Protein 3JW4 (pdb70)

Secondary structure (DSSP, 8-state):
--HHHHHHHHH--TTHHHHHHHHHTT--HHHH--HHHHHHTTT---HHHHHH------HHHHHTTSB-------B-HHHHHHHHHHHHHHHHHHHHTTTT--HHHHHH--HHHHHHH-/---HHHHHHHHH--HHHHHHHHHHTTT--HHHH--HHHHHHGGG---HHHHH---S---HHHHHTTSEEEE---PEEEE-HHHHHHHHHHHHHHHHHHHHHHTT--HHHHHH--HHHHHHH-/--HHHHHHHHH--HHHHHHHHHHHTT--HHHH--HHHHHHTTT---HHHHHHH---TTT--HHHHHTTSEEEE---PPEEEE-HHHHHHHHHHHHHHHHHHHHHHTT--HHHHHH--HHHHHHH-

Radius of gyration: 27.26 Å; Cα contacts (8 Å, |Δi|>4): 362; chains: 3; bounding box: 81×72×59 Å

CATH classification: 1.10.10.10

Organism: Clostridium acetobutylicum (strain ATCC 824 / DSM 792 / JCM 1419 / IAM 19013 / LMG 5710 / NBRC 13948 / NRRL B-527 / VKM B-1787 / 2291 / W) (NCBI:txid272562)

Foldseek 3Di:
DPVVVVVVVVLCCLCPVVCVVCVVLVHDPVVLVLVVCAVCPVVFDDCVNSVVVCPVVCVVCVVSQQWDDDVTTHGDPVSVVVVVVVVVSSVVSVVCVCVPPDPVRVVVCCVVVVVVVD/DVPPVVVVVVVLCVLLVLLQVVQVVVVGGLVVLCLLVCAVCQVVFAALVVVVCVDSVVVVVCVVVPQWDFDDVVTGIHGDVVNVVVNVVSVVSNVVSVVVVPVPDDPVRVVVVVVVVVVVVD/DCVVVCVVVVLCVLVVQLQVLQVVVVHGPLRLVLLVCAVCQVVFDFLVNVCPVVVVVSVCLVVCVVVVQWDWDVPVTTTIHGDPVNVVVNVSSVVSNVVSVVVVCPPPDPVRVVVVVVVVVVVVD

InterPro domains:
  IPR000835 MarR-type HTH domain [PF12802] (34-95)
  IPR000835 MarR-type HTH domain [PR00598] (72-87)
  IPR000835 MarR-type HTH domain [PR00598] (91-107)
  IPR000835 MarR-type HTH domain [PR00598] (121-141)
  IPR000835 MarR-type HTH domain [PS50995] (9-143)
  IPR000835 MarR-type HTH domain [SM00347] (29-131)
  IPR036388 Winged helix-like DNA-binding domain superfamily [G3DSA:1.10.10.10] (1-145)
  IPR036390 Winged helix DNA-binding domain superfamily [SSF46785] (13-141)

Solvent-accessible surface area: 23170 Å² total

B-factor: mean 24.38, std 8.64, range [4.99, 64.88]

Structure (mmCIF, N/CA/C/O backbone):
data_3JW4
#
_entry.id   3JW4
#
_cell.length_a   105.115
_cell.length_b   53.295
_cell.length_c   90.821
_cell.angle_alpha   90.000
_cell.angle_beta   112.020
_cell.angle_gamma   90.000
#
_symmetry.space_group_name_H-M   'C 1 2 1'
#
loop_
_entity.id
_entity.type
_entity.pdbx_description
1 polymer 'Transcriptional regulator, MarR/EmrR family'
2 non-polymer 'POTASSIUM ION'
3 non-polymer GLYCEROL
4 non-polymer IMIDAZOLE
5 water water
#
loop_
_atom_site.group_PDB
_atom_site.id
_atom_site.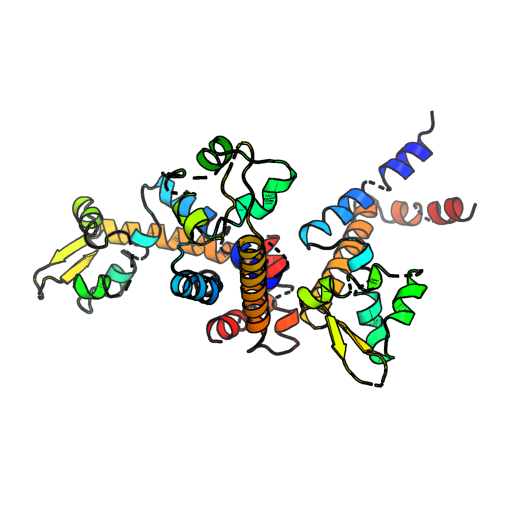type_symbol
_atom_site.label_atom_id
_atom_site.label_alt_id
_atom_site.label_comp_id
_atom_site.label_asym_id
_atom_site.label_entity_id
_atom_site.label_seq_id
_atom_site.pdbx_PDB_ins_code
_atom_site.Cartn_x
_atom_site.Cartn_y
_atom_site.Cartn_z
_atom_site.occupancy
_atom_site.B_iso_or_equiv
_atom_site.auth_seq_id
_atom_site.auth_comp_id
_atom_site.auth_asym_id
_atom_site.auth_atom_id
_atom_site.pdbx_PDB_model_num
ATOM 1 N N . ASP A 1 12 ? -40.384 2.284 -32.950 1.00 19.57 9 ASP A N 1
ATOM 2 C CA . ASP A 1 12 ? -40.086 3.532 -32.172 1.00 20.20 9 ASP A CA 1
ATOM 3 C C . ASP A 1 12 ? -39.212 3.339 -30.900 1.00 18.32 9 ASP A C 1
ATOM 4 O O . ASP A 1 12 ? -38.919 4.310 -30.198 1.00 18.40 9 ASP A O 1
ATOM 9 N N . THR A 1 13 ? -38.804 2.107 -30.603 1.00 15.91 10 THR A N 1
ATOM 10 C CA . THR A 1 13 ? -37.803 1.868 -29.547 1.00 14.07 10 THR A CA 1
ATOM 11 C C . THR A 1 13 ? -36.690 0.996 -30.121 1.00 13.22 10 THR A C 1
ATOM 12 O O . THR A 1 13 ? -36.457 -0.116 -29.647 1.00 12.24 10 THR A O 1
ATOM 16 N N . PRO A 1 14 ? -35.996 1.505 -31.156 1.00 12.76 11 PRO A N 1
ATOM 17 C CA . PRO A 1 14 ? -35.019 0.701 -31.904 1.00 12.95 11 PRO A CA 1
ATOM 18 C C . PRO A 1 14 ? -33.783 0.257 -31.109 1.00 12.26 11 PRO A C 1
ATOM 19 O O . PRO A 1 14 ? -33.353 -0.868 -31.281 1.00 10.77 11 PRO A O 1
ATOM 23 N N . TYR A 1 15 ? -33.235 1.104 -30.237 1.00 12.42 12 TYR A N 1
ATOM 24 C CA . TYR A 1 15 ? -32.105 0.655 -29.410 1.00 11.69 12 TYR A CA 1
ATOM 25 C C . TYR A 1 15 ? -32.515 -0.521 -28.507 1.00 11.21 12 TYR A C 1
ATOM 26 O O . TYR A 1 15 ? -31.812 -1.522 -28.457 1.00 10.19 12 TYR A O 1
ATOM 35 N N . SER A 1 16 ? -33.636 -0.408 -27.792 1.00 10.61 13 SER A N 1
ATOM 36 C CA . SER A 1 16 ? -34.103 -1.518 -26.947 1.00 11.22 13 SER A CA 1
ATOM 37 C C . SER A 1 16 ? -34.364 -2.764 -27.757 1.00 10.64 13 SER A C 1
ATOM 38 O O . SER A 1 16 ? -33.995 -3.855 -27.352 1.00 11.14 13 SER A O 1
ATOM 41 N N . TYR A 1 17 ? -34.962 -2.607 -28.924 1.00 10.50 14 TYR A N 1
ATOM 42 C CA . TYR A 1 17 ? -35.198 -3.752 -29.785 1.00 11.14 14 TYR A CA 1
ATOM 43 C C . TYR A 1 17 ? -33.892 -4.431 -30.202 1.00 10.49 14 TYR A C 1
ATOM 44 O O . TYR A 1 17 ? -33.760 -5.646 -30.118 1.00 10.49 14 TYR A O 1
ATOM 53 N N . LEU A 1 18 ? -32.917 -3.658 -30.633 1.00 10.27 15 LEU A N 1
ATOM 54 C CA . LEU A 1 18 ? -31.631 -4.253 -31.050 1.00 11.47 15 LEU A CA 1
ATOM 55 C C . LEU A 1 18 ? -30.876 -4.920 -29.878 1.00 11.44 15 LEU A C 1
ATOM 56 O O . LEU A 1 18 ? -30.313 -5.997 -30.025 1.00 12.76 15 LEU A O 1
ATOM 61 N N . ILE A 1 19 ? -30.908 -4.298 -28.711 1.00 11.64 16 ILE A N 1
ATOM 62 C CA . ILE A 1 19 ? -30.264 -4.869 -27.532 1.00 11.75 16 ILE A CA 1
ATOM 63 C C . ILE A 1 19 ? -30.917 -6.186 -27.116 1.00 11.75 16 ILE A C 1
ATOM 64 O O . ILE A 1 19 ? -30.216 -7.152 -26.877 1.00 11.49 16 ILE A O 1
ATOM 69 N N . ARG A 1 20 ? -32.239 -6.241 -27.116 1.00 12.52 17 ARG A N 1
ATOM 70 C CA . ARG A 1 20 ? -32.962 -7.478 -26.763 1.00 14.27 17 ARG A CA 1
ATOM 71 C C . ARG A 1 20 ? -32.684 -8.614 -27.746 1.00 13.69 17 ARG A C 1
ATOM 72 O O . ARG A 1 20 ? -32.466 -9.761 -27.346 1.00 13.94 17 ARG A O 1
ATOM 80 N N . SER A 1 21 ? -32.681 -8.270 -29.027 1.00 13.46 18 SER A N 1
ATOM 81 C CA . SER A 1 21 ? -32.581 -9.245 -30.093 1.00 13.45 18 SER A CA 1
ATOM 82 C C . SER A 1 21 ? -31.174 -9.821 -30.136 1.00 13.39 18 SER A C 1
ATOM 83 O O . SER A 1 21 ? -30.992 -11.056 -30.160 1.00 12.15 18 SER A O 1
ATOM 86 N N . ILE A 1 22 ? -30.159 -8.954 -30.059 1.00 13.68 19 ILE A N 1
ATOM 87 C CA . ILE A 1 22 ? -28.805 -9.452 -29.991 1.00 13.16 19 ILE A CA 1
ATOM 88 C C . ILE A 1 22 ? -28.615 -10.278 -28.722 1.00 14.07 19 ILE A C 1
ATOM 89 O O . ILE A 1 22 ? -28.045 -11.377 -28.774 1.00 14.72 19 ILE A O 1
ATOM 94 N N . GLY A 1 23 ? -29.104 -9.782 -27.604 1.00 14.84 20 GLY A N 1
ATOM 95 C CA . GLY A 1 23 ? -29.010 -10.510 -26.333 1.00 16.82 20 GLY A CA 1
ATOM 96 C C . GLY A 1 23 ? -29.561 -11.918 -26.455 1.00 18.72 20 GLY A C 1
ATOM 97 O O . GLY A 1 23 ? -28.927 -12.881 -25.989 1.00 18.11 20 GLY A O 1
ATOM 111 N N . LYS A 1 25 ? -29.934 -13.630 -29.336 1.00 22.80 22 LYS A N 1
ATOM 112 C CA . LYS A 1 25 ? -29.055 -14.399 -30.220 1.00 23.17 22 LYS A CA 1
ATOM 113 C C . LYS A 1 25 ? -27.757 -14.889 -29.561 1.00 24.54 22 LYS A C 1
ATOM 114 O O . LYS A 1 25 ? -27.117 -15.803 -30.090 1.00 24.66 22 LYS A O 1
ATOM 120 N N . LEU A 1 26 ? -27.348 -14.299 -28.430 1.00 25.56 23 LEU A N 1
ATOM 121 C CA . LEU A 1 26 ? -26.107 -14.747 -27.759 1.00 26.31 23 LEU A CA 1
ATOM 122 C C . LEU A 1 26 ? -26.240 -16.183 -27.225 1.00 26.99 23 LEU A C 1
ATOM 123 O O . LEU A 1 26 ? -25.241 -16.843 -26.956 1.00 27.11 23 LEU A O 1
ATOM 128 N N . LYS A 1 27 ? -27.469 -16.681 -27.170 1.00 27.16 24 LYS A N 1
ATOM 129 C CA . LYS A 1 27 ? -27.774 -17.978 -26.553 1.00 27.48 24 LYS A CA 1
ATOM 130 C C . LYS A 1 27 ? -28.008 -19.123 -27.533 1.00 26.71 24 LYS A C 1
ATOM 131 O O . LYS A 1 27 ? -28.195 -20.259 -27.108 1.00 25.82 24 LYS A O 1
ATOM 137 N N . THR A 1 28 ? -28.040 -18.828 -28.838 1.00 26.33 25 THR A N 1
ATOM 138 C CA . THR A 1 28 ? -28.537 -19.802 -29.822 1.00 25.73 25 THR A CA 1
ATOM 139 C C . THR A 1 28 ? -27.621 -21.024 -29.884 1.00 25.41 25 THR A C 1
ATOM 140 O O . THR A 1 28 ? -28.083 -22.164 -29.746 1.00 24.33 25 THR A O 1
ATOM 144 N N . SER A 1 29 ? -26.322 -20.776 -30.057 1.00 24.44 26 SER A N 1
ATOM 145 C CA . SER A 1 29 ? -25.339 -21.842 -30.126 1.00 24.13 26 SER A CA 1
ATOM 146 C C . SER A 1 29 ? -25.353 -22.719 -28.877 1.00 23.23 26 SER A C 1
ATOM 147 O O . SER A 1 29 ? -25.254 -23.956 -29.010 1.00 22.08 26 SER A O 1
ATOM 150 N N . ALA A 1 30 ? -25.501 -22.115 -27.691 1.00 20.86 27 ALA A N 1
ATOM 151 C CA . ALA A 1 30 ? -25.489 -22.928 -26.468 1.00 21.07 27 ALA A CA 1
ATOM 152 C C . ALA A 1 30 ? -26.741 -23.827 -26.349 1.00 20.15 27 ALA A C 1
ATOM 153 O O . ALA A 1 30 ? -26.655 -24.996 -25.975 1.00 19.14 27 ALA A O 1
ATOM 155 N N . ASP A 1 31 ? -27.888 -23.274 -26.687 1.00 19.29 28 ASP A N 1
ATOM 156 C CA . ASP A 1 31 ? -29.129 -24.036 -26.673 1.00 19.53 28 ASP A CA 1
ATOM 157 C C . ASP A 1 31 ? -29.109 -25.228 -27.641 1.00 17.90 28 ASP A C 1
ATOM 158 O O . ASP A 1 31 ? -29.552 -26.320 -27.290 1.00 17.23 28 ASP A O 1
ATOM 163 N N . ALA A 1 32 ? -28.554 -25.033 -28.828 1.00 17.21 29 ALA A N 1
ATOM 164 C CA . ALA A 1 32 ? -28.424 -26.118 -29.808 1.00 16.84 29 ALA A CA 1
ATOM 165 C C . ALA A 1 32 ? -27.530 -27.242 -29.278 1.00 17.10 29 ALA A C 1
ATOM 166 O O . ALA A 1 32 ? -27.872 -28.431 -29.417 1.00 15.53 29 ALA A O 1
ATOM 168 N N . ARG A 1 33 ? -26.403 -26.890 -28.646 1.00 17.06 30 ARG A N 1
ATOM 169 C CA . ARG A 1 33 ? -25.518 -27.945 -28.114 1.00 17.54 30 ARG A CA 1
ATOM 170 C C . ARG A 1 33 ? -26.198 -28.717 -26.986 1.00 17.97 30 ARG A C 1
ATOM 171 O O . ARG A 1 33 ? -26.123 -29.952 -26.936 1.00 17.62 30 ARG A O 1
ATOM 179 N N . LEU A 1 34 ? -26.886 -28.008 -26.101 1.00 18.19 31 LEU A N 1
ATOM 180 C CA . LEU A 1 34 ? -27.630 -28.679 -25.041 1.00 18.69 31 LEU A CA 1
ATOM 181 C C . LEU A 1 34 ? -28.568 -29.711 -25.654 1.00 19.60 31 LEU A C 1
ATOM 182 O O . LEU A 1 34 ? -28.575 -30.874 -25.239 1.00 19.66 31 LEU A O 1
ATOM 187 N N . ALA A 1 35 ? -29.310 -29.297 -26.676 1.00 19.96 32 ALA A N 1
ATOM 188 C CA . ALA A 1 35 ? -30.258 -30.185 -27.336 1.00 20.79 32 ALA A CA 1
ATOM 189 C C . ALA A 1 35 ? -29.556 -31.405 -27.949 1.00 21.44 32 ALA A C 1
ATOM 190 O O . ALA A 1 35 ? -30.013 -32.521 -27.742 1.00 21.43 32 ALA A O 1
ATOM 192 N N . GLU A 1 36 ? -28.445 -31.211 -28.661 1.00 22.21 33 GLU A N 1
ATOM 193 C CA . GLU A 1 36 ? -27.694 -32.341 -29.257 1.00 23.24 33 GLU A CA 1
ATOM 194 C C . GLU A 1 36 ? -27.225 -33.349 -28.199 1.00 23.02 33 GLU A C 1
ATOM 195 O O . GLU A 1 36 ? -27.177 -34.552 -28.451 1.00 23.23 33 GLU A O 1
ATOM 201 N N . LEU A 1 37 ? -26.884 -32.843 -27.018 1.00 22.72 34 LEU A N 1
ATOM 202 C CA . LEU A 1 37 ? -26.454 -33.668 -25.901 1.00 22.78 34 LEU A CA 1
ATOM 203 C C . LEU A 1 37 ? -27.610 -34.270 -25.096 1.00 22.87 34 LEU A C 1
ATOM 204 O O . LEU A 1 37 ? -27.368 -34.982 -24.118 1.00 23.13 34 LEU A O 1
ATOM 209 N N . GLY A 1 38 ? -28.846 -33.967 -25.474 1.00 22.74 35 GLY A N 1
ATOM 210 C CA . GLY A 1 38 ? -30.019 -34.422 -24.711 1.00 23.24 35 GLY A CA 1
ATOM 211 C C . GLY A 1 38 ? -30.159 -33.825 -23.307 1.00 23.16 35 GLY A C 1
ATOM 212 O O . GLY A 1 38 ? -30.749 -34.444 -22.419 1.00 22.88 35 GLY A O 1
ATOM 213 N N . LEU A 1 39 ? -29.630 -32.621 -23.104 1.00 23.12 36 LEU A N 1
ATOM 214 C CA . LEU A 1 39 ? -29.752 -31.925 -21.823 1.00 23.21 36 LEU A CA 1
ATOM 215 C C . LEU A 1 39 ? -30.645 -30.689 -21.953 1.00 24.02 36 LEU A C 1
ATOM 216 O O . LEU A 1 39 ? -30.785 -30.117 -23.035 1.00 23.69 36 LEU A O 1
ATOM 221 N N . ASN A 1 40 ? -31.227 -30.270 -20.837 1.00 24.98 37 ASN A N 1
ATOM 222 C CA . ASN A 1 40 ? -31.901 -28.970 -20.760 1.00 25.58 37 ASN A CA 1
ATOM 223 C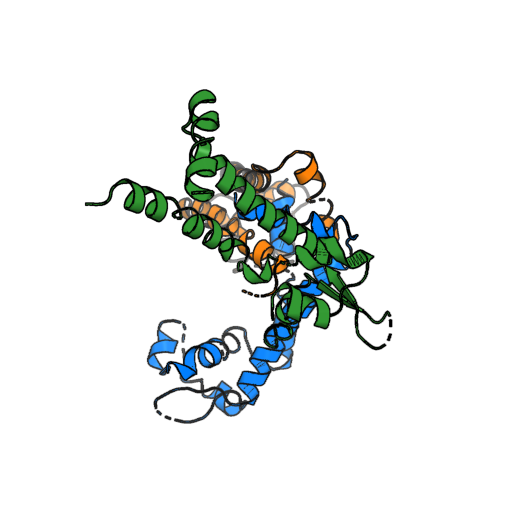 C . ASN A 1 40 ? -31.044 -27.943 -20.023 1.00 26.24 37 ASN A C 1
ATOM 224 O O . ASN A 1 40 ? -29.973 -28.276 -19.475 1.00 25.88 37 ASN A O 1
ATOM 229 N N . SER A 1 41 ? -31.515 -26.697 -20.029 1.00 26.51 38 SER A N 1
ATOM 230 C CA . SER A 1 41 ? -30.865 -25.575 -19.322 1.00 27.20 38 SER A CA 1
ATOM 231 C C . SER A 1 41 ? -30.696 -25.776 -17.810 1.00 26.73 38 SER A C 1
ATOM 232 O O . SER A 1 41 ? -29.720 -25.297 -17.242 1.00 26.73 38 SER A O 1
ATOM 235 N N . GLN A 1 42 ? -31.661 -26.434 -17.163 1.00 26.51 39 GLN A N 1
ATOM 236 C CA A GLN A 1 42 ? -31.558 -26.749 -15.739 0.50 26.66 39 GLN A CA 1
ATOM 237 C CA B GLN A 1 42 ? -31.545 -26.734 -15.727 0.50 26.55 39 GLN A CA 1
ATOM 238 C C . GLN A 1 42 ? -30.430 -27.753 -15.468 1.00 26.47 39 GLN A C 1
ATOM 239 O O . GLN A 1 42 ? -29.752 -27.690 -14.441 1.00 26.50 39 GLN A O 1
ATOM 250 N N . GLN A 1 43 ? -30.246 -28.695 -16.382 1.00 26.21 40 GLN A N 1
ATOM 251 C CA . GLN A 1 43 ? -29.205 -29.700 -16.207 1.00 26.18 40 GLN A CA 1
ATOM 252 C C . GLN A 1 43 ? -27.830 -29.076 -16.382 1.00 25.92 40 GLN A C 1
ATOM 253 O O . GLN A 1 43 ? -26.948 -29.286 -15.555 1.00 26.02 40 GLN A O 1
ATOM 259 N N . GLY A 1 44 ? -27.663 -28.295 -17.447 1.00 25.24 41 GLY A N 1
ATOM 260 C CA . GLY A 1 44 ? -26.419 -27.570 -17.677 1.00 25.30 41 GLY A CA 1
ATOM 261 C C . GLY A 1 44 ? -26.019 -26.659 -16.524 1.00 25.01 41 GLY A C 1
ATOM 262 O O . GLY A 1 44 ? -24.851 -26.627 -16.126 1.00 24.81 41 GLY A O 1
ATOM 263 N N . ARG A 1 45 ? -26.993 -25.922 -15.987 1.00 24.92 42 ARG A N 1
ATOM 264 C CA . ARG A 1 45 ? -26.739 -24.969 -14.916 1.00 24.76 42 ARG A CA 1
ATOM 265 C C . ARG A 1 45 ? -26.341 -25.740 -13.672 1.00 24.61 42 ARG A C 1
ATOM 266 O O . ARG A 1 45 ? -25.413 -25.355 -12.967 1.00 24.58 42 ARG A O 1
ATOM 276 N N . ILE A 1 47 ? -24.886 -28.674 -13.514 1.00 23.42 44 ILE A N 1
ATOM 277 C CA . ILE A 1 47 ? -23.532 -29.193 -13.686 1.00 23.17 44 ILE A CA 1
ATOM 278 C C . ILE A 1 47 ? -22.553 -28.046 -13.418 1.00 23.06 44 ILE A C 1
ATOM 279 O O . ILE A 1 47 ? -21.585 -28.211 -12.675 1.00 22.08 44 ILE A O 1
ATOM 284 N N . GLY A 1 48 ? -22.852 -26.880 -13.989 1.00 22.69 45 GLY A N 1
ATOM 285 C CA . GLY A 1 48 ? -22.042 -25.671 -13.796 1.00 22.72 45 GLY A CA 1
ATOM 286 C C . GLY A 1 48 ? -21.923 -25.269 -12.346 1.00 22.78 45 GLY A C 1
ATOM 287 O O . GLY A 1 48 ? -20.833 -24.980 -11.856 1.00 22.64 45 GLY A O 1
ATOM 288 N N . TYR A 1 49 ? -23.051 -25.274 -11.649 1.00 23.66 46 TYR A N 1
ATOM 289 C CA . TYR A 1 49 ? -23.081 -24.913 -10.233 1.00 23.88 46 TYR A CA 1
ATOM 290 C C . TYR A 1 49 ? -22.226 -25.848 -9.385 1.00 23.28 46 TYR A C 1
ATOM 291 O O . TYR A 1 49 ? -21.473 -25.386 -8.523 1.00 23.12 46 TYR A O 1
ATOM 300 N N . ILE A 1 50 ? -22.350 -27.154 -9.621 1.00 22.80 47 ILE A N 1
ATOM 301 C CA . ILE A 1 50 ? -21.555 -28.148 -8.896 1.00 22.45 47 ILE A CA 1
ATOM 302 C C . ILE A 1 50 ? -20.057 -27.958 -9.190 1.00 22.28 47 ILE A C 1
ATOM 303 O O . ILE A 1 50 ? -19.231 -27.901 -8.263 1.00 21.05 47 ILE A O 1
ATOM 308 N N . TYR A 1 51 ? -19.718 -27.851 -10.479 1.00 22.34 48 TYR A N 1
ATOM 309 C CA . TYR A 1 51 ? -18.328 -27.607 -10.904 1.00 23.29 48 TYR A CA 1
ATOM 310 C C . TYR A 1 51 ? -17.729 -26.414 -10.163 1.00 22.67 48 TYR A C 1
ATOM 311 O O . TYR A 1 51 ? -16.601 -26.478 -9.687 1.00 21.22 48 TYR A O 1
ATOM 320 N N . GLU A 1 52 ? -18.512 -25.345 -10.036 1.00 23.03 49 GLU A N 1
ATOM 321 C CA . GLU A 1 52 ? -18.043 -24.114 -9.396 1.00 23.45 49 GLU A CA 1
ATOM 322 C C . GLU A 1 52 ? -17.812 -24.202 -7.886 1.00 22.16 49 GLU A C 1
ATOM 323 O O . GLU A 1 52 ? -16.949 -23.511 -7.338 1.00 21.48 49 GLU A O 1
ATOM 329 N N . ASN A 1 53 ? -18.633 -25.001 -7.218 1.00 21.14 50 ASN A N 1
ATOM 330 C CA . ASN A 1 53 ? -18.725 -24.980 -5.768 1.00 20.82 50 ASN A CA 1
ATOM 331 C C . ASN A 1 53 ? -18.271 -26.272 -5.080 1.00 19.81 50 ASN A C 1
ATOM 332 O O . ASN A 1 53 ? -18.196 -26.329 -3.856 1.00 18.91 50 ASN A O 1
ATOM 337 N N . GLN A 1 54 ? -17.961 -27.301 -5.863 1.00 18.90 51 GLN A N 1
ATOM 338 C CA . GLN A 1 54 ? -17.645 -28.610 -5.289 1.00 18.87 51 GLN A CA 1
ATOM 339 C C . GLN A 1 54 ? -16.384 -28.625 -4.404 1.00 19.09 51 GLN A C 1
ATOM 340 O O . GLN A 1 54 ? -16.291 -29.452 -3.495 1.00 18.71 51 GLN A O 1
ATOM 346 N N . GLU A 1 55 ? -15.431 -27.736 -4.676 1.00 19.60 52 GLU A N 1
ATOM 347 C CA . GLU A 1 55 ? -14.212 -27.644 -3.867 1.00 21.17 52 GLU A CA 1
ATOM 348 C C . GLU A 1 55 ? -14.508 -27.125 -2.450 1.00 22.37 52 GLU A C 1
ATOM 349 O O . GLU A 1 55 ? -14.005 -27.676 -1.471 1.00 21.87 52 GLU A O 1
ATOM 355 N N . SER A 1 56 ? -15.306 -26.062 -2.364 1.00 23.72 53 SER A N 1
ATOM 356 C CA . SER A 1 56 ? -15.884 -25.606 -1.098 1.00 25.70 53 SER A CA 1
ATOM 357 C C . SER A 1 56 ? -16.674 -26.731 -0.443 1.00 26.34 53 SER A C 1
ATOM 358 O O . SER A 1 56 ? -16.604 -26.915 0.780 1.00 26.55 53 SER A O 1
ATOM 361 N N . GLY A 1 57 ? -17.450 -27.442 -1.261 1.00 27.22 54 GLY A N 1
ATOM 362 C CA . GLY A 1 57 ? -18.255 -28.573 -0.815 1.00 28.26 54 GLY A CA 1
ATOM 363 C C . GLY A 1 57 ? -19.717 -28.215 -0.928 1.00 29.31 54 GLY A C 1
ATOM 364 O O . GLY A 1 57 ? -20.144 -27.202 -0.378 1.00 29.77 54 GLY A O 1
ATOM 365 N N . ILE A 1 58 ? -20.484 -29.017 -1.667 1.00 30.61 55 ILE A N 1
ATOM 366 C CA . ILE A 1 58 ? -21.931 -28.814 -1.765 1.00 31.77 55 ILE A CA 1
ATOM 367 C C . ILE A 1 58 ? -22.686 -30.126 -1.616 1.00 32.47 55 ILE A C 1
ATOM 368 O O . ILE A 1 58 ? -22.281 -31.166 -2.151 1.00 32.50 55 ILE A O 1
ATOM 373 N N . ILE A 1 59 ? -23.789 -30.049 -0.879 1.00 32.90 56 ILE A N 1
ATOM 374 C CA . ILE A 1 59 ? -24.628 -31.198 -0.584 1.00 33.56 56 ILE A CA 1
ATOM 375 C C . ILE A 1 59 ? -25.986 -31.011 -1.282 1.00 33.83 56 ILE A C 1
ATOM 376 O O . ILE A 1 59 ? -26.279 -29.928 -1.808 1.00 33.39 56 ILE A O 1
ATOM 381 N N . GLN A 1 60 ? -26.778 -32.081 -1.332 1.00 34.42 57 GLN A N 1
ATOM 382 C CA . GLN A 1 60 ? -28.084 -32.074 -2.015 1.00 35.10 57 GLN A CA 1
ATOM 383 C C . GLN A 1 60 ? -29.030 -30.958 -1.523 1.00 35.07 57 GLN A C 1
ATOM 384 O O . GLN A 1 60 ? -29.757 -30.372 -2.331 1.00 34.68 57 GLN A O 1
ATOM 390 N N . LYS A 1 61 ? -29.006 -30.663 -0.219 1.00 35.13 58 LYS A N 1
ATOM 391 C CA . LYS A 1 61 ? -29.818 -29.572 0.354 1.00 35.49 58 LYS A CA 1
ATOM 392 C C . LYS A 1 61 ? -29.521 -28.224 -0.317 1.00 35.67 58 LYS A C 1
ATOM 393 O O . LYS A 1 61 ? -30.445 -27.483 -0.663 1.00 35.38 58 LYS A O 1
ATOM 399 N N . ASP A 1 62 ? -28.228 -27.929 -0.493 1.00 35.88 59 ASP A N 1
ATOM 400 C CA . ASP A 1 62 ? -27.752 -26.651 -1.067 1.00 36.17 59 ASP A CA 1
ATOM 401 C C . ASP A 1 62 ? -28.313 -26.405 -2.469 1.00 36.00 59 ASP A C 1
ATOM 402 O O . ASP A 1 62 ? -28.625 -25.272 -2.836 1.00 35.80 59 ASP A O 1
ATOM 407 N N . LEU A 1 63 ? -28.417 -27.476 -3.247 1.00 36.15 60 LEU A N 1
ATOM 408 C CA . LEU A 1 63 ? -28.945 -27.402 -4.610 1.00 36.34 60 LEU A CA 1
ATOM 409 C C . LEU A 1 63 ? -30.462 -27.179 -4.608 1.00 36.10 60 LEU A C 1
ATOM 410 O O . LEU A 1 63 ? -30.998 -26.517 -5.494 1.00 35.69 60 LEU A O 1
ATOM 415 N N . ALA A 1 64 ? -31.146 -27.725 -3.606 1.00 36.04 61 ALA A N 1
ATOM 416 C CA . ALA A 1 64 ? -32.578 -27.495 -3.457 1.00 36.06 61 ALA A CA 1
ATOM 417 C C . ALA A 1 64 ? -32.872 -26.008 -3.290 1.00 36.11 61 ALA A C 1
ATOM 418 O O . ALA A 1 64 ? -33.850 -25.518 -3.848 1.00 36.23 61 ALA A O 1
ATOM 420 N N . GLN A 1 65 ? -32.016 -25.287 -2.558 1.00 36.20 62 GLN A N 1
ATOM 421 C CA . GLN A 1 65 ? -32.318 -23.894 -2.171 1.00 36.43 62 GLN A CA 1
ATOM 422 C C . GLN A 1 65 ? -31.747 -22.803 -3.092 1.00 36.31 62 GLN A C 1
ATOM 423 O O . GLN A 1 65 ? -32.275 -21.694 -3.118 1.00 36.13 62 GLN A O 1
ATOM 429 N N . PHE A 1 66 ? -30.695 -23.095 -3.851 1.00 36.34 63 PHE A N 1
ATOM 430 C CA . PHE A 1 66 ? -30.188 -22.107 -4.811 1.00 36.43 63 PHE A CA 1
ATOM 431 C C . PHE A 1 66 ? -31.061 -22.091 -6.067 1.00 36.22 63 PHE A C 1
ATOM 432 O O . PHE A 1 66 ? -31.814 -23.031 -6.319 1.00 35.83 63 PHE A O 1
ATOM 440 N N . SER A 1 73 ? -37.759 -33.230 -9.483 1.00 36.36 70 SER A N 1
ATOM 441 C CA . SER A 1 73 ? -36.935 -33.228 -8.280 1.00 36.35 70 SER A CA 1
ATOM 442 C C . SER A 1 73 ? -35.468 -32.970 -8.615 1.00 36.69 70 SER A C 1
ATOM 443 O O . SER A 1 73 ? -35.069 -32.956 -9.788 1.00 36.98 70 SER A O 1
ATOM 446 N N . ILE A 1 74 ? -34.667 -32.755 -7.578 1.00 36.82 71 ILE A N 1
ATOM 447 C CA . ILE A 1 74 ? -33.214 -32.679 -7.740 1.00 37.07 71 ILE A CA 1
ATOM 448 C C . ILE A 1 74 ? -32.600 -34.080 -7.592 1.00 36.79 71 ILE A C 1
ATOM 449 O O . ILE A 1 74 ? -31.534 -34.355 -8.146 1.00 35.83 71 ILE A O 1
ATOM 454 N N . THR A 1 75 ? -33.291 -34.964 -6.862 1.00 36.33 72 THR A N 1
ATOM 455 C CA . THR A 1 75 ? -32.877 -36.369 -6.762 1.00 36.04 72 THR A CA 1
ATOM 456 C C . THR A 1 75 ? -32.867 -37.030 -8.142 1.00 36.08 72 THR A C 1
ATOM 457 O O . THR A 1 75 ? -31.842 -37.585 -8.561 1.00 36.57 72 THR A O 1
ATOM 461 N N . SER A 1 76 ? -33.983 -36.924 -8.861 1.00 35.74 73 SER A N 1
ATOM 462 C CA . SER A 1 76 ? -34.112 -37.566 -10.167 1.00 35.61 73 SER A CA 1
ATOM 463 C C . SER A 1 76 ? -33.158 -36.951 -11.180 1.00 35.27 73 SER A C 1
ATOM 464 O O . SER A 1 76 ? -32.655 -37.651 -12.048 1.00 34.96 73 SER A O 1
ATOM 475 N N . LEU A 1 78 ? -30.139 -35.451 -10.527 1.00 33.22 75 LEU A N 1
ATOM 476 C CA . LEU A 1 78 ? -28.851 -36.032 -10.183 1.00 32.48 75 LEU A CA 1
ATOM 477 C C . LEU A 1 78 ? -28.706 -37.465 -10.721 1.00 32.11 75 LEU A C 1
ATOM 478 O O . LEU A 1 78 ? -27.648 -37.810 -11.251 1.00 31.42 75 LEU A O 1
ATOM 483 N N . GLN A 1 79 ? -29.760 -38.282 -10.610 1.00 31.56 76 GLN A N 1
ATOM 484 C CA . GLN A 1 79 ? -29.737 -39.638 -11.187 1.00 31.40 76 GLN A CA 1
ATOM 485 C C . GLN A 1 79 ? -29.542 -39.614 -12.709 1.00 30.80 76 GLN A C 1
ATOM 486 O O . GLN A 1 79 ? -28.715 -40.365 -13.239 1.00 30.61 76 GLN A O 1
ATOM 492 N N . GLY A 1 80 ? -30.306 -38.769 -13.403 1.00 29.94 77 GLY A N 1
ATOM 493 C CA . GLY A 1 80 ? -30.106 -38.560 -14.836 1.00 29.49 77 GLY A CA 1
ATOM 494 C C . GLY A 1 80 ? -28.676 -38.151 -15.148 1.00 28.99 77 GLY A C 1
ATOM 495 O O . GLY A 1 80 ? -28.042 -38.720 -16.037 1.00 28.89 77 GLY A O 1
ATOM 496 N N . LEU A 1 81 ? -28.154 -37.179 -14.405 1.00 28.68 78 LEU A N 1
ATOM 497 C CA . LEU A 1 81 ? -26.790 -36.670 -14.657 1.00 28.81 78 LEU A CA 1
ATOM 498 C C . LEU A 1 81 ? -25.702 -37.720 -14.336 1.00 28.80 78 LEU A C 1
ATOM 499 O O . LEU A 1 81 ? -24.670 -37.753 -15.025 1.00 28.15 78 LEU A O 1
ATOM 504 N N . GLU A 1 82 ? -25.952 -38.577 -13.325 1.00 28.31 79 GLU A N 1
ATOM 505 C CA . GLU A 1 82 ? -25.081 -39.729 -13.024 1.00 28.71 79 GLU A CA 1
ATOM 506 C C . GLU A 1 82 ? -25.080 -40.738 -14.184 1.00 28.56 79 GLU A C 1
ATOM 507 O O . GLU A 1 82 ? -24.029 -41.248 -14.577 1.00 28.11 79 GLU A O 1
ATOM 513 N N . LYS A 1 83 ? -26.265 -41.038 -14.716 1.00 28.25 80 LYS A N 1
ATOM 514 C CA . LYS A 1 83 ? -26.394 -42.007 -15.813 1.00 28.22 80 LYS A CA 1
ATOM 515 C C . LYS A 1 83 ? -25.658 -41.523 -17.080 1.00 27.81 80 LYS A C 1
ATOM 516 O O . LYS A 1 83 ? -25.052 -42.322 -17.813 1.00 27.45 80 LYS A O 1
ATOM 522 N N . LYS A 1 84 ? -25.685 -40.213 -17.310 1.00 27.18 81 LYS A N 1
ATOM 523 C CA . LYS A 1 84 ? -24.993 -39.627 -18.446 1.00 26.99 81 LYS A CA 1
ATOM 524 C C . LYS A 1 84 ? -23.480 -39.497 -18.200 1.00 26.45 81 LYS A C 1
ATOM 525 O O . LYS A 1 84 ? -22.745 -39.065 -19.081 1.00 26.89 81 LYS A O 1
ATOM 531 N N . GLY A 1 85 ? -23.019 -39.877 -17.010 1.00 25.73 82 GLY A N 1
ATOM 532 C CA . GLY A 1 85 ? -21.595 -39.799 -16.663 1.00 25.50 82 GLY A CA 1
ATOM 533 C C . GLY A 1 85 ? -21.079 -38.390 -16.364 1.00 25.19 82 GLY A C 1
ATOM 534 O O . GLY A 1 85 ? -19.873 -38.164 -16.392 1.00 24.15 82 GLY A O 1
ATOM 535 N N . TYR A 1 86 ? -21.984 -37.448 -16.076 1.00 25.23 83 TYR A N 1
ATOM 536 C CA . TYR A 1 86 ? -21.600 -36.060 -15.807 1.00 25.44 83 TYR A CA 1
ATOM 537 C C . TYR A 1 86 ? -21.250 -35.803 -14.347 1.00 26.17 83 TYR A C 1
ATOM 538 O O . TYR A 1 86 ? -20.370 -34.960 -14.048 1.00 25.79 83 TYR A O 1
ATOM 547 N N . ILE A 1 87 ? -21.935 -36.527 -13.466 1.00 26.38 84 ILE A N 1
ATOM 548 C CA . ILE A 1 87 ? -21.800 -36.387 -12.012 1.00 27.07 84 ILE A CA 1
ATOM 549 C C . ILE A 1 87 ? -21.413 -37.741 -11.387 1.00 27.49 84 ILE A C 1
ATOM 550 O O . ILE A 1 87 ? -21.824 -38.807 -11.867 1.00 26.57 84 ILE A O 1
ATOM 555 N N . GLU A 1 88 ? -20.615 -37.666 -10.327 1.00 28.37 85 GLU A N 1
ATOM 556 C CA . GLU A 1 88 ? -20.096 -38.826 -9.610 1.00 29.84 85 GLU A CA 1
ATOM 557 C C . GLU A 1 88 ? -21.186 -39.340 -8.681 1.00 30.71 85 GLU A C 1
ATOM 558 O O . GLU A 1 88 ? -21.913 -38.542 -8.084 1.00 30.73 85 GLU A O 1
ATOM 564 N N . ARG A 1 89 ? -21.320 -40.662 -8.591 1.00 32.43 86 ARG A N 1
ATOM 565 C CA . ARG A 1 89 ? -22.216 -41.289 -7.612 1.00 34.01 86 ARG A CA 1
ATOM 566 C C . ARG A 1 89 ? -21.565 -41.216 -6.228 1.00 34.44 86 ARG A C 1
ATOM 567 O O . ARG A 1 89 ? -20.341 -41.200 -6.114 1.00 34.86 86 ARG A O 1
ATOM 575 N N . ARG A 1 90 ? -22.388 -41.155 -5.189 1.00 35.13 87 ARG A N 1
ATOM 576 C CA . ARG A 1 90 ? -21.925 -40.993 -3.807 1.00 35.55 87 ARG A CA 1
ATOM 577 C C . ARG A 1 90 ? -22.140 -42.267 -3.005 1.00 35.59 87 ARG A C 1
ATOM 578 O O . ARG A 1 90 ? -23.237 -42.808 -3.005 1.00 35.72 87 ARG A O 1
ATOM 586 N N . LYS A 1 99 ? -22.897 -36.521 2.216 1.00 30.19 96 LYS A N 1
ATOM 587 C CA . LYS A 1 99 ? -21.818 -36.651 1.221 1.00 29.95 96 LYS A CA 1
ATOM 588 C C . LYS A 1 99 ? -21.824 -35.557 0.150 1.00 28.84 96 LYS A C 1
ATOM 589 O O . LYS A 1 99 ? -22.863 -35.240 -0.442 1.00 28.71 96 LYS A O 1
ATOM 595 N N . ASN A 1 100 ? -20.636 -35.020 -0.120 1.00 27.52 97 ASN A N 1
ATOM 596 C CA . ASN A 1 100 ? -20.464 -33.959 -1.108 1.00 26.06 97 ASN A CA 1
ATOM 597 C C . ASN A 1 100 ? -20.718 -34.420 -2.550 1.00 24.42 97 ASN A C 1
ATOM 598 O O . ASN A 1 100 ? -20.560 -35.601 -2.882 1.00 23.96 97 ASN A O 1
ATOM 603 N N . ILE A 1 101 ? -21.075 -33.466 -3.411 1.00 22.62 98 ILE A N 1
ATOM 604 C CA . ILE A 1 101 ? -21.397 -33.747 -4.808 1.00 20.91 98 ILE A CA 1
ATOM 605 C C . ILE A 1 101 ? -20.250 -33.242 -5.690 1.00 20.13 98 ILE A C 1
ATOM 606 O O . ILE A 1 101 ? -19.749 -32.140 -5.495 1.00 19.12 98 ILE A O 1
ATOM 611 N N . TYR A 1 102 ? -19.816 -34.072 -6.641 1.00 19.19 99 TYR A N 1
ATOM 612 C CA . TYR A 1 102 ? -18.734 -33.694 -7.552 1.00 18.40 99 TYR A CA 1
ATOM 613 C C . TYR A 1 102 ? -19.060 -34.060 -8.989 1.00 17.28 99 TYR A C 1
ATOM 614 O O . TYR A 1 102 ? -19.618 -35.145 -9.254 1.00 16.97 99 TYR A O 1
ATOM 623 N N . VAL A 1 103 ? -18.691 -33.174 -9.917 1.00 16.03 100 VAL A N 1
ATOM 624 C CA . VAL A 1 103 ? -18.726 -33.528 -11.326 1.00 15.99 100 VAL A CA 1
ATOM 625 C C . VAL A 1 103 ? -17.570 -34.508 -11.626 1.00 15.63 100 VAL A C 1
ATOM 626 O O . VAL A 1 103 ? -16.549 -34.514 -10.950 1.00 13.95 100 VAL A O 1
ATOM 630 N N . LEU A 1 104 ? -17.791 -35.346 -12.631 1.00 15.97 101 LEU A N 1
ATOM 631 C CA . LEU A 1 104 ? -16.769 -36.210 -13.175 1.00 15.91 101 LEU A CA 1
ATOM 632 C C . LEU A 1 104 ? -16.028 -35.423 -14.258 1.00 15.14 101 LEU A C 1
ATOM 633 O O . LEU A 1 104 ? -16.504 -34.388 -14.707 1.00 14.20 101 LEU A O 1
ATOM 638 N N . PRO A 1 105 ? -14.875 -35.929 -14.694 1.00 14.78 102 PRO A N 1
ATOM 639 C CA . PRO A 1 105 ? -14.136 -35.223 -15.734 1.00 14.61 102 PRO A CA 1
ATOM 640 C C . PRO A 1 105 ? -14.968 -34.855 -16.966 1.00 14.91 102 PRO A C 1
ATOM 641 O O . PRO A 1 105 ? -14.730 -33.791 -17.579 1.00 13.33 102 PRO A O 1
ATOM 645 N N . LYS A 1 106 ? -15.929 -35.715 -17.308 1.00 15.22 103 LYS A N 1
ATOM 646 C CA . LYS A 1 106 ? -16.849 -35.450 -18.410 1.00 16.59 103 LYS A CA 1
ATOM 647 C C . LYS A 1 106 ? -17.633 -34.169 -18.136 1.00 17.25 103 LYS A C 1
ATOM 648 O O . LYS A 1 106 ? -17.846 -33.387 -19.063 1.00 17.47 103 LYS A O 1
ATOM 654 N N . GLY A 1 107 ? -18.071 -33.978 -16.879 1.00 17.42 104 GLY A N 1
ATOM 655 C CA . GLY A 1 107 ? -18.796 -32.760 -16.458 1.00 17.72 104 GLY A CA 1
ATOM 656 C C . GLY A 1 107 ? -17.927 -31.508 -16.565 1.00 17.85 104 GLY A C 1
ATOM 657 O O . GLY A 1 107 ? -18.334 -30.481 -17.134 1.00 17.24 104 GLY A O 1
ATOM 658 N N . ALA A 1 108 ? -16.697 -31.598 -16.061 1.00 17.39 105 ALA A N 1
ATOM 659 C CA . ALA A 1 108 ? -15.762 -30.458 -16.148 1.00 17.29 105 ALA A CA 1
ATOM 660 C C . ALA A 1 108 ? -15.495 -30.107 -17.623 1.00 17.45 105 ALA A C 1
ATOM 661 O O . ALA A 1 108 ? -15.471 -28.929 -17.993 1.00 17.71 105 ALA A O 1
ATOM 663 N N . ALA A 1 109 ? -15.262 -31.134 -18.447 1.00 16.40 106 ALA A N 1
ATOM 664 C CA . ALA A 1 109 ? -15.065 -30.945 -19.890 1.00 16.20 106 ALA A CA 1
ATOM 665 C C . ALA A 1 109 ? -16.260 -30.213 -20.509 1.00 15.79 106 ALA A C 1
ATOM 666 O O . ALA A 1 109 ? -16.095 -29.337 -21.383 1.00 14.02 106 ALA A O 1
ATOM 668 N N . LEU A 1 110 ? -17.464 -30.568 -20.069 1.00 15.91 107 LEU A N 1
ATOM 669 C CA . LEU A 1 110 ? -18.668 -29.891 -20.610 1.00 16.03 107 LEU A CA 1
ATOM 670 C C . LEU A 1 110 ? -18.707 -28.402 -20.295 1.00 16.02 107 LEU A C 1
ATOM 671 O O . LEU A 1 110 ? -19.056 -27.590 -21.170 1.00 15.97 107 LEU A O 1
ATOM 676 N N . VAL A 1 111 ? -18.396 -28.039 -19.043 1.00 16.29 108 VAL A N 1
ATOM 677 C CA . VAL A 1 111 ? -18.334 -26.619 -18.630 1.00 15.70 108 VAL A CA 1
ATOM 678 C C . VAL A 1 111 ? -17.313 -25.871 -19.489 1.00 15.13 108 VAL A C 1
ATOM 679 O O . VAL A 1 111 ? -17.561 -24.774 -19.954 1.00 14.33 108 VAL A O 1
ATOM 683 N N . GLU A 1 112 ? -16.175 -26.497 -19.750 1.00 16.03 109 GLU A N 1
ATOM 684 C CA . GLU A 1 112 ? -15.168 -25.882 -20.607 1.00 15.60 109 GLU A CA 1
ATOM 685 C C . GLU A 1 112 ? -15.675 -25.699 -22.038 1.00 15.19 109 GLU A C 1
ATOM 686 O O . GLU A 1 112 ? -15.387 -24.693 -22.674 1.00 11.84 109 GLU A O 1
ATOM 692 N N . GLU A 1 113 ? -16.446 -26.663 -22.515 1.00 14.70 110 GLU A N 1
ATOM 693 C CA . GLU A 1 113 ? -17.004 -26.619 -23.871 1.00 14.99 110 GLU A CA 1
ATOM 694 C C . GLU A 1 113 ? -17.956 -25.441 -23.993 1.00 15.17 110 GLU A C 1
ATOM 695 O O . GLU A 1 113 ? -17.946 -24.732 -24.981 1.00 14.64 110 GLU A O 1
ATOM 701 N N . PHE A 1 114 ? -18.771 -25.216 -22.983 1.00 16.36 111 PHE A N 1
ATOM 702 C CA . PHE A 1 114 ? -19.769 -24.161 -23.070 1.00 17.19 111 PHE A CA 1
ATOM 703 C C . PHE A 1 114 ? -19.124 -22.793 -22.938 1.00 18.06 111 PHE A C 1
ATOM 704 O O . PHE A 1 114 ? -19.501 -21.870 -23.643 1.00 18.22 111 PHE A O 1
ATOM 712 N N . ASN A 1 115 ? -18.112 -22.682 -22.093 1.00 18.43 112 ASN A N 1
ATOM 713 C CA . ASN A 1 115 ? -17.320 -21.469 -22.059 1.00 18.57 112 ASN A CA 1
ATOM 714 C C . ASN A 1 115 ? -16.773 -21.110 -23.425 1.00 18.32 112 ASN A C 1
ATOM 715 O O . ASN A 1 115 ? -16.750 -19.953 -23.786 1.00 17.09 112 ASN A O 1
ATOM 720 N N . ASN A 1 116 ? -16.245 -22.098 -24.143 1.00 18.25 113 ASN A N 1
ATOM 721 C CA . ASN A 1 116 ? -15.714 -21.866 -25.474 1.00 18.47 113 ASN A CA 1
ATOM 722 C C . ASN A 1 116 ? -16.771 -21.506 -26.500 1.00 17.47 113 ASN A C 1
ATOM 723 O O . ASN A 1 116 ? -16.529 -20.707 -27.389 1.00 15.24 113 ASN A O 1
ATOM 728 N N . ILE A 1 117 ? -17.952 -22.095 -26.380 1.00 17.25 114 ILE A N 1
ATOM 729 C CA . ILE A 1 117 ? -19.066 -21.623 -27.183 1.00 17.27 114 ILE A CA 1
ATOM 730 C C . ILE A 1 117 ? -19.284 -20.112 -26.955 1.00 18.63 114 ILE A C 1
ATOM 731 O O . ILE A 1 117 ? -19.406 -19.355 -27.920 1.00 17.80 114 ILE A O 1
ATOM 736 N N . PHE A 1 118 ? -19.292 -19.656 -25.701 1.00 19.56 115 PHE A N 1
ATOM 737 C CA . PHE A 1 118 ? -19.566 -18.234 -25.458 1.00 20.72 115 PHE A CA 1
ATOM 738 C C . PHE A 1 118 ? -18.440 -17.345 -26.006 1.00 20.59 115 PHE A C 1
ATOM 739 O O . PHE A 1 118 ? -18.714 -16.263 -26.549 1.00 20.78 115 PHE A O 1
ATOM 747 N N . LEU A 1 119 ? -17.199 -17.828 -25.934 1.00 20.02 116 LEU A N 1
ATOM 748 C CA . LEU A 1 119 ? -16.051 -17.161 -26.578 1.00 20.18 116 LEU A CA 1
ATOM 749 C C . LEU A 1 119 ? -16.201 -17.055 -28.100 1.00 19.65 116 LEU A C 1
ATOM 750 O O . LEU A 1 119 ? -15.932 -15.991 -28.664 1.00 18.18 116 LEU A O 1
ATOM 755 N N . GLU A 1 120 ? -16.607 -18.138 -28.768 1.00 19.17 117 GLU A N 1
ATOM 756 C CA . GLU A 1 120 ? -16.871 -18.070 -30.205 1.00 20.33 117 GLU A CA 1
ATOM 757 C C . GLU A 1 120 ? -18.004 -17.081 -30.558 1.00 19.33 117 GLU A C 1
ATOM 758 O O . GLU A 1 120 ? -17.902 -16.334 -31.528 1.00 19.20 117 GLU A O 1
ATOM 764 N N . VAL A 1 121 ? -19.073 -17.072 -29.774 1.00 18.05 118 VAL A N 1
ATOM 765 C CA . VAL A 1 121 ? -20.136 -16.106 -30.001 1.00 16.76 118 VAL A CA 1
ATOM 766 C C . VAL A 1 121 ? -19.588 -14.668 -29.823 1.00 15.85 118 VAL A C 1
ATOM 767 O O . VAL A 1 121 ? -19.859 -13.770 -30.626 1.00 14.03 118 VAL A O 1
ATOM 771 N N . GLU A 1 122 ? -18.816 -14.454 -28.772 1.00 16.22 119 GLU A N 1
ATOM 772 C CA . GLU A 1 122 ? -18.230 -13.138 -28.525 1.00 17.43 119 GLU A CA 1
ATOM 773 C C . GLU A 1 122 ? -17.406 -12.687 -29.727 1.00 19.26 119 GLU A C 1
ATOM 774 O O . GLU A 1 122 ? -17.485 -11.541 -30.160 1.00 18.89 119 GLU A O 1
ATOM 780 N N . GLU A 1 123 ? -16.641 -13.608 -30.288 1.00 20.81 120 GLU A N 1
ATOM 781 C CA . GLU A 1 123 ? -15.744 -13.279 -31.383 1.00 23.10 120 GLU A CA 1
ATOM 782 C C . GLU A 1 123 ? -16.586 -12.938 -32.611 1.00 22.83 120 GLU A C 1
ATOM 783 O O . GLU A 1 123 ? -16.232 -12.033 -33.338 1.00 24.31 120 GLU A O 1
ATOM 789 N N . SER A 1 124 ? -17.715 -13.613 -32.808 1.00 22.59 121 SER A N 1
ATOM 790 C CA . SER A 1 124 ? -18.605 -13.309 -33.926 1.00 22.26 121 SER A CA 1
ATOM 791 C C . SER A 1 124 ? -19.231 -11.912 -33.926 1.00 21.96 121 SER A C 1
ATOM 792 O O . SER A 1 124 ? -19.688 -11.461 -34.966 1.00 21.88 121 SER A O 1
ATOM 795 N N . ILE A 1 125 ? -19.289 -11.240 -32.773 1.00 20.53 122 ILE A N 1
ATOM 796 C CA . ILE A 1 125 ? -19.944 -9.926 -32.690 1.00 19.28 122 ILE A CA 1
ATOM 797 C C . ILE A 1 125 ? -19.257 -8.907 -33.596 1.00 18.76 122 ILE A C 1
ATOM 798 O O . ILE A 1 125 ? -19.914 -8.000 -34.102 1.00 19.45 122 ILE A O 1
ATOM 803 N N . THR A 1 126 ? -17.951 -9.059 -33.800 1.00 17.28 123 THR A N 1
ATOM 804 C CA . THR A 1 126 ? -17.214 -8.093 -34.578 1.00 17.25 123 THR A CA 1
ATOM 805 C C . THR A 1 126 ? -17.096 -8.452 -36.044 1.00 17.22 123 THR A C 1
ATOM 806 O O . THR A 1 126 ? -16.465 -7.698 -36.788 1.00 15.90 123 THR A O 1
ATOM 810 N N . LYS A 1 127 ? -17.673 -9.593 -36.447 1.00 16.62 124 LYS A N 1
ATOM 811 C CA . LYS A 1 127 ? -17.573 -10.104 -37.826 1.00 17.27 124 LYS A CA 1
ATOM 812 C C . LYS A 1 127 ? -17.914 -9.044 -38.858 1.00 16.02 124 LYS A C 1
ATOM 813 O O . LYS A 1 127 ? -17.170 -8.851 -39.807 1.00 15.94 124 LYS A O 1
ATOM 819 N N . GLY A 1 128 ? -19.018 -8.336 -38.642 1.00 15.74 125 GLY A N 1
ATOM 820 C CA . GLY A 1 128 ? -19.535 -7.364 -39.621 1.00 15.01 125 GLY A CA 1
ATOM 821 C C . GLY A 1 128 ? -19.037 -5.953 -39.416 1.00 14.18 125 GLY A C 1
ATOM 822 O O . GLY A 1 128 ? -19.473 -5.016 -40.114 1.00 14.48 125 GLY A O 1
ATOM 823 N N . LEU A 1 129 ? -18.137 -5.778 -38.458 1.00 12.22 126 LEU A N 1
ATOM 824 C CA . LEU A 1 129 ? -17.697 -4.454 -38.081 1.00 11.46 126 LEU A CA 1
ATOM 825 C C . LEU A 1 129 ? -16.272 -4.123 -38.531 1.00 10.73 126 LEU A C 1
ATOM 826 O O . LEU A 1 129 ? -15.375 -4.989 -38.552 1.00 9.24 126 LEU A O 1
ATOM 831 N N . THR A 1 130 ? -16.052 -2.858 -38.828 1.00 10.04 127 THR A N 1
ATOM 832 C CA . THR A 1 130 ? -14.718 -2.370 -39.128 1.00 10.73 127 THR A CA 1
ATOM 833 C C . THR A 1 130 ? -13.924 -2.230 -37.836 1.00 11.02 127 THR A C 1
ATOM 834 O O . THR A 1 130 ? -14.460 -2.406 -36.762 1.00 10.08 127 THR A O 1
ATOM 838 N N . LYS A 1 131 ? -12.644 -1.907 -37.945 1.00 11.84 128 LYS A N 1
ATOM 839 C CA . LYS A 1 131 ? -11.790 -1.699 -36.760 1.00 11.77 128 LYS A CA 1
ATOM 840 C C . LYS A 1 131 ? -12.381 -0.579 -35.900 1.00 12.65 128 LYS A C 1
ATOM 841 O O . LYS A 1 131 ? -12.605 -0.748 -34.704 1.00 11.88 128 LYS A O 1
ATOM 847 N N . ASP A 1 132 ? -12.686 0.554 -36.519 1.00 12.91 129 ASP A N 1
ATOM 848 C CA A ASP A 1 132 ? -13.235 1.696 -35.783 0.50 13.27 129 ASP A CA 1
ATOM 849 C CA B ASP A 1 132 ? -13.238 1.690 -35.771 0.50 13.15 129 ASP A CA 1
ATOM 850 C C . ASP A 1 132 ? -14.557 1.363 -35.082 1.00 12.84 129 ASP A C 1
ATOM 851 O O . ASP A 1 132 ? -14.783 1.798 -33.966 1.00 12.58 129 ASP A O 1
ATOM 860 N N . GLU A 1 133 ? -15.421 0.610 -35.758 1.00 12.28 130 GLU A N 1
ATOM 861 C CA . GLU A 1 133 ? -16.682 0.189 -35.167 1.00 12.72 130 GLU A CA 1
ATOM 862 C C . GLU A 1 133 ? -16.467 -0.718 -33.974 1.00 12.50 130 GLU A C 1
ATOM 863 O O . GLU A 1 133 ? -17.209 -0.656 -33.002 1.00 12.98 130 GLU A O 1
ATOM 869 N N . GLN A 1 134 ? -15.439 -1.556 -34.030 1.00 12.79 131 GLN A N 1
ATOM 870 C CA . GLN A 1 134 ? -15.144 -2.450 -32.904 1.00 12.27 131 GLN A CA 1
ATOM 871 C C . GLN A 1 134 ? -14.765 -1.647 -31.642 1.00 12.69 131 GLN A C 1
ATOM 872 O O . GLN A 1 134 ? -15.268 -1.923 -30.526 1.00 13.50 131 GLN A O 1
ATOM 878 N N . LYS A 1 135 ? -13.899 -0.651 -31.804 1.00 12.36 132 LYS A N 1
ATOM 879 C CA . LYS A 1 135 ? -13.512 0.191 -30.690 1.00 12.09 132 LYS A CA 1
ATOM 880 C C . LYS A 1 135 ? -14.698 1.021 -30.194 1.00 12.94 132 LYS A C 1
ATOM 881 O O . LYS A 1 135 ? -14.951 1.062 -28.993 1.00 11.54 132 LYS A O 1
ATOM 887 N N . GLN A 1 136 ? -15.437 1.650 -31.116 1.00 12.80 133 GLN A N 1
ATOM 888 C CA . GLN A 1 136 ? -16.565 2.513 -30.720 1.00 13.47 133 GLN A CA 1
ATOM 889 C C . GLN A 1 136 ? -17.631 1.696 -29.979 1.00 13.22 133 GLN A C 1
ATOM 890 O O . GLN A 1 136 ? -18.176 2.159 -28.981 1.00 13.31 133 GLN A O 1
ATOM 896 N N . LEU A 1 137 ? -17.941 0.488 -30.446 1.00 11.91 134 LEU A N 1
ATOM 897 C CA . LEU A 1 137 ? -18.949 -0.346 -29.763 1.00 12.09 134 LEU A CA 1
ATOM 898 C C . LEU A 1 137 ? -18.562 -0.567 -28.285 1.00 12.43 134 LEU A C 1
ATOM 899 O O . LEU A 1 137 ? -19.385 -0.480 -27.384 1.00 12.46 134 LEU A O 1
ATOM 912 N N . SER A 1 139 ? -16.364 1.222 -26.376 1.00 12.07 136 SER A N 1
ATOM 913 C CA . SER A 1 139 ? -16.490 2.500 -25.644 1.00 13.25 136 SER A CA 1
ATOM 914 C C . SER A 1 139 ? -17.946 2.874 -25.316 1.00 12.75 136 SER A C 1
ATOM 915 O O . SER A 1 139 ? -18.268 3.306 -24.207 1.00 11.63 136 SER A O 1
ATOM 918 N N . ILE A 1 140 ? -18.836 2.689 -26.283 1.00 11.96 137 ILE A N 1
ATOM 919 C CA . ILE A 1 140 ? -20.192 3.165 -26.103 1.00 12.15 137 ILE A CA 1
ATOM 920 C C . ILE A 1 140 ? -20.953 2.240 -25.172 1.00 12.42 137 ILE A C 1
ATOM 921 O O . ILE A 1 140 ? -21.674 2.711 -24.290 1.00 12.72 137 ILE A O 1
ATOM 926 N N . LEU A 1 141 ? -20.763 0.936 -25.313 1.00 12.20 138 LEU A N 1
ATOM 927 C CA . LEU A 1 141 ? -21.442 0.024 -24.419 1.00 13.23 138 LEU A CA 1
ATOM 928 C C . LEU A 1 141 ? -21.010 0.246 -22.965 1.00 13.28 138 LEU A C 1
ATOM 929 O O . LEU A 1 141 ? -21.835 0.198 -22.054 1.00 12.59 138 LEU A O 1
ATOM 934 N N . ILE A 1 142 ? -19.726 0.514 -22.749 1.00 12.22 139 ILE A N 1
ATOM 935 C CA . ILE A 1 142 ? -19.239 0.803 -21.412 1.00 11.33 139 ILE A CA 1
ATOM 936 C C . ILE A 1 142 ? -20.000 2.025 -20.849 1.00 12.84 139 ILE A C 1
ATOM 937 O O . ILE A 1 142 ? -20.492 1.992 -19.713 1.00 12.69 139 ILE A O 1
ATOM 942 N N . LYS A 1 143 ? -20.088 3.091 -21.648 1.00 13.62 140 LYS A N 1
ATOM 943 C CA . LYS A 1 143 ? -20.757 4.330 -21.257 1.00 14.42 140 LYS A CA 1
ATOM 944 C C . LYS A 1 143 ? -22.260 4.086 -20.980 1.00 13.83 140 LYS A C 1
ATOM 945 O O . LYS A 1 143 ? -22.787 4.524 -19.982 1.00 13.58 140 LYS A O 1
ATOM 951 N N . VAL A 1 144 ? -22.943 3.377 -21.871 1.00 13.86 141 VAL A N 1
ATOM 952 C CA . VAL A 1 144 ? -24.343 3.055 -21.664 1.00 13.68 141 VAL A CA 1
ATOM 953 C C . VAL A 1 144 ? -24.515 2.277 -20.361 1.00 14.67 141 VAL A C 1
ATOM 954 O O . VAL A 1 144 ? -25.316 2.682 -19.509 1.00 13.10 141 VAL A O 1
ATOM 958 N N . ASN A 1 145 ? -23.728 1.222 -20.170 1.00 14.57 142 ASN A N 1
ATOM 959 C CA . ASN A 1 145 ? -23.861 0.414 -18.975 1.00 16.22 142 ASN A CA 1
ATOM 960 C C . ASN A 1 145 ? -23.560 1.215 -17.695 1.00 18.18 142 ASN A C 1
ATOM 961 O O . ASN A 1 145 ? -24.204 1.030 -16.645 1.00 18.24 142 ASN A O 1
ATOM 966 N N . ARG A 1 146 ? -22.632 2.158 -17.790 1.00 19.47 143 ARG A N 1
ATOM 967 C CA . ARG A 1 146 ? -22.294 2.967 -16.638 1.00 21.41 143 ARG A CA 1
ATOM 968 C C . ARG A 1 146 ? -23.446 3.896 -16.241 1.00 22.08 143 ARG A C 1
ATOM 969 O O . ARG A 1 146 ? -23.594 4.218 -15.062 1.00 21.99 143 ARG A O 1
ATOM 977 N N . SER A 1 147 ? -24.259 4.309 -17.213 1.00 22.32 144 SER A N 1
ATOM 978 C CA . SER A 1 147 ? -25.268 5.333 -16.999 1.00 23.38 144 SER A CA 1
ATOM 979 C C . SER A 1 147 ? -26.588 4.811 -16.420 1.00 24.23 144 SER A C 1
ATOM 980 O O . SER A 1 147 ? -27.509 5.580 -16.250 1.00 24.13 144 SER A O 1
ATOM 992 N N . LEU B 1 10 ? -18.573 -13.907 -15.695 1.00 20.68 7 LEU B N 1
ATOM 993 C CA . LEU B 1 10 ? -19.367 -13.299 -16.821 1.00 20.49 7 LEU B CA 1
ATOM 994 C C . LEU B 1 10 ? -18.533 -12.306 -17.695 1.00 20.11 7 LEU B C 1
ATOM 995 O O . LEU B 1 10 ? -18.794 -12.131 -18.896 1.00 19.16 7 LEU B O 1
ATOM 1008 N N . ASP B 1 12 ? -15.467 -12.501 -18.895 1.00 16.39 9 ASP B N 1
ATOM 1009 C CA . ASP B 1 12 ? -14.564 -13.099 -19.927 1.00 14.86 9 ASP B CA 1
ATOM 1010 C C . ASP B 1 12 ? -14.968 -12.837 -21.394 1.00 13.00 9 ASP B C 1
ATOM 1011 O O . ASP B 1 12 ? -14.162 -12.965 -22.322 1.00 12.15 9 ASP B O 1
ATOM 1016 N N . THR B 1 13 ? -16.221 -12.461 -21.608 1.00 10.98 10 THR B N 1
ATOM 1017 C CA . THR B 1 13 ? -16.723 -12.113 -22.939 1.00 8.86 10 THR B CA 1
ATOM 1018 C C . THR B 1 13 ? -17.253 -10.669 -22.868 1.00 8.39 10 THR B C 1
ATOM 1019 O O . THR B 1 13 ? -18.431 -10.440 -22.600 1.00 5.90 10 THR B O 1
ATOM 1023 N N . PRO B 1 14 ? -16.376 -9.690 -23.099 1.00 7.37 11 PRO B N 1
ATOM 1024 C CA . PRO B 1 14 ? -16.729 -8.319 -22.719 1.00 7.92 11 PRO B CA 1
ATOM 1025 C C . PRO B 1 14 ? -17.932 -7.698 -23.409 1.00 8.08 11 PRO B C 1
ATOM 1026 O O . PRO B 1 14 ? -18.776 -7.155 -22.701 1.00 9.32 11 PRO B O 1
ATOM 1030 N N . TYR B 1 15 ? -18.047 -7.786 -24.740 1.00 7.62 12 TYR B N 1
ATOM 1031 C CA . TYR B 1 15 ? -19.214 -7.257 -25.440 1.00 8.21 12 TYR B CA 1
ATOM 1032 C C . TYR B 1 15 ? -20.505 -7.923 -24.963 1.00 8.49 12 TYR B C 1
ATOM 1033 O O . TYR B 1 15 ? -21.500 -7.228 -24.684 1.00 9.58 12 TYR B O 1
ATOM 1042 N N . SER B 1 16 ? -20.485 -9.260 -24.885 1.00 7.22 13 SER B N 1
ATOM 1043 C CA . SER B 1 16 ? -21.644 -10.027 -24.468 1.00 7.63 13 SER B CA 1
ATOM 1044 C C . SER B 1 16 ? -22.068 -9.659 -23.046 1.00 8.31 13 SER B C 1
ATOM 1045 O O . SER B 1 16 ? -23.253 -9.552 -22.753 1.00 7.93 13 SER B O 1
ATOM 1048 N N . TYR B 1 17 ? -21.092 -9.502 -22.163 1.00 8.37 14 TYR B N 1
ATOM 1049 C CA . TYR B 1 17 ? -21.364 -9.061 -20.794 1.00 10.05 14 TYR B CA 1
ATOM 1050 C C . TYR B 1 17 ? -22.187 -7.764 -20.775 1.00 9.64 14 TYR B C 1
ATOM 1051 O O . TYR B 1 17 ? -23.191 -7.663 -20.070 1.00 9.27 14 TYR B O 1
ATOM 1060 N N . LEU B 1 18 ? -21.731 -6.775 -21.527 1.00 9.33 15 LEU B N 1
ATOM 1061 C CA . LEU B 1 18 ? -22.359 -5.456 -21.532 1.00 9.94 15 LEU B CA 1
ATOM 1062 C C . LEU B 1 18 ? -23.712 -5.478 -22.179 1.00 10.12 15 LEU B C 1
ATOM 1063 O O . LEU B 1 18 ? -24.649 -4.858 -21.670 1.00 10.92 15 LEU B O 1
ATOM 1068 N N . ILE B 1 19 ? -23.820 -6.177 -23.302 1.00 10.73 16 ILE B N 1
ATOM 1069 C CA . ILE B 1 19 ? -25.083 -6.330 -23.977 1.00 10.93 16 ILE B CA 1
ATOM 1070 C C . ILE B 1 19 ? -26.123 -6.984 -23.046 1.00 11.66 16 ILE B C 1
ATOM 1071 O O . ILE B 1 19 ? -27.263 -6.500 -22.949 1.00 11.72 16 ILE B O 1
ATOM 1076 N N . ARG B 1 20 ? -25.738 -8.025 -22.309 1.00 12.20 17 ARG B N 1
ATOM 1077 C CA . ARG B 1 20 ? -26.713 -8.697 -21.402 1.00 13.48 17 ARG B CA 1
ATOM 1078 C C . ARG B 1 20 ? -27.029 -7.852 -20.166 1.00 12.85 17 ARG B C 1
ATOM 1079 O O . ARG B 1 20 ? -28.135 -7.863 -19.674 1.00 13.25 17 ARG B O 1
ATOM 1087 N N . SER B 1 21 ? -26.017 -7.174 -19.635 1.00 12.42 18 SER B N 1
ATOM 1088 C CA . SER B 1 21 ? -26.166 -6.293 -18.481 1.00 12.21 18 SER B CA 1
ATOM 1089 C C . SER B 1 21 ? -27.127 -5.148 -18.795 1.00 12.31 18 SER B C 1
ATOM 1090 O O . SER B 1 21 ? -28.073 -4.897 -18.031 1.00 11.40 18 SER B O 1
ATOM 1093 N N . ILE B 1 22 ? -26.904 -4.491 -19.932 1.00 12.20 19 ILE B N 1
ATOM 1094 C CA . ILE B 1 22 ? -27.802 -3.439 -20.402 1.00 12.47 19 ILE B CA 1
ATOM 1095 C C . ILE B 1 22 ? -29.219 -4.004 -20.645 1.00 13.36 19 ILE B C 1
ATOM 1096 O O . ILE B 1 22 ? -30.227 -3.477 -20.108 1.00 13.41 19 ILE B O 1
ATOM 1101 N N . GLY B 1 23 ? -29.311 -5.096 -21.396 1.00 13.21 20 GLY B N 1
ATOM 1102 C CA . GLY B 1 23 ? -30.598 -5.812 -21.571 1.00 13.52 20 GLY B CA 1
ATOM 1103 C C . GLY B 1 23 ? -31.380 -6.116 -20.307 1.00 14.86 20 GLY B C 1
ATOM 1104 O O . GLY B 1 23 ? -32.610 -5.898 -20.229 1.00 12.80 20 GLY B O 1
ATOM 1118 N N . LYS B 1 25 ? -30.912 -4.760 -17.355 1.00 16.41 22 LYS B N 1
ATOM 1119 C CA . LYS B 1 25 ? -31.273 -3.496 -16.691 1.00 16.72 22 LYS B CA 1
ATOM 1120 C C . LYS B 1 25 ? -32.518 -2.854 -17.331 1.00 17.38 22 LYS B C 1
ATOM 1121 O O . LYS B 1 25 ? -33.381 -2.313 -16.620 1.00 16.69 22 LYS B O 1
ATOM 1127 N N . LEU B 1 26 ? -32.608 -2.883 -18.656 1.00 17.57 23 LEU B N 1
ATOM 1128 C CA . LEU B 1 26 ? -33.782 -2.328 -19.342 1.00 18.41 23 LEU B CA 1
ATOM 1129 C C . LEU B 1 26 ? -35.036 -3.133 -18.973 1.00 20.06 23 LEU B C 1
ATOM 1130 O O . LEU B 1 26 ? -36.071 -2.563 -18.610 1.00 20.07 23 LEU B O 1
ATOM 1135 N N . LYS B 1 27 ? -34.922 -4.453 -19.054 1.00 21.25 24 LYS B N 1
ATOM 1136 C CA . LYS B 1 27 ? -36.025 -5.334 -18.766 1.00 23.04 24 LYS B CA 1
ATOM 1137 C C . LYS B 1 27 ? -36.500 -5.229 -17.326 1.00 23.46 24 LYS B C 1
ATOM 1138 O O . LYS B 1 27 ? -37.687 -5.343 -17.076 1.00 24.44 24 LYS B O 1
ATOM 1144 N N . THR B 1 28 ? -35.585 -5.005 -16.394 1.00 24.27 25 THR B N 1
ATOM 1145 C CA . THR B 1 28 ? -35.946 -4.877 -14.983 1.00 24.55 25 THR B CA 1
ATOM 1146 C C . THR B 1 28 ? -36.695 -3.575 -14.784 1.00 24.80 25 THR B C 1
ATOM 1147 O O . THR B 1 28 ? -37.774 -3.572 -14.198 1.00 25.75 25 THR B O 1
ATOM 1151 N N . SER B 1 29 ? -36.118 -2.476 -15.260 1.00 24.69 26 SER B N 1
ATOM 1152 C CA . SER B 1 29 ? -36.821 -1.203 -15.356 1.00 25.30 26 SER B CA 1
ATOM 1153 C C . SER B 1 29 ? -38.261 -1.425 -15.888 1.00 25.93 26 SER B C 1
ATOM 1154 O O . SER B 1 29 ? -39.241 -1.039 -15.246 1.00 25.89 26 SER B O 1
ATOM 1157 N N . ALA B 1 30 ? -38.400 -2.091 -17.035 1.00 26.27 27 ALA B N 1
ATOM 1158 C CA . ALA B 1 30 ? -39.727 -2.205 -17.680 1.00 26.98 27 ALA B CA 1
ATOM 1159 C C . ALA B 1 30 ? -40.660 -3.167 -16.941 1.00 27.82 27 ALA B C 1
ATOM 1160 O O . ALA B 1 30 ? -41.807 -2.821 -16.686 1.00 27.98 27 ALA B O 1
ATOM 1162 N N . ASP B 1 31 ? -40.184 -4.367 -16.618 1.00 28.30 28 ASP B N 1
ATOM 1163 C CA . ASP B 1 31 ? -41.010 -5.351 -15.906 1.00 29.67 28 ASP B CA 1
ATOM 1164 C C . ASP B 1 31 ? -41.592 -4.826 -14.598 1.00 30.02 28 ASP B C 1
ATOM 1165 O O . ASP B 1 31 ? -42.757 -5.143 -14.266 1.00 29.45 28 ASP B O 1
ATOM 1170 N N . ALA B 1 32 ? -40.791 -4.025 -13.883 1.00 30.35 29 ALA B N 1
ATOM 1171 C CA . ALA B 1 32 ? -41.199 -3.462 -12.595 1.00 30.93 29 ALA B CA 1
ATOM 1172 C C . ALA B 1 32 ? -42.259 -2.369 -12.748 1.00 31.39 29 ALA B C 1
ATOM 1173 O O . ALA B 1 32 ? -43.247 -2.360 -12.008 1.00 31.70 29 ALA B O 1
ATOM 1175 N N . ARG B 1 33 ? -42.080 -1.479 -13.721 1.00 32.14 30 ARG B N 1
ATOM 1176 C CA . ARG B 1 33 ? -43.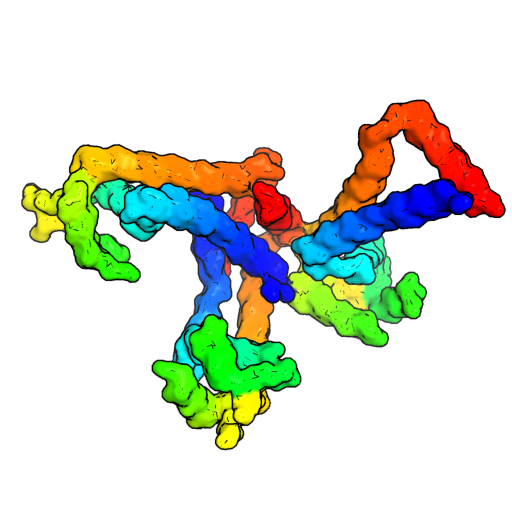046 -0.400 -13.981 1.00 32.47 30 ARG B CA 1
ATOM 1177 C C . ARG B 1 33 ? -44.403 -0.901 -14.550 1.00 31.93 30 ARG B C 1
ATOM 1178 O O . ARG B 1 33 ? -45.457 -0.255 -14.415 1.00 31.19 30 ARG B O 1
ATOM 1186 N N . LEU B 1 34 ? -44.362 -2.063 -15.185 1.00 31.07 31 LEU B N 1
ATOM 1187 C CA . LEU B 1 34 ? -45.551 -2.680 -15.729 1.00 30.56 31 LEU B CA 1
ATOM 1188 C C . LEU B 1 34 ? -46.267 -3.510 -14.663 1.00 31.18 31 LEU B C 1
ATOM 1189 O O . LEU B 1 34 ? -47.507 -3.511 -14.599 1.00 30.01 31 LEU B O 1
ATOM 1194 N N . ALA B 1 35 ? -45.471 -4.235 -13.868 1.00 31.43 32 ALA B N 1
ATOM 1195 C CA . ALA B 1 35 ? -45.960 -5.162 -12.831 1.00 32.24 32 ALA B CA 1
ATOM 1196 C C . ALA B 1 35 ? -46.847 -4.449 -11.826 1.00 32.95 32 ALA B C 1
ATOM 1197 O O . ALA B 1 35 ? -47.810 -5.036 -11.312 1.00 32.60 32 ALA B O 1
ATOM 1199 N N . GLU B 1 36 ? -46.528 -3.186 -11.556 1.00 33.56 33 GLU B N 1
ATOM 1200 C CA . GLU B 1 36 ? -47.363 -2.363 -10.681 1.00 34.50 33 GLU B CA 1
ATOM 1201 C C . GLU B 1 36 ? -48.778 -2.228 -11.251 1.00 33.95 33 GLU B C 1
ATOM 1202 O O . GLU B 1 36 ? -49.751 -2.138 -10.504 1.00 34.33 33 GLU B O 1
ATOM 1208 N N . LEU B 1 37 ? -48.889 -2.273 -12.567 1.00 34.03 34 LEU B N 1
ATOM 1209 C CA . LEU B 1 37 ? -50.195 -2.178 -13.246 1.00 33.73 34 LEU B CA 1
ATOM 1210 C C . LEU B 1 37 ? -50.803 -3.532 -13.578 1.00 33.32 34 LEU B C 1
ATOM 1211 O O . LEU B 1 37 ? -51.678 -3.616 -14.427 1.00 33.20 34 LEU B O 1
ATOM 1216 N N . GLY B 1 38 ? -50.314 -4.591 -12.933 1.00 33.21 35 GLY B N 1
ATOM 1217 C CA . GLY B 1 38 ? -50.780 -5.951 -13.209 1.00 32.54 35 GLY B CA 1
ATOM 1218 C C . GLY B 1 38 ? -50.665 -6.354 -14.662 1.00 32.01 35 GLY B C 1
ATOM 1219 O O . GLY B 1 38 ? -51.412 -7.233 -15.129 1.00 31.68 35 GLY B O 1
ATOM 1220 N N . LEU B 1 39 ? -49.726 -5.705 -15.368 1.00 31.40 36 LEU B N 1
ATOM 1221 C CA . LEU B 1 39 ? -49.438 -5.979 -16.771 1.00 30.98 36 LEU B CA 1
ATOM 1222 C C . LEU B 1 39 ? -48.056 -6.596 -16.915 1.00 29.65 36 LEU B C 1
ATOM 1223 O O . LEU B 1 39 ? -47.273 -6.674 -15.934 1.00 30.22 36 LEU B O 1
ATOM 1228 N N . ASN B 1 40 ? -47.769 -7.058 -18.124 1.00 26.64 37 ASN B N 1
ATOM 1229 C CA . ASN B 1 40 ? -46.435 -7.515 -18.459 1.00 25.51 37 ASN B CA 1
ATOM 1230 C C . ASN B 1 40 ? -46.141 -7.129 -19.897 1.00 24.09 37 ASN B C 1
ATOM 1231 O O . ASN B 1 40 ? -47.043 -6.759 -20.646 1.00 22.65 37 ASN B O 1
ATOM 1236 N N . SER B 1 41 ? -44.878 -7.202 -20.275 1.00 23.23 38 SER B N 1
ATOM 1237 C CA . SER B 1 41 ? -44.447 -6.668 -21.554 1.00 23.36 38 SER B CA 1
ATOM 1238 C C . SER B 1 41 ? -45.007 -7.441 -22.773 1.00 23.37 38 SER B C 1
ATOM 1239 O O . SER B 1 41 ? -45.214 -6.854 -23.851 1.00 21.91 38 SER B O 1
ATOM 1242 N N . GLN B 1 42 ? -45.242 -8.735 -22.594 1.00 22.65 39 GLN B N 1
ATOM 1243 C CA . GLN B 1 42 ? -45.789 -9.553 -23.661 1.00 24.44 39 GLN B CA 1
ATOM 1244 C C . GLN B 1 42 ? -47.253 -9.143 -23.982 1.00 23.96 39 GLN B C 1
ATOM 1245 O O . GLN B 1 42 ? -47.613 -9.005 -25.159 1.00 22.69 39 GLN B O 1
ATOM 1251 N N . GLN B 1 43 ? -48.058 -8.913 -22.955 1.00 23.77 40 GLN B N 1
ATOM 1252 C CA . GLN B 1 43 ? -49.406 -8.375 -23.137 1.00 24.92 40 GLN B CA 1
ATOM 1253 C C . GLN B 1 43 ? -49.384 -7.041 -23.843 1.00 24.20 40 GLN B C 1
ATOM 1254 O O . GLN B 1 43 ? -50.190 -6.806 -24.708 1.00 23.04 40 GLN B O 1
ATOM 1260 N N . GLY B 1 44 ? -48.466 -6.174 -23.435 1.00 24.30 41 GLY B N 1
ATOM 1261 C CA . GLY B 1 44 ? -48.298 -4.855 -24.046 1.00 23.86 41 GLY B CA 1
ATOM 1262 C C . GLY B 1 44 ? -47.941 -4.908 -25.510 1.00 24.11 41 GLY B C 1
ATOM 1263 O O . GLY B 1 44 ? -48.553 -4.228 -26.320 1.00 23.49 41 GLY B O 1
ATOM 1264 N N . ARG B 1 45 ? -46.939 -5.715 -25.839 1.00 24.24 42 ARG B N 1
ATOM 1265 C CA . ARG B 1 45 ? -46.587 -6.013 -27.220 1.00 24.91 42 ARG B CA 1
ATOM 1266 C C . ARG B 1 45 ? -47.762 -6.566 -28.047 1.00 24.06 42 ARG B C 1
ATOM 1267 O O . ARG B 1 45 ? -47.973 -6.168 -29.197 1.00 24.05 42 ARG B O 1
ATOM 1288 N N . ILE B 1 47 ? -51.116 -6.289 -27.393 1.00 22.73 44 ILE B N 1
ATOM 1289 C CA . ILE B 1 47 ? -52.124 -5.239 -27.587 1.00 22.58 44 ILE B CA 1
ATOM 1290 C C . ILE B 1 47 ? -51.666 -4.200 -28.627 1.00 20.77 44 ILE B C 1
ATOM 1291 O O . ILE B 1 47 ? -52.449 -3.785 -29.458 1.00 18.33 44 ILE B O 1
ATOM 1296 N N . GLY B 1 48 ? -50.416 -3.744 -28.516 1.00 19.96 45 GLY B N 1
ATOM 1297 C CA . GLY B 1 48 ? -49.823 -2.841 -29.495 1.00 20.01 45 GLY B CA 1
ATOM 1298 C C . GLY B 1 48 ? -49.916 -3.375 -30.922 1.00 19.89 45 GLY B C 1
ATOM 1299 O O . GLY B 1 48 ? -50.275 -2.652 -31.835 1.00 20.44 45 GLY B O 1
ATOM 1300 N N . TYR B 1 49 ? -49.562 -4.636 -31.114 1.00 20.25 46 TYR B N 1
ATOM 1301 C CA . TYR B 1 49 ? -49.581 -5.253 -32.438 1.00 20.60 46 TYR B CA 1
ATOM 1302 C C . TYR B 1 49 ? -51.024 -5.255 -32.947 1.00 19.92 46 TYR B C 1
ATOM 1303 O O . TYR B 1 49 ? -51.296 -4.921 -34.098 1.00 19.25 46 TYR B O 1
ATOM 1312 N N . ILE B 1 50 ? -51.966 -5.594 -32.072 1.00 19.27 47 ILE B N 1
ATOM 1313 C CA . ILE B 1 50 ? -53.352 -5.602 -32.471 1.00 18.75 47 ILE B CA 1
ATOM 1314 C C . ILE B 1 50 ? -53.793 -4.191 -32.858 1.00 18.89 47 ILE B C 1
ATOM 1315 O O . ILE B 1 50 ? -54.354 -3.991 -33.917 1.00 17.40 47 ILE B O 1
ATOM 1320 N N . TYR B 1 51 ? -53.510 -3.211 -32.017 1.00 19.09 48 TYR B N 1
ATOM 1321 C CA . TYR B 1 51 ? -53.878 -1.836 -32.305 1.00 19.88 48 TYR B CA 1
ATOM 1322 C C . TYR B 1 51 ? -53.320 -1.366 -33.672 1.00 20.15 48 TYR B C 1
ATOM 1323 O O . TYR B 1 51 ? -54.027 -0.767 -34.454 1.00 18.08 48 TYR B O 1
ATOM 1332 N N . GLU B 1 52 ? -52.062 -1.681 -33.946 1.00 20.21 49 GLU B N 1
ATOM 1333 C CA . GLU B 1 52 ? -51.407 -1.247 -35.188 1.00 21.43 49 GLU B CA 1
ATOM 1334 C C . GLU B 1 52 ? -51.950 -1.916 -36.452 1.00 20.21 49 GLU B C 1
ATOM 1335 O O . GLU B 1 52 ? -51.967 -1.301 -37.479 1.00 19.55 49 GLU B O 1
ATOM 1341 N N . ASN B 1 53 ? -52.403 -3.166 -36.360 1.00 19.63 50 ASN B N 1
ATOM 1342 C CA . ASN B 1 53 ? -52.726 -3.957 -37.535 1.00 19.42 50 ASN B CA 1
ATOM 1343 C C . ASN B 1 53 ? -54.180 -4.346 -37.660 1.00 18.74 50 ASN B C 1
ATOM 1344 O O . ASN B 1 53 ? -54.540 -5.024 -38.617 1.00 18.89 50 ASN B O 1
ATOM 1349 N N . GLN B 1 54 ? -55.028 -3.913 -36.725 1.00 17.72 51 GLN B N 1
ATOM 1350 C CA . GLN B 1 54 ? -56.421 -4.361 -36.688 1.00 16.70 51 GLN B CA 1
ATOM 1351 C C . GLN B 1 54 ? -57.219 -4.044 -37.966 1.00 16.66 51 GLN B C 1
ATOM 1352 O O . GLN B 1 54 ? -58.138 -4.787 -38.318 1.00 15.21 51 GLN B O 1
ATOM 1358 N N . GLU B 1 55 ? -56.900 -2.952 -38.646 1.00 16.62 52 GLU B N 1
ATOM 1359 C CA A GLU B 1 55 ? -57.644 -2.572 -39.869 0.50 16.86 52 GLU B CA 1
ATOM 1360 C CA B GLU B 1 55 ? -57.666 -2.585 -39.854 0.50 16.96 52 GLU B CA 1
ATOM 1361 C C . GLU B 1 55 ? -57.291 -3.458 -41.066 1.00 16.92 52 GLU B C 1
ATOM 1362 O O . GLU B 1 55 ? -58.015 -3.473 -42.076 1.00 16.13 52 GLU B O 1
ATOM 1373 N N . SER B 1 56 ? -56.176 -4.179 -40.944 1.00 17.63 53 SER B N 1
ATOM 1374 C CA . SER B 1 56 ? -55.763 -5.235 -41.882 1.00 19.09 53 SER B CA 1
ATOM 1375 C C . SER B 1 56 ? -56.497 -6.560 -41.691 1.00 19.53 53 SER B C 1
ATOM 1376 O O . SER B 1 56 ? -56.500 -7.423 -42.602 1.00 18.50 53 SER B O 1
ATOM 1379 N N . GLY B 1 57 ? -57.064 -6.755 -40.502 1.00 19.71 54 GLY B N 1
ATOM 1380 C CA . GLY B 1 57 ? -57.787 -7.963 -40.168 1.00 20.17 54 GLY B CA 1
ATOM 1381 C C . GLY B 1 57 ? -56.854 -8.914 -39.439 1.00 21.52 54 GLY B C 1
ATOM 1382 O O . GLY B 1 57 ? -56.007 -9.519 -40.058 1.00 20.48 54 GLY B O 1
ATOM 1383 N N . ILE B 1 58 ? -57.001 -9.032 -38.123 1.00 22.42 55 ILE B N 1
ATOM 1384 C CA . ILE B 1 58 ? -56.138 -9.914 -37.338 1.00 24.45 55 ILE B CA 1
ATOM 1385 C C . ILE B 1 58 ? -56.981 -11.061 -36.811 1.00 25.15 55 ILE B C 1
ATOM 1386 O O . ILE B 1 58 ? -58.010 -10.816 -36.179 1.00 24.21 55 ILE B O 1
ATOM 1391 N N . ILE B 1 59 ? -56.572 -12.300 -37.071 1.00 26.77 56 ILE B N 1
ATOM 1392 C CA . ILE B 1 59 ? -57.198 -13.458 -36.406 1.00 27.91 56 ILE B CA 1
ATOM 1393 C C . ILE B 1 59 ? -56.241 -14.118 -35.407 1.00 28.73 56 ILE B C 1
ATOM 1394 O O . ILE B 1 59 ? -55.048 -13.822 -35.377 1.00 27.23 56 ILE B O 1
ATOM 1399 N N . GLN B 1 60 ? -56.768 -14.996 -34.558 1.00 31.25 57 GLN B N 1
ATOM 1400 C CA . GLN B 1 60 ? -55.922 -15.575 -33.506 1.00 32.50 57 GLN B CA 1
ATOM 1401 C C . GLN B 1 60 ? -54.692 -16.258 -34.094 1.00 33.94 57 GLN B C 1
ATOM 1402 O O . GLN B 1 60 ? -53.592 -16.112 -33.560 1.00 33.83 57 GLN B O 1
ATOM 1408 N N . LYS B 1 61 ? -54.873 -16.970 -35.209 1.00 35.61 58 LYS B N 1
ATOM 1409 C CA . LYS B 1 61 ? -53.755 -17.569 -35.951 1.00 37.07 58 LYS B CA 1
ATOM 1410 C C . LYS B 1 61 ? -52.564 -16.620 -36.200 1.00 37.76 58 LYS B C 1
ATOM 1411 O O . LYS B 1 61 ? -51.422 -17.021 -36.011 1.00 37.64 58 LYS B O 1
ATOM 1417 N N . ASP B 1 62 ? -52.814 -15.384 -36.643 1.00 38.67 59 ASP B N 1
ATOM 1418 C CA . ASP B 1 62 ? -51.710 -14.441 -36.939 1.00 39.35 59 ASP B CA 1
ATOM 1419 C C . ASP B 1 62 ? -50.911 -14.088 -35.671 1.00 40.26 59 ASP B C 1
ATOM 1420 O O . ASP B 1 62 ? -49.717 -13.767 -35.735 1.00 40.56 59 ASP B O 1
ATOM 1425 N N . LEU B 1 63 ? -51.588 -14.105 -34.526 1.00 40.90 60 LEU B N 1
ATOM 1426 C CA . LEU B 1 63 ? -50.948 -13.777 -33.255 1.00 41.31 60 LEU B CA 1
ATOM 1427 C C . LEU B 1 63 ? -50.058 -14.955 -32.812 1.00 41.81 60 LEU B C 1
ATOM 1428 O O . LEU B 1 63 ? -48.902 -14.760 -32.464 1.00 41.92 60 LEU B O 1
ATOM 1433 N N . ALA B 1 64 ? -50.587 -16.174 -32.863 1.00 42.83 61 ALA B N 1
ATOM 1434 C CA . ALA B 1 64 ? -49.758 -17.399 -32.668 1.00 43.85 61 ALA B CA 1
ATOM 1435 C C . ALA B 1 64 ? -48.409 -17.376 -33.417 1.00 44.65 61 ALA B C 1
ATOM 1436 O O . ALA B 1 64 ? -47.354 -17.602 -32.812 1.00 45.28 61 ALA B O 1
ATOM 1438 N N . GLN B 1 65 ? -48.447 -17.080 -34.715 1.00 45.61 62 GLN B N 1
ATOM 1439 C CA . GLN B 1 65 ? -47.240 -17.089 -35.565 1.00 46.38 62 GLN B CA 1
ATOM 1440 C C . GLN B 1 65 ? -46.476 -15.768 -35.480 1.00 46.44 62 GLN B C 1
ATOM 1441 O O . GLN B 1 65 ? -46.778 -14.916 -34.638 1.00 46.46 62 GLN B O 1
ATOM 1447 N N . ALA B 1 72 ? -45.568 -18.175 -23.020 1.00 33.82 69 ALA B N 1
ATOM 1448 C CA . ALA B 1 72 ? -46.872 -17.741 -22.498 1.00 33.29 69 ALA B CA 1
ATOM 1449 C C . ALA B 1 72 ? -48.014 -18.134 -23.453 1.00 32.48 69 ALA B C 1
ATOM 1450 O O . ALA B 1 72 ? -47.892 -17.988 -24.680 1.00 33.02 69 ALA B O 1
ATOM 1452 N N . SER B 1 73 ? -49.110 -18.639 -22.885 1.00 30.96 70 SER B N 1
ATOM 1453 C CA . SER B 1 73 ? -50.246 -19.081 -23.690 1.00 29.63 70 SER B CA 1
ATOM 1454 C C . SER B 1 73 ? -50.912 -17.859 -24.302 1.00 27.78 70 SER B C 1
ATOM 1455 O O . SER B 1 73 ? -51.356 -16.966 -23.577 1.00 26.72 70 SER B O 1
ATOM 1458 N N . ILE B 1 74 ? -50.950 -17.829 -25.633 1.00 26.11 71 ILE B N 1
ATOM 1459 C CA . ILE B 1 74 ? -51.660 -16.795 -26.372 1.00 24.83 71 ILE B CA 1
ATOM 1460 C C . ILE B 1 74 ? -53.167 -16.863 -26.167 1.00 22.92 71 ILE B C 1
ATOM 1461 O O . ILE B 1 74 ? -53.802 -15.844 -26.002 1.00 21.28 71 ILE B O 1
ATOM 1466 N N . THR B 1 75 ? -53.748 -18.064 -26.156 1.00 21.46 72 THR B N 1
ATOM 1467 C CA . THR B 1 75 ? -55.190 -18.184 -25.942 1.00 19.81 72 THR B CA 1
ATOM 1468 C C . THR B 1 75 ? -55.532 -17.587 -24.599 1.00 18.70 72 THR B C 1
ATOM 1469 O O . THR B 1 75 ? -56.455 -16.789 -24.490 1.00 17.55 72 THR B O 1
ATOM 1473 N N . SER B 1 76 ? -54.773 -17.948 -23.577 1.00 17.19 73 SER B N 1
ATOM 1474 C CA . SER B 1 76 ? -55.025 -17.417 -22.242 1.00 17.29 73 SER B CA 1
ATOM 1475 C C . SER B 1 76 ? -54.847 -15.900 -22.191 1.00 16.93 73 SER B C 1
ATOM 1476 O O . SER B 1 76 ? -55.621 -15.177 -21.555 1.00 14.68 73 SER B O 1
ATOM 1487 N N . LEU B 1 78 ? -55.101 -13.684 -24.656 1.00 16.34 75 LEU B N 1
ATOM 1488 C CA . LEU B 1 78 ? -56.212 -13.050 -25.361 1.00 16.05 75 LEU B CA 1
ATOM 1489 C C . LEU B 1 78 ? -57.500 -13.095 -24.572 1.00 14.66 75 LEU B C 1
ATOM 1490 O O . LEU B 1 78 ? -58.242 -12.108 -24.529 1.00 12.97 75 LEU B O 1
ATOM 1495 N N . GLN B 1 79 ? -57.801 -14.234 -23.970 1.00 14.02 76 GLN B N 1
ATOM 1496 C CA . GLN B 1 79 ? -59.016 -14.322 -23.136 1.00 13.48 76 GLN B CA 1
ATOM 1497 C C . GLN B 1 79 ? -58.928 -13.302 -21.993 1.00 13.68 76 GLN B C 1
ATOM 1498 O O . GLN B 1 79 ? -59.937 -12.711 -21.604 1.00 13.51 76 GLN B O 1
ATOM 1504 N N . GLY B 1 80 ? -57.729 -13.120 -21.460 1.00 13.77 77 GLY B N 1
ATOM 1505 C CA . GLY B 1 80 ? -57.513 -12.194 -20.327 1.00 15.10 77 GLY B CA 1
ATOM 1506 C C . GLY B 1 80 ? -57.765 -10.753 -20.754 1.00 16.15 77 GLY B C 1
ATOM 1507 O O . GLY B 1 80 ? -58.551 -10.054 -20.140 1.00 16.22 77 GLY B O 1
ATOM 1508 N N . LEU B 1 81 ? -57.128 -10.339 -21.851 1.00 17.26 78 LEU B N 1
ATOM 1509 C CA . LEU B 1 81 ? -57.352 -8.997 -22.435 1.00 17.65 78 LEU B CA 1
ATOM 1510 C C . LEU B 1 81 ? -58.835 -8.794 -22.771 1.00 17.56 78 LEU B C 1
ATOM 1511 O O . LEU B 1 81 ? -59.407 -7.754 -22.510 1.00 17.50 78 LEU B O 1
ATOM 1516 N N . GLU B 1 82 ? -59.491 -9.813 -23.302 1.00 17.48 79 GLU B N 1
ATOM 1517 C CA . GLU B 1 82 ? -60.920 -9.685 -23.595 1.00 17.61 79 GLU B CA 1
ATOM 1518 C C . GLU B 1 82 ? -61.767 -9.565 -22.311 1.00 17.37 79 GLU B C 1
ATOM 1519 O O . GLU B 1 82 ? -62.687 -8.756 -22.239 1.00 17.19 79 GLU B O 1
ATOM 1525 N N . LYS B 1 83 ? -61.430 -10.340 -21.282 1.00 17.20 80 LYS B N 1
ATOM 1526 C CA . LYS B 1 83 ? -62.243 -10.340 -20.071 1.00 17.48 80 LYS B CA 1
ATOM 1527 C C . LYS B 1 83 ? -62.144 -8.989 -19.372 1.00 18.10 80 LYS B C 1
ATOM 1528 O O . LYS B 1 83 ? -63.109 -8.529 -18.744 1.00 18.59 80 LYS B O 1
ATOM 1534 N N . LYS B 1 84 ? -60.966 -8.381 -19.449 1.00 18.22 81 LYS B N 1
ATOM 1535 C CA . LYS B 1 84 ? -60.728 -7.101 -18.817 1.00 18.76 81 LYS B CA 1
ATOM 1536 C C . LYS B 1 84 ? -61.240 -5.913 -19.665 1.00 19.09 81 LYS B C 1
ATOM 1537 O O . LYS B 1 84 ? -61.126 -4.775 -19.244 1.00 20.58 81 LYS B O 1
ATOM 1543 N N . GLY B 1 85 ? -61.781 -6.174 -20.845 1.00 18.45 82 GLY B N 1
ATOM 1544 C CA . GLY B 1 85 ? -62.448 -5.163 -21.644 1.00 17.88 82 GLY B CA 1
ATOM 1545 C C . GLY B 1 85 ? -61.499 -4.388 -22.545 1.00 18.11 82 GLY B C 1
ATOM 1546 O O . GLY B 1 85 ? -61.828 -3.290 -22.961 1.00 18.00 82 GLY B O 1
ATOM 1547 N N . TYR B 1 86 ? -60.326 -4.950 -22.847 1.00 17.47 83 TYR B N 1
ATOM 1548 C CA . TYR B 1 86 ? -59.303 -4.250 -23.632 1.00 17.55 83 TYR B CA 1
ATOM 1549 C C . TYR B 1 86 ? -59.391 -4.562 -25.119 1.00 16.78 83 TYR B C 1
ATOM 1550 O O . TYR B 1 86 ? -58.967 -3.767 -25.925 1.00 17.59 83 TYR B O 1
ATOM 1559 N N . ILE B 1 87 ? -59.868 -5.748 -25.466 1.00 17.48 84 ILE B N 1
ATOM 1560 C CA . ILE B 1 87 ? -60.006 -6.165 -26.855 1.00 17.20 84 ILE B CA 1
ATOM 1561 C C . ILE B 1 87 ? -61.341 -6.856 -27.027 1.00 17.74 84 ILE B C 1
ATOM 1562 O O . ILE B 1 87 ? -61.953 -7.291 -26.037 1.00 15.84 84 ILE B O 1
ATOM 1567 N N . GLU B 1 88 ? -61.796 -6.936 -28.273 1.00 18.37 85 GLU B N 1
ATOM 1568 C CA . GLU B 1 88 ? -63.024 -7.645 -28.636 1.00 20.79 85 GLU B CA 1
ATOM 1569 C C . GLU B 1 88 ? -62.781 -8.387 -29.944 1.00 21.55 85 GLU B C 1
ATOM 1570 O O . GLU B 1 88 ? -61.833 -8.092 -30.675 1.00 21.15 85 GLU B O 1
ATOM 1576 N N . ARG B 1 89 ? -63.652 -9.332 -30.220 1.00 22.89 86 ARG B N 1
ATOM 1577 C CA . ARG B 1 89 ? -63.629 -10.075 -31.457 1.00 25.41 86 ARG B CA 1
ATOM 1578 C C . ARG B 1 89 ? -64.880 -9.690 -32.199 1.00 25.99 86 ARG B C 1
ATOM 1579 O O . ARG B 1 89 ? -65.962 -9.800 -31.667 1.00 26.12 86 ARG B O 1
ATOM 1587 N N . ARG B 1 90 ? -64.717 -9.185 -33.409 1.00 27.72 87 ARG B N 1
ATOM 1588 C CA . ARG B 1 90 ? -65.830 -8.724 -34.220 1.00 29.79 87 ARG B CA 1
ATOM 1589 C C . ARG B 1 90 ? -66.007 -9.629 -35.411 1.00 30.43 87 ARG B C 1
ATOM 1590 O O . ARG B 1 90 ? -65.028 -9.987 -36.073 1.00 30.18 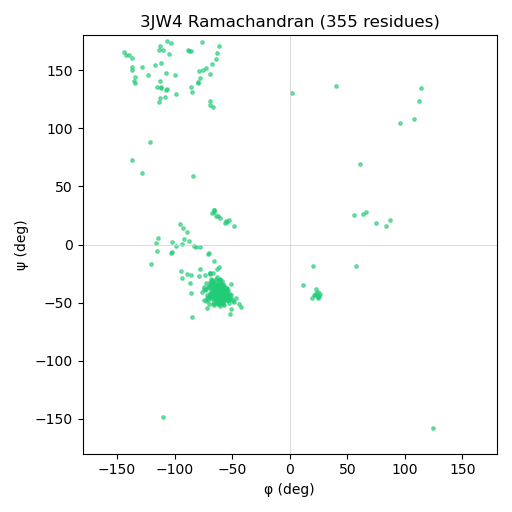87 ARG B O 1
ATOM 1598 N N . ILE B 1 91 ? -67.258 -9.982 -35.687 1.00 32.11 88 ILE B N 1
ATOM 1599 C CA . ILE B 1 91 ? -67.623 -10.568 -36.975 1.00 33.16 88 ILE B CA 1
ATOM 1600 C C . ILE B 1 91 ? -67.423 -9.511 -38.060 1.00 33.33 88 ILE B C 1
ATOM 1601 O O . ILE B 1 91 ? -68.035 -8.450 -38.009 1.00 33.23 88 ILE B O 1
ATOM 1606 N N . PRO B 1 92 ? -66.524 -9.775 -39.018 1.00 33.91 89 PRO B N 1
ATOM 1607 C CA . PRO B 1 92 ? -66.364 -8.835 -40.128 1.00 34.37 89 PRO B CA 1
ATOM 1608 C C . PRO B 1 92 ? -67.556 -8.884 -41.064 1.00 34.22 89 PRO B C 1
ATOM 1609 O O . PRO B 1 92 ? -67.573 -8.148 -42.032 1.00 35.07 89 PRO B O 1
ATOM 1613 N N . GLN B 1 98 ? -64.007 -16.390 -39.858 1.00 29.59 95 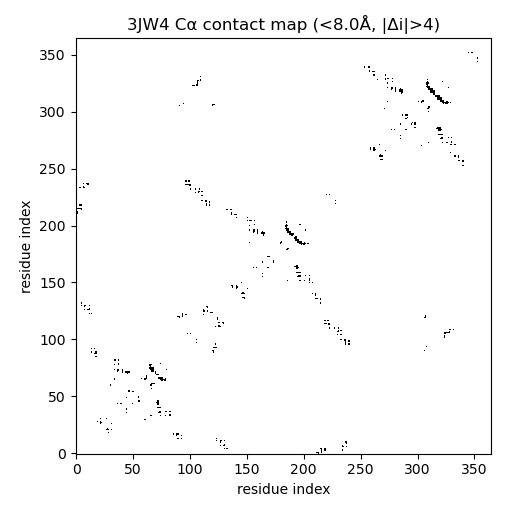GLN B N 1
ATOM 1614 C CA . GLN B 1 98 ? -63.144 -16.154 -38.697 1.00 29.83 95 GLN B CA 1
ATOM 1615 C C . GLN B 1 98 ? -63.273 -14.708 -38.168 1.00 28.85 95 GLN B C 1
ATOM 1616 O O . GLN B 1 98 ? -63.190 -13.752 -38.928 1.00 29.10 95 GLN B O 1
ATOM 1622 N N . LYS B 1 99 ? -63.486 -14.561 -36.867 1.00 28.15 96 LYS B N 1
ATOM 1623 C CA . LYS B 1 99 ? -63.604 -13.242 -36.245 1.00 26.94 96 LYS B CA 1
ATOM 1624 C C . LYS B 1 99 ? -62.282 -12.473 -36.232 1.00 25.16 96 LYS B C 1
ATOM 1625 O O . LYS B 1 99 ? -61.217 -13.068 -36.108 1.00 25.05 96 LYS B O 1
ATOM 1631 N N . ASN B 1 100 ? -62.366 -11.149 -36.351 1.00 22.92 97 ASN B N 1
ATOM 1632 C CA . ASN B 1 100 ? -61.184 -10.272 -36.326 1.00 21.00 97 ASN B CA 1
ATOM 1633 C C . ASN B 1 100 ? -61.062 -9.673 -34.927 1.00 20.53 97 ASN B C 1
ATOM 1634 O O . ASN B 1 100 ? -62.075 -9.343 -34.297 1.00 21.17 97 ASN B O 1
ATOM 1639 N N . ILE B 1 101 ? -59.831 -9.460 -34.480 1.00 18.43 98 ILE B N 1
ATOM 1640 C CA . ILE B 1 101 ? -59.558 -8.963 -33.149 1.00 17.60 98 ILE B CA 1
ATOM 1641 C C . ILE B 1 101 ? -59.296 -7.439 -33.236 1.00 16.75 98 ILE B C 1
ATOM 1642 O O . ILE B 1 101 ? -58.519 -6.971 -34.111 1.00 17.39 98 ILE B O 1
ATOM 1647 N N . TYR B 1 102 ? -59.986 -6.671 -32.398 1.00 14.61 99 TYR B N 1
ATOM 1648 C CA . TYR B 1 102 ? -59.794 -5.230 -32.332 1.00 14.37 99 TYR B CA 1
ATOM 1649 C C . TYR B 1 102 ? -59.552 -4.780 -30.906 1.00 13.79 99 TYR B C 1
ATOM 1650 O O . TYR B 1 102 ? -59.986 -5.422 -29.986 1.00 12.49 99 TYR B O 1
ATOM 1659 N N . VAL B 1 103 ? -58.840 -3.679 -30.741 1.00 13.50 100 VAL B N 1
ATOM 1660 C CA . VAL B 1 103 ? -58.690 -3.056 -29.449 1.00 14.05 100 VAL B CA 1
ATOM 1661 C C . VAL B 1 103 ? -59.953 -2.234 -29.146 1.00 13.48 100 VAL B C 1
ATOM 1662 O O . VAL B 1 103 ? -60.572 -1.632 -30.007 1.00 11.58 100 VAL B O 1
ATOM 1666 N N . LEU B 1 104 ? -60.408 -2.298 -27.918 1.00 13.00 101 LEU B N 1
ATOM 1667 C CA . LEU B 1 104 ? -61.500 -1.409 -27.511 1.00 12.75 101 LEU B CA 1
ATOM 1668 C C . LEU B 1 104 ? -60.885 -0.091 -26.991 1.00 12.35 101 LEU B C 1
ATOM 1669 O O . LEU B 1 104 ? -59.702 -0.066 -26.708 1.00 11.62 101 LEU B O 1
ATOM 1674 N N . PRO B 1 105 ? -61.690 0.987 -26.793 1.00 12.72 102 PRO B N 1
ATOM 1675 C CA . PRO B 1 105 ? -61.082 2.222 -26.271 1.00 12.43 102 PRO B CA 1
ATOM 1676 C C . PRO B 1 105 ? -60.283 2.108 -24.961 1.00 12.21 102 PRO B C 1
ATOM 1677 O O . PRO B 1 105 ? -59.184 2.695 -24.843 1.00 10.90 102 PRO B O 1
ATOM 1681 N N . LYS B 1 106 ? -60.768 1.342 -24.006 1.00 11.53 103 LYS B N 1
ATOM 1682 C CA . LYS B 1 106 ? -59.982 1.102 -22.802 1.00 13.40 103 LYS B CA 1
ATOM 1683 C C . LYS B 1 106 ? -58.591 0.486 -23.134 1.00 13.20 103 LYS B C 1
ATOM 1684 O O . LYS B 1 106 ? -57.570 0.779 -22.503 1.00 13.01 103 LYS B O 1
ATOM 1690 N N . GLY B 1 107 ? -58.568 -0.356 -24.138 1.00 14.12 104 GLY B N 1
ATOM 1691 C CA . GLY B 1 107 ? -57.316 -0.998 -24.579 1.00 14.35 104 GLY B CA 1
ATOM 1692 C C . GLY B 1 107 ? -56.416 -0.025 -25.339 1.00 14.33 104 GLY B C 1
ATOM 1693 O O . GLY B 1 107 ? -55.195 -0.056 -25.158 1.00 14.32 104 GLY B O 1
ATOM 1694 N N . ALA B 1 108 ? -57.008 0.854 -26.159 1.00 14.01 105 ALA B N 1
ATOM 1695 C CA . ALA B 1 108 ? -56.232 1.916 -26.829 1.00 13.91 105 ALA B CA 1
ATOM 1696 C C . ALA B 1 108 ? -55.558 2.841 -25.795 1.00 13.65 105 ALA B C 1
ATOM 1697 O O . ALA B 1 108 ? -54.380 3.168 -25.934 1.00 13.60 105 ALA B O 1
ATOM 1699 N N . ALA B 1 109 ? -56.279 3.235 -24.745 1.00 13.79 106 ALA B N 1
ATOM 1700 C CA . ALA B 1 109 ? -55.688 4.016 -23.641 1.00 13.98 106 ALA B CA 1
ATOM 1701 C C . ALA B 1 109 ? -54.524 3.251 -22.980 1.00 15.24 106 ALA B C 1
ATOM 1702 O O . ALA B 1 109 ? -53.466 3.826 -22.726 1.00 15.61 106 ALA B O 1
ATOM 1704 N N . LEU B 1 110 ? -54.691 1.950 -22.762 1.00 15.82 107 LEU B N 1
ATOM 1705 C CA . LEU B 1 110 ? -53.639 1.111 -22.177 1.00 17.55 107 LEU B CA 1
ATOM 1706 C C . LEU B 1 110 ? -52.390 0.955 -23.087 1.00 17.65 107 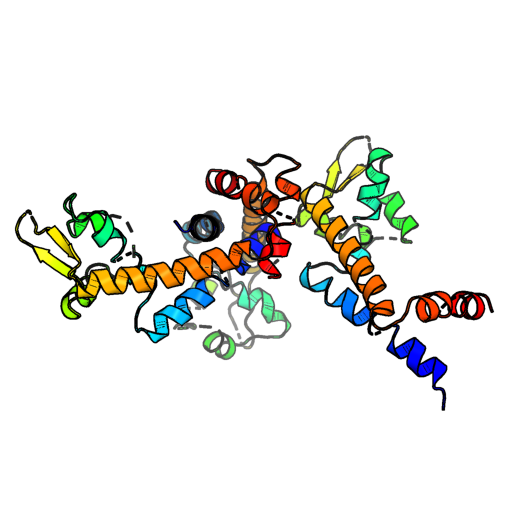LEU B C 1
ATOM 1707 O O . LEU B 1 110 ? -51.274 0.940 -22.581 1.00 17.23 107 LEU B O 1
ATOM 1712 N N . VAL B 1 111 ? -52.589 0.831 -24.405 1.00 17.61 108 VAL B N 1
ATOM 1713 C CA . VAL B 1 111 ? -51.489 0.781 -25.360 1.00 18.06 108 VAL B CA 1
ATOM 1714 C C . VAL B 1 111 ? -50.594 2.005 -25.149 1.00 17.34 108 VAL B C 1
ATOM 1715 O O . VAL B 1 111 ? -49.386 1.909 -25.129 1.00 16.21 108 VAL B O 1
ATOM 1719 N N . GLU B 1 112 ? -51.214 3.160 -24.957 1.00 17.22 109 GLU B N 1
ATOM 1720 C CA . GLU B 1 112 ? -50.465 4.382 -24.843 1.00 17.51 109 GLU B CA 1
ATOM 1721 C C . GLU B 1 112 ? -49.633 4.400 -23.563 1.00 18.08 109 GLU B C 1
ATOM 1722 O O . GLU B 1 112 ? -48.474 4.795 -23.602 1.00 17.30 109 GLU B O 1
ATOM 1728 N N . GLU B 1 113 ? -50.193 3.951 -22.446 1.00 18.73 110 GLU B N 1
ATOM 1729 C CA . GLU B 1 113 ? -49.418 3.872 -21.214 1.00 20.64 110 GLU B CA 1
ATOM 1730 C C . GLU B 1 113 ? -48.261 2.862 -21.360 1.00 20.68 110 GLU B C 1
ATOM 1731 O O . GLU B 1 113 ? -47.177 3.193 -20.953 1.00 19.51 110 GLU B O 1
ATOM 1737 N N . PHE B 1 114 ? -48.497 1.689 -21.978 1.00 21.64 111 PHE B N 1
ATOM 1738 C CA . PHE B 1 114 ? -47.431 0.733 -22.317 1.00 22.98 111 PHE B CA 1
ATOM 1739 C C . PHE B 1 114 ? -46.329 1.461 -23.088 1.00 22.40 111 PHE B C 1
ATOM 1740 O O . PHE B 1 114 ? -45.196 1.496 -22.662 1.00 21.01 111 PHE B O 1
ATOM 1748 N N . ASN B 1 115 ? -46.699 2.033 -24.229 1.00 23.07 112 ASN B N 1
ATOM 1749 C CA . ASN B 1 115 ? -45.753 2.726 -25.092 1.00 23.57 112 ASN B CA 1
ATOM 1750 C C . ASN B 1 115 ? -44.931 3.776 -24.370 1.00 23.60 112 ASN B C 1
ATOM 1751 O O . ASN B 1 115 ? -43.726 3.849 -24.583 1.00 22.19 112 ASN B O 1
ATOM 1756 N N . ASN B 1 116 ? -45.553 4.563 -23.499 1.00 23.25 113 ASN B N 1
ATOM 1757 C CA . ASN B 1 116 ? -44.783 5.565 -22.758 1.00 24.10 113 ASN B CA 1
ATOM 1758 C C . ASN B 1 116 ? -43.721 4.943 -21.849 1.00 23.83 113 ASN B C 1
ATOM 1759 O O . ASN B 1 116 ? -42.630 5.477 -21.739 1.00 22.48 113 ASN B O 1
ATOM 1764 N N . ILE B 1 117 ? -44.035 3.816 -21.218 1.00 23.14 114 ILE B N 1
ATOM 1765 C CA . ILE B 1 117 ? -43.065 3.144 -20.383 1.00 23.01 114 ILE B CA 1
ATOM 1766 C C . ILE B 1 117 ? -41.875 2.702 -21.243 1.00 23.92 114 ILE B C 1
ATOM 1767 O O . ILE B 1 117 ? -40.722 2.998 -20.912 1.00 23.26 114 ILE B O 1
ATOM 1772 N N . PHE B 1 118 ? -42.160 2.077 -22.380 1.00 24.59 115 PHE B N 1
ATOM 1773 C CA . PHE B 1 118 ? -41.103 1.617 -23.292 1.00 25.69 115 PHE B CA 1
ATOM 1774 C C . PHE B 1 118 ? -40.270 2.775 -23.837 1.00 26.25 115 PHE B C 1
ATOM 1775 O O . PHE B 1 118 ? -39.058 2.641 -24.034 1.00 25.21 115 PHE B O 1
ATOM 1783 N N . LEU B 1 119 ? -40.910 3.910 -24.077 1.00 26.88 116 LEU B N 1
ATOM 1784 C CA . LEU B 1 119 ? -40.207 5.076 -24.573 1.00 28.29 116 LEU B CA 1
ATOM 1785 C C . LEU B 1 119 ? -39.261 5.710 -23.516 1.00 28.97 116 LEU B C 1
ATOM 1786 O O . LEU B 1 119 ? -38.163 6.185 -23.870 1.00 28.23 116 LEU B O 1
ATOM 1791 N N . GLU B 1 120 ? -39.663 5.714 -22.238 1.00 28.63 117 GLU B N 1
ATOM 1792 C CA . GLU B 1 120 ? -38.779 6.228 -21.188 1.00 29.25 117 GLU B CA 1
ATOM 1793 C C . GLU B 1 120 ? -37.576 5.286 -21.013 1.00 28.60 117 GLU B C 1
ATOM 1794 O O . GLU B 1 120 ? -36.472 5.747 -20.787 1.00 28.23 117 GLU B O 1
ATOM 1800 N N . VAL B 1 121 ? -37.804 3.983 -21.116 1.00 28.10 118 VAL B N 1
ATOM 1801 C CA . VAL B 1 121 ? -36.717 3.016 -21.040 1.00 28.68 118 VAL B CA 1
ATOM 1802 C C . VAL B 1 121 ? -35.758 3.210 -22.213 1.00 28.23 118 VAL B C 1
ATOM 1803 O O . VAL B 1 121 ? -34.544 3.224 -22.031 1.00 29.31 118 VAL B O 1
ATOM 1807 N N . GLU B 1 122 ? -36.293 3.410 -23.400 1.00 27.62 119 GLU B N 1
ATOM 1808 C CA . GLU B 1 122 ? -35.475 3.660 -24.587 1.00 27.25 119 GLU B CA 1
ATOM 1809 C C . GLU B 1 122 ? -34.580 4.876 -24.393 1.00 27.39 119 GLU B C 1
ATOM 1810 O O . GLU B 1 122 ? -33.391 4.862 -24.753 1.00 27.79 119 GLU B O 1
ATOM 1816 N N . GLU B 1 123 ? -35.154 5.941 -23.846 1.00 27.15 120 GLU B N 1
ATOM 1817 C CA . GLU B 1 123 ? -34.433 7.183 -23.647 1.00 26.92 120 GLU B CA 1
ATOM 1818 C C . GLU B 1 123 ? -33.319 7.030 -22.611 1.00 25.47 120 GLU B C 1
ATOM 1819 O O . GLU B 1 123 ? -32.367 7.784 -22.634 1.00 24.71 120 GLU B O 1
ATOM 1825 N N . SER B 1 124 ? -33.439 6.066 -21.706 1.00 23.96 121 SER B N 1
ATOM 1826 C CA . SER B 1 124 ? -32.395 5.846 -20.717 1.00 24.01 121 SER B CA 1
ATOM 1827 C C . SER B 1 124 ? -31.102 5.290 -21.363 1.00 23.69 121 SER B C 1
ATOM 1828 O O . SER B 1 124 ? -30.002 5.480 -20.846 1.00 22.49 121 SER B O 1
ATOM 1831 N N . ILE B 1 125 ? -31.249 4.646 -22.516 1.00 23.66 122 ILE B N 1
ATOM 1832 C CA . ILE B 1 125 ? -30.098 4.146 -23.261 1.00 23.84 122 ILE B CA 1
ATOM 1833 C C . ILE B 1 125 ? -29.215 5.291 -23.730 1.00 24.80 122 ILE B C 1
ATOM 1834 O O . ILE B 1 125 ? -27.996 5.219 -23.591 1.00 24.69 122 ILE B O 1
ATOM 1839 N N . THR B 1 126 ? -29.821 6.360 -24.230 1.00 25.35 123 THR B N 1
ATOM 1840 C CA . THR B 1 126 ? -29.050 7.428 -24.873 1.00 26.55 123 THR B CA 1
ATOM 1841 C C . THR B 1 126 ? -28.739 8.667 -23.997 1.00 26.93 123 THR B C 1
ATOM 1842 O O . THR B 1 126 ? -28.043 9.565 -24.443 1.00 26.74 123 THR B O 1
ATOM 1846 N N . LYS B 1 127 ? -29.207 8.691 -22.753 1.00 27.43 124 LYS B N 1
ATOM 1847 C CA . LYS B 1 127 ? -29.025 9.857 -21.868 1.00 28.06 124 LYS B CA 1
ATOM 1848 C C . LYS B 1 127 ? -27.564 10.308 -21.785 1.00 27.53 124 LYS B C 1
ATOM 1849 O O . LYS B 1 127 ? -27.263 11.489 -21.900 1.00 28.76 124 LYS B O 1
ATOM 1855 N N . GLY B 1 128 ? -26.653 9.366 -21.609 1.00 26.51 125 GLY B N 1
ATOM 1856 C CA . GLY B 1 128 ? -25.262 9.710 -21.437 1.00 25.88 125 GLY B CA 1
ATOM 1857 C C . GLY B 1 128 ? -24.450 9.820 -22.709 1.00 25.11 125 GLY B C 1
ATOM 1858 O O . GLY B 1 128 ? -23.237 9.906 -22.626 1.00 25.11 125 GLY B O 1
ATOM 1859 N N . LEU B 1 129 ? -25.098 9.822 -23.878 1.00 23.99 126 LEU B N 1
ATOM 1860 C CA . LEU B 1 129 ? -24.358 9.766 -25.150 1.00 22.99 126 LEU B CA 1
ATOM 1861 C C . LEU B 1 129 ? -24.493 11.059 -25.958 1.00 22.33 126 LEU B C 1
ATOM 1862 O O . LEU B 1 129 ? -25.576 11.608 -26.059 1.00 21.49 126 LEU B O 1
ATOM 1867 N N . THR B 1 130 ? -23.399 11.479 -26.586 1.00 21.86 127 THR B N 1
ATOM 1868 C CA . THR B 1 130 ? -23.427 12.555 -27.582 1.00 21.65 127 THR B CA 1
ATOM 1869 C C . THR B 1 130 ? -24.269 12.130 -28.790 1.00 22.13 127 THR B C 1
ATOM 1870 O O . THR B 1 130 ? -24.490 10.938 -29.009 1.00 21.19 127 THR B O 1
ATOM 1874 N N . LYS B 1 131 ? -24.736 13.102 -29.576 1.00 22.12 128 LYS B N 1
ATOM 1875 C CA . LYS B 1 131 ? -25.419 12.788 -30.833 1.00 22.31 128 LYS B CA 1
ATOM 1876 C C . LYS B 1 131 ? -24.573 11.867 -31.750 1.00 21.71 128 LYS B C 1
ATOM 1877 O O . LYS B 1 131 ? -25.101 10.957 -32.369 1.00 21.11 128 LYS B O 1
ATOM 1883 N N . ASP B 1 132 ? -23.265 12.071 -31.811 1.00 21.16 129 ASP B N 1
ATOM 1884 C CA . ASP B 1 132 ? -22.445 11.224 -32.663 1.00 21.51 129 ASP B CA 1
ATOM 1885 C C . ASP B 1 132 ? -22.389 9.775 -32.136 1.00 20.90 129 ASP B C 1
ATOM 1886 O O . ASP B 1 132 ? -22.515 8.814 -32.886 1.00 20.43 129 ASP B O 1
ATOM 1891 N N . GLU B 1 133 ? -22.243 9.636 -30.831 1.00 20.23 130 GLU B N 1
ATOM 1892 C CA . GLU B 1 133 ? -22.240 8.326 -30.202 1.00 20.12 130 GLU B CA 1
ATOM 1893 C C . GLU B 1 133 ? -23.572 7.597 -30.436 1.00 19.04 130 GLU B C 1
ATOM 1894 O O . GLU B 1 133 ? -23.591 6.400 -30.677 1.00 18.07 130 GLU B O 1
ATOM 1900 N N . GLN B 1 134 ? -24.674 8.318 -30.385 1.00 18.73 131 GLN B N 1
ATOM 1901 C CA . GLN B 1 134 ? -25.990 7.728 -30.680 1.00 19.31 131 GLN B CA 1
ATOM 1902 C C . GLN B 1 134 ? -26.099 7.214 -32.129 1.00 19.22 131 GLN B C 1
ATOM 1903 O O . GLN B 1 134 ? -26.667 6.159 -32.387 1.00 19.51 131 GLN B O 1
ATOM 1909 N N . LYS B 1 135 ? -25.550 7.973 -33.054 1.00 19.44 132 LYS B N 1
ATOM 1910 C CA . LYS B 1 135 ? -25.569 7.612 -34.470 1.00 19.89 132 LYS B CA 1
ATOM 1911 C C . LYS B 1 135 ? -24.645 6.394 -34.693 1.00 18.84 132 LYS B C 1
ATOM 1912 O O . LYS B 1 135 ? -25.000 5.419 -35.365 1.00 17.64 132 LYS B O 1
ATOM 1918 N N . GLN B 1 136 ? -23.474 6.426 -34.087 1.00 18.68 133 GLN B N 1
ATOM 1919 C CA . GLN B 1 136 ? -22.570 5.282 -34.199 1.00 18.78 133 GLN B CA 1
ATOM 1920 C C . GLN B 1 136 ? -23.190 4.019 -33.604 1.00 18.27 133 GLN B C 1
ATOM 1921 O O . GLN B 1 136 ? -23.126 2.972 -34.219 1.00 18.78 133 GLN B O 1
ATOM 1927 N N . LEU B 1 137 ? -23.820 4.117 -32.434 1.00 16.88 134 LEU B N 1
ATOM 1928 C CA . LEU B 1 137 ? -24.385 2.939 -31.773 1.00 16.13 134 LEU B CA 1
ATOM 1929 C C . LEU B 1 137 ? -25.506 2.314 -32.610 1.00 16.36 134 LEU B C 1
ATOM 1930 O O . LEU B 1 137 ? -25.610 1.078 -32.706 1.00 15.94 134 LEU B O 1
ATOM 1943 N N . SER B 1 139 ? -25.986 2.490 -35.874 1.00 16.49 136 SER B N 1
ATOM 1944 C CA . SER B 1 139 ? -25.410 1.909 -37.061 1.00 17.06 136 SER B CA 1
ATOM 1945 C C . SER B 1 139 ? -24.729 0.566 -36.774 1.00 16.29 136 SER B C 1
ATOM 1946 O O . SER B 1 139 ? -24.912 -0.407 -37.506 1.00 16.84 136 SER B O 1
ATOM 1949 N N . ILE B 1 140 ? -23.945 0.525 -35.705 1.00 15.26 137 ILE B N 1
ATOM 1950 C CA . ILE B 1 140 ? -23.232 -0.661 -35.318 1.00 14.49 137 ILE B CA 1
ATOM 1951 C C . ILE B 1 140 ? -24.180 -1.782 -34.848 1.00 14.89 137 ILE B C 1
ATOM 1952 O O . ILE B 1 140 ? -24.016 -2.937 -35.231 1.00 14.15 137 ILE B O 1
ATOM 1957 N N . LEU B 1 141 ? -25.154 -1.451 -34.014 1.00 14.66 138 LEU B N 1
ATOM 1958 C CA . LEU B 1 141 ? -26.056 -2.474 -33.504 1.00 15.91 138 LEU B CA 1
ATOM 1959 C C . LEU B 1 141 ? -26.890 -3.092 -34.648 1.00 15.32 138 LEU B C 1
ATOM 1960 O O . LEU B 1 141 ? -27.179 -4.285 -34.633 1.00 15.82 138 LEU B O 1
ATOM 1965 N N . ILE B 1 142 ? -27.258 -2.294 -35.635 1.00 15.57 139 ILE B N 1
ATOM 1966 C CA . ILE B 1 142 ? -27.949 -2.836 -36.798 1.00 15.09 139 ILE B CA 1
ATOM 1967 C C . ILE B 1 142 ? -27.034 -3.866 -37.477 1.00 14.92 139 ILE B C 1
ATOM 1968 O O . ILE B 1 142 ? -27.483 -4.970 -37.791 1.00 14.57 139 ILE B O 1
ATOM 1973 N N . LYS B 1 143 ? -25.752 -3.531 -37.651 1.00 13.73 140 LYS B N 1
ATOM 1974 C CA . LYS B 1 143 ? -24.830 -4.439 -38.302 1.00 13.94 140 LYS B CA 1
ATOM 1975 C C . LYS B 1 143 ? -24.619 -5.715 -37.509 1.00 13.44 140 LYS B C 1
ATOM 1976 O O . LYS B 1 143 ? -24.624 -6.811 -38.095 1.00 13.59 140 LYS B O 1
ATOM 1982 N N . VAL B 1 144 ? -24.451 -5.585 -36.190 1.00 12.40 141 VAL B N 1
ATOM 1983 C CA . VAL B 1 144 ? -24.221 -6.745 -35.343 1.00 12.54 141 VAL B CA 1
ATOM 1984 C C . VAL B 1 144 ? -25.439 -7.682 -35.405 1.00 12.95 141 VAL B C 1
ATOM 1985 O O . VAL B 1 144 ? -25.305 -8.883 -35.583 1.00 11.07 141 VAL B O 1
ATOM 1989 N N . ASN B 1 145 ? -26.618 -7.118 -35.224 1.00 14.68 142 ASN B N 1
ATOM 1990 C CA . ASN B 1 145 ? -27.850 -7.894 -35.240 1.00 16.51 142 ASN B CA 1
ATOM 1991 C C . ASN B 1 145 ? -28.046 -8.594 -36.605 1.00 18.46 142 ASN B C 1
ATOM 1992 O O . ASN B 1 145 ? -28.411 -9.759 -36.641 1.00 18.70 142 ASN B O 1
ATOM 1997 N N . ARG B 1 146 ? -27.743 -7.913 -37.709 1.00 20.41 143 ARG B N 1
ATOM 1998 C CA . ARG B 1 146 ? -27.832 -8.523 -39.046 1.00 22.53 143 ARG B CA 1
ATOM 1999 C C . ARG B 1 146 ? -26.903 -9.710 -39.190 1.00 23.17 143 ARG B C 1
ATOM 2000 O O . ARG B 1 146 ? -27.244 -10.689 -39.829 1.00 22.90 143 ARG B O 1
ATOM 2008 N N . SER B 1 147 ? -25.711 -9.596 -38.614 1.00 24.48 144 SER B N 1
ATOM 2009 C CA . SER B 1 147 ? -24.623 -10.555 -38.852 1.00 25.33 144 SER B CA 1
ATOM 2010 C C . SER B 1 147 ? -24.794 -11.857 -38.079 1.00 26.61 144 SER B C 1
ATOM 2011 O O . SER B 1 147 ? -23.995 -12.772 -38.239 1.00 26.37 144 SER B O 1
ATOM 2022 N N . ASP C 1 12 ? 0.682 13.035 18.061 1.00 25.49 9 ASP C N 1
ATOM 2023 C CA . ASP C 1 12 ? 0.277 12.337 16.826 1.00 23.34 9 ASP C CA 1
ATOM 2024 C C . ASP C 1 12 ? 0.857 12.966 15.552 1.00 21.63 9 ASP C C 1
ATOM 2025 O O . ASP C 1 12 ? 1.774 13.785 15.598 1.00 22.09 9 ASP C O 1
ATOM 2030 N N . THR C 1 13 ? 0.370 12.513 14.403 1.00 18.49 10 THR C N 1
ATOM 2031 C CA . THR C 1 13 ? 1.094 12.686 13.178 1.00 16.10 10 THR C CA 1
ATOM 2032 C C . THR C 1 13 ? 0.091 1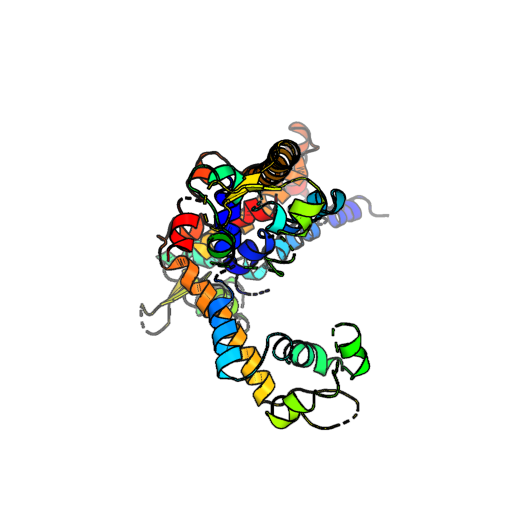3.105 12.084 1.00 15.98 10 THR C C 1
ATOM 2033 O O . THR C 1 13 ? -0.238 12.332 11.181 1.00 14.89 10 THR C O 1
ATOM 2037 N N . PRO C 1 14 ? -0.384 14.356 12.150 1.00 15.61 11 PRO C N 1
ATOM 2038 C CA . PRO C 1 14 ? -1.441 14.799 11.228 1.00 14.36 11 PRO C CA 1
ATOM 2039 C C . PRO C 1 14 ? -1.040 14.865 9.747 1.00 13.18 11 PRO C C 1
ATOM 2040 O O . PRO C 1 14 ? -1.839 14.515 8.900 1.00 12.25 11 PRO C O 1
ATOM 2044 N N . TYR C 1 15 ? 0.171 15.310 9.418 1.00 12.73 12 TYR C N 1
ATOM 2045 C CA . TYR C 1 15 ? 0.585 15.303 8.027 1.00 13.50 12 TYR C CA 1
ATOM 2046 C C . TYR C 1 15 ? 0.654 13.917 7.452 1.00 13.50 12 TYR C C 1
ATOM 2047 O O . TYR C 1 15 ? 0.099 13.667 6.359 1.00 14.17 12 TYR C O 1
ATOM 2056 N N . SER C 1 16 ? 1.292 12.995 8.172 1.00 13.12 13 SER C N 1
ATOM 2057 C CA . SER C 1 16 ? 1.354 11.601 7.767 1.00 12.95 13 SER C CA 1
ATOM 2058 C C . SER C 1 16 ? -0.018 10.931 7.531 1.00 13.00 13 SER C C 1
ATOM 2059 O O . SER C 1 16 ? -0.214 10.211 6.510 1.00 12.71 13 SER C O 1
ATOM 2062 N N . TYR C 1 17 ? -0.924 11.134 8.477 1.00 12.70 14 TYR C N 1
ATOM 2063 C CA . TYR C 1 17 ? -2.269 10.588 8.403 1.00 14.07 14 TYR C CA 1
ATOM 2064 C C . TYR C 1 17 ? -2.996 11.117 7.144 1.00 13.57 14 TYR C C 1
ATOM 2065 O O . TYR C 1 17 ? -3.626 10.366 6.454 1.00 12.20 14 TYR C O 1
ATOM 2074 N N . LEU C 1 18 ? -2.863 12.409 6.850 1.00 13.54 15 LEU C N 1
ATOM 2075 C CA . LEU C 1 18 ? -3.564 13.004 5.727 1.00 13.83 15 LEU C CA 1
ATOM 2076 C C . LEU C 1 18 ? -2.998 12.538 4.401 1.00 13.96 15 LEU C C 1
ATOM 2077 O O . LEU C 1 18 ? -3.750 12.187 3.502 1.00 14.00 15 LEU C O 1
ATOM 2082 N N . ILE C 1 19 ? -1.674 12.530 4.277 1.00 14.64 16 ILE C N 1
ATOM 2083 C CA . ILE C 1 19 ? -1.018 12.017 3.108 1.00 14.70 16 ILE C CA 1
ATOM 2084 C C . ILE C 1 19 ? -1.339 10.536 2.856 1.00 16.25 16 ILE C C 1
ATOM 2085 O O . ILE C 1 19 ? -1.678 10.143 1.725 1.00 16.07 16 ILE C O 1
ATOM 2090 N N . ARG C 1 20 ? -1.315 9.728 3.896 1.00 16.21 17 ARG C N 1
ATOM 2091 C CA . ARG C 1 20 ? -1.688 8.309 3.770 1.00 18.03 17 ARG C CA 1
ATOM 2092 C C . ARG C 1 20 ? -3.195 8.142 3.455 1.00 18.38 17 ARG C C 1
ATOM 2093 O O . ARG C 1 20 ? -3.579 7.324 2.603 1.00 19.40 17 ARG C O 1
ATOM 2101 N N . SER C 1 21 ? -4.041 8.912 4.119 1.00 17.22 18 SER C N 1
ATOM 2102 C CA . SER C 1 21 ? -5.494 8.819 3.910 1.00 16.99 18 SER C CA 1
ATOM 2103 C C . SER C 1 21 ? -5.857 9.203 2.462 1.00 16.67 18 SER C C 1
ATOM 2104 O O . SER C 1 21 ? -6.575 8.482 1.784 1.00 14.85 18 SER C O 1
ATOM 2107 N N . ILE C 1 22 ? -5.321 10.315 1.976 1.00 16.75 19 ILE C N 1
ATOM 2108 C CA . ILE C 1 22 ? -5.551 10.726 0.592 1.00 16.30 19 ILE C CA 1
ATOM 2109 C C . ILE C 1 22 ? -5.054 9.655 -0.395 1.00 17.54 19 ILE C C 1
ATOM 2110 O O . ILE C 1 22 ? -5.780 9.260 -1.313 1.00 17.39 19 ILE C O 1
ATOM 2115 N N . GLY C 1 23 ? -3.839 9.172 -0.200 1.00 18.60 20 GLY C N 1
ATOM 2116 C CA . GLY C 1 23 ? -3.246 8.107 -1.039 1.00 19.42 20 GLY C CA 1
ATOM 2117 C C . GLY C 1 23 ? -4.133 6.870 -1.111 1.00 20.48 20 GLY C C 1
ATOM 2118 O O . GLY C 1 23 ? -4.409 6.337 -2.222 1.00 19.72 20 GLY C O 1
ATOM 2132 N N . LYS C 1 25 ? -7.335 6.688 -0.446 1.00 18.95 22 LYS C N 1
ATOM 2133 C CA . LYS C 1 25 ? -8.625 6.992 -1.105 1.00 19.98 22 LYS C CA 1
ATOM 2134 C C . LYS C 1 25 ? -8.462 6.998 -2.642 1.00 19.99 22 LYS C C 1
ATOM 2135 O O . LYS C 1 25 ? -9.330 6.554 -3.361 1.00 19.95 22 LYS C O 1
ATOM 2141 N N . LEU C 1 26 ? -7.336 7.520 -3.122 1.00 19.73 23 LEU C N 1
ATOM 2142 C CA . LEU C 1 26 ? -7.051 7.573 -4.534 1.00 20.64 23 LEU C CA 1
ATOM 2143 C C . LEU C 1 26 ? -6.933 6.171 -5.119 1.00 21.39 23 LEU C C 1
ATOM 2144 O O . LEU C 1 26 ? -7.517 5.877 -6.183 1.00 20.93 23 LEU C O 1
ATOM 2149 N N . LYS C 1 27 ? -6.184 5.321 -4.413 1.00 21.28 24 LYS C N 1
ATOM 2150 C CA . LYS C 1 27 ? -5.999 3.941 -4.800 1.00 22.06 24 LYS C CA 1
ATOM 2151 C C . LYS C 1 27 ? -7.326 3.145 -4.748 1.00 21.92 24 LYS C C 1
ATOM 2152 O O . LYS C 1 27 ? -7.641 2.398 -5.683 1.00 21.46 24 LYS C O 1
ATOM 2158 N N . THR C 1 28 ? -8.085 3.297 -3.668 1.00 21.02 25 THR C N 1
ATOM 2159 C CA . THR C 1 28 ? -9.380 2.637 -3.533 1.00 21.35 25 THR C CA 1
ATOM 2160 C C . THR C 1 28 ? -10.338 3.026 -4.694 1.00 21.62 25 THR C C 1
ATOM 2161 O O . THR C 1 28 ? -10.950 2.163 -5.303 1.00 20.50 25 THR C O 1
ATOM 2165 N N . SER C 1 29 ? -10.399 4.318 -5.023 1.00 21.42 26 SER C N 1
ATOM 2166 C CA . SER C 1 29 ? -11.237 4.795 -6.084 1.00 21.46 26 SER C CA 1
ATOM 2167 C C . SER C 1 29 ? -10.822 4.203 -7.454 1.00 21.28 26 SER C C 1
ATOM 2168 O O . SER C 1 29 ? -11.668 3.618 -8.114 1.00 18.91 26 SER C O 1
ATOM 2171 N N . ALA C 1 30 ? -9.526 4.301 -7.823 1.00 19.74 27 ALA C N 1
ATOM 2172 C CA . ALA C 1 30 ? -9.029 3.753 -9.074 1.00 20.91 27 ALA C CA 1
ATOM 2173 C C . ALA C 1 30 ? -9.310 2.238 -9.185 1.00 20.39 27 ALA C C 1
ATOM 2174 O O . ALA C 1 30 ? -9.783 1.762 -10.211 1.00 18.65 27 ALA C O 1
ATOM 2176 N N . ASP C 1 31 ? -9.025 1.515 -8.124 1.00 20.21 28 ASP C N 1
ATOM 2177 C CA . ASP C 1 31 ? -9.200 0.065 -8.094 1.00 20.60 28 ASP C CA 1
ATOM 2178 C C . ASP C 1 31 ? -10.688 -0.319 -8.274 1.00 20.13 28 ASP C C 1
ATOM 2179 O O . ASP C 1 31 ? -10.992 -1.288 -8.959 1.00 17.89 28 ASP C O 1
ATOM 2184 N N . ALA C 1 32 ? -11.596 0.430 -7.649 1.00 19.65 29 ALA C N 1
ATOM 2185 C CA . ALA C 1 32 ? -13.044 0.175 -7.830 1.00 19.97 29 ALA C CA 1
ATOM 2186 C C . ALA C 1 32 ? -13.468 0.444 -9.262 1.00 19.18 29 ALA C C 1
ATOM 2187 O O . ALA C 1 32 ? -14.336 -0.254 -9.789 1.00 18.44 29 ALA C O 1
ATOM 2189 N N . ARG C 1 33 ? -12.886 1.482 -9.868 1.00 18.75 30 ARG C N 1
ATOM 2190 C CA A ARG C 1 33 ? -13.239 1.835 -11.226 0.50 19.19 30 ARG C CA 1
ATOM 2191 C CA B ARG C 1 33 ? -13.219 1.866 -11.236 0.50 19.19 30 ARG C CA 1
ATOM 2192 C C . ARG C 1 33 ? -12.662 0.837 -12.213 1.00 19.16 30 ARG C C 1
ATOM 2193 O O . ARG C 1 33 ? -13.301 0.514 -13.229 1.00 19.89 30 ARG C O 1
ATOM 2208 N N . LEU C 1 34 ? -11.473 0.333 -11.917 1.00 18.51 31 LEU C N 1
ATOM 2209 C CA . LEU C 1 34 ? -10.885 -0.735 -12.693 1.00 18.82 31 LEU C CA 1
ATOM 2210 C C . LEU C 1 34 ? -11.707 -2.035 -12.614 1.00 19.71 31 LEU C C 1
ATOM 2211 O O . LEU C 1 34 ? -11.936 -2.705 -13.656 1.00 20.62 31 LEU C O 1
ATOM 2216 N N . ALA C 1 35 ? -12.140 -2.391 -11.406 1.00 18.90 32 ALA C N 1
ATOM 2217 C CA . ALA C 1 35 ? -12.957 -3.601 -11.223 1.00 20.31 32 ALA C CA 1
ATOM 2218 C C . ALA C 1 35 ? -14.218 -3.566 -12.107 1.00 19.07 32 ALA C C 1
ATOM 2219 O O . ALA C 1 35 ? -14.560 -4.559 -12.708 1.00 20.35 32 ALA C O 1
ATOM 2221 N N . GLU C 1 36 ? -14.857 -2.412 -12.231 1.00 20.04 33 GLU C N 1
ATOM 2222 C CA . GLU C 1 36 ? -16.038 -2.245 -13.091 1.00 20.85 33 GLU C CA 1
ATOM 2223 C C . GLU C 1 36 ? -15.745 -2.545 -14.575 1.00 21.33 33 GLU C C 1
ATOM 2224 O O . GLU C 1 36 ? -16.623 -2.991 -15.299 1.00 21.77 33 GLU C O 1
ATOM 2230 N N . LEU C 1 37 ? -14.512 -2.301 -15.010 1.00 21.78 34 LEU C N 1
ATOM 2231 C CA . LEU C 1 37 ? -14.051 -2.687 -16.342 1.00 22.24 34 LEU C CA 1
ATOM 2232 C C . LEU C 1 37 ? -13.485 -4.104 -16.444 1.00 22.62 34 LEU C C 1
ATOM 2233 O O . LEU C 1 37 ? -12.982 -4.488 -17.503 1.00 23.86 34 LEU C O 1
ATOM 2238 N N . GLY C 1 38 ? -13.514 -4.870 -15.369 1.00 22.42 35 GLY C N 1
ATOM 2239 C CA . GLY C 1 38 ? -12.874 -6.187 -15.369 1.00 23.44 35 GLY C CA 1
ATOM 2240 C C . GLY C 1 38 ? -11.367 -6.155 -15.550 1.00 23.84 35 GLY C C 1
ATOM 2241 O O . GLY C 1 38 ? -10.771 -7.113 -16.015 1.00 24.58 35 GLY C O 1
ATOM 2242 N N . LEU C 1 39 ? -10.732 -5.066 -15.161 1.00 24.60 36 LEU C N 1
ATOM 2243 C CA . LEU C 1 39 ? -9.289 -4.989 -15.234 1.00 25.04 36 LEU C CA 1
ATOM 2244 C C . LEU C 1 39 ? -8.716 -4.834 -13.853 1.00 25.28 36 LEU C C 1
ATOM 2245 O O . LEU C 1 39 ? -9.364 -4.293 -12.967 1.00 24.51 36 LEU C O 1
ATOM 2250 N N . ASN C 1 40 ? -7.472 -5.271 -13.682 1.00 25.57 37 ASN C N 1
ATOM 2251 C CA . ASN C 1 40 ? -6.648 -4.733 -12.617 1.00 25.14 37 ASN C CA 1
ATOM 2252 C C . ASN C 1 40 ? -5.561 -3.802 -13.199 1.00 24.99 37 ASN C C 1
ATOM 2253 O O . ASN C 1 40 ? -5.456 -3.610 -14.431 1.00 23.78 37 ASN C O 1
ATOM 2258 N N . SER C 1 41 ? -4.810 -3.183 -12.294 1.00 24.16 38 SER C N 1
ATOM 2259 C CA . SER C 1 41 ? -3.759 -2.243 -12.633 1.00 24.91 38 SER C CA 1
ATOM 2260 C C . SER C 1 41 ? -2.703 -2.868 -13.539 1.00 24.38 38 SER C C 1
ATOM 2261 O O . SER C 1 41 ? -2.318 -2.266 -14.527 1.00 24.66 38 SER C O 1
ATOM 2264 N N . GLN C 1 42 ? -2.264 -4.083 -13.233 1.00 24.73 39 GLN C N 1
ATOM 2265 C CA . GLN C 1 42 ? -1.245 -4.744 -14.058 1.00 25.30 39 GLN C CA 1
ATOM 2266 C C . GLN C 1 42 ? -1.716 -4.957 -15.504 1.00 25.27 39 GLN C C 1
ATOM 2267 O O . GLN C 1 42 ? -0.969 -4.690 -16.459 1.00 24.52 39 GLN C O 1
ATOM 2273 N N . GLN C 1 43 ? -2.965 -5.404 -15.664 1.00 25.17 40 GLN C N 1
ATOM 2274 C CA . GLN C 1 43 ? -3.501 -5.695 -16.992 1.00 24.71 40 GLN C CA 1
ATOM 2275 C C . GLN C 1 43 ? -3.602 -4.419 -17.792 1.00 25.57 40 GLN C C 1
ATOM 2276 O O . GLN C 1 43 ? -3.255 -4.399 -18.986 1.00 26.49 40 GLN C O 1
ATOM 2282 N N . GLY C 1 44 ? -4.032 -3.343 -17.134 1.00 24.51 41 GLY C N 1
ATOM 2283 C CA . GLY C 1 44 ? -4.206 -2.078 -17.805 1.00 24.80 41 GLY C CA 1
ATOM 2284 C C . GLY C 1 44 ? -2.892 -1.467 -18.264 1.00 25.05 41 GLY C C 1
ATOM 2285 O O . GLY C 1 44 ? -2.801 -0.940 -19.381 1.00 25.23 41 GLY C O 1
ATOM 2286 N N . ARG C 1 45 ? -1.868 -1.548 -17.419 1.00 25.09 42 ARG C N 1
ATOM 2287 C CA . ARG C 1 45 ? -0.542 -1.035 -17.778 1.00 25.38 42 ARG C CA 1
ATOM 2288 C C . ARG C 1 45 ? 0.065 -1.835 -18.939 1.00 24.35 42 ARG C C 1
ATOM 2289 O O . ARG C 1 45 ? 0.751 -1.292 -19.790 1.00 23.89 42 ARG C O 1
ATOM 2305 N N . ILE C 1 47 ? -1.573 -3.468 -21.490 1.00 23.77 44 ILE C N 1
ATOM 2306 C CA . ILE C 1 47 ? -2.185 -3.145 -22.767 1.00 24.03 44 ILE C CA 1
ATOM 2307 C C . ILE C 1 47 ? -1.832 -1.739 -23.189 1.00 24.25 44 ILE C C 1
ATOM 2308 O O . ILE C 1 47 ? -1.674 -1.477 -24.387 1.00 24.28 44 ILE C O 1
ATOM 2313 N N . GLY C 1 48 ? -1.716 -0.829 -22.214 1.00 24.08 45 GLY C N 1
ATOM 2314 C CA . GLY C 1 48 ? -1.272 0.544 -22.495 1.00 23.90 45 GLY C CA 1
ATOM 2315 C C . GLY C 1 48 ? 0.140 0.542 -23.066 1.00 24.56 45 GLY C C 1
ATOM 2316 O O . GLY C 1 48 ? 0.448 1.241 -24.035 1.00 25.01 45 GLY C O 1
ATOM 2317 N N . TYR C 1 49 ? 0.997 -0.274 -22.487 1.00 24.07 46 TYR C N 1
ATOM 2318 C CA . TYR C 1 49 ? 2.348 -0.375 -22.958 1.00 24.64 46 TYR C CA 1
ATOM 2319 C C . TYR C 1 49 ? 2.427 -0.991 -24.360 1.00 24.35 46 TYR C C 1
ATOM 2320 O O . TYR C 1 49 ? 3.178 -0.487 -25.207 1.00 24.15 46 TYR C O 1
ATOM 2329 N N . ILE C 1 50 ? 1.684 -2.080 -24.603 1.00 23.35 47 ILE C N 1
ATOM 2330 C CA . ILE C 1 50 ? 1.661 -2.705 -25.936 1.00 22.30 47 ILE C CA 1
ATOM 2331 C C . ILE C 1 50 ? 1.099 -1.699 -26.953 1.00 22.59 47 ILE C C 1
ATOM 2332 O O . ILE C 1 50 ? 1.695 -1.478 -28.001 1.00 21.32 47 ILE C O 1
ATOM 2337 N N . TYR C 1 51 ? -0.028 -1.061 -26.620 1.00 22.27 48 TYR C N 1
ATOM 2338 C CA . TYR C 1 51 ? -0.670 -0.117 -27.531 1.00 23.00 48 TYR C CA 1
ATOM 2339 C C . TYR C 1 51 ? 0.300 0.988 -28.000 1.00 23.51 48 TYR C C 1
ATOM 2340 O O . TYR C 1 51 ? 0.438 1.244 -29.200 1.00 22.35 48 TYR C O 1
ATOM 2349 N N . GLU C 1 52 ? 1.016 1.594 -27.062 1.00 24.62 49 GLU C N 1
ATOM 2350 C CA . GLU C 1 52 ? 1.977 2.656 -27.402 1.00 25.37 49 GLU C CA 1
ATOM 2351 C C . GLU C 1 52 ? 3.211 2.196 -28.160 1.00 25.66 49 GLU C C 1
ATOM 2352 O O . GLU C 1 52 ? 3.819 2.989 -28.904 1.00 25.30 49 GLU C O 1
ATOM 2358 N N . ASN C 1 53 ? 3.585 0.932 -28.009 1.00 25.87 50 ASN C N 1
ATOM 2359 C CA . ASN C 1 53 ? 4.821 0.453 -28.593 1.00 26.01 50 ASN C CA 1
ATOM 2360 C C . ASN C 1 53 ? 4.683 -0.597 -29.711 1.00 26.65 50 ASN C C 1
ATOM 2361 O O . ASN C 1 53 ? 5.678 -1.098 -30.199 1.00 26.89 50 ASN C O 1
ATOM 2366 N N . GLN C 1 54 ? 3.476 -0.918 -30.153 1.00 27.16 51 GLN C N 1
ATOM 2367 C CA . GLN C 1 54 ? 3.321 -2.107 -31.007 1.00 27.64 51 GLN C CA 1
ATOM 2368 C C . GLN C 1 54 ? 3.835 -1.952 -32.434 1.00 28.36 51 GLN C C 1
ATOM 2369 O O . GLN C 1 54 ? 4.200 -2.954 -33.084 1.00 28.10 51 GLN C O 1
ATOM 2375 N N . GLU C 1 55 ? 3.843 -0.712 -32.917 1.00 29.29 52 GLU C N 1
ATOM 2376 C CA . GLU C 1 55 ? 4.426 -0.370 -34.222 1.00 30.65 52 GLU C CA 1
ATOM 2377 C C . GLU C 1 55 ? 5.881 -0.807 -34.331 1.00 30.85 52 GLU C C 1
ATOM 2378 O O . GLU C 1 55 ? 6.270 -1.398 -35.332 1.00 31.06 52 GLU C O 1
ATOM 2384 N N . SER C 1 56 ? 6.667 -0.524 -33.294 1.00 31.31 53 SER C N 1
ATOM 2385 C CA . SER C 1 56 ? 8.091 -0.892 -33.255 1.00 31.76 53 SER C CA 1
ATOM 2386 C C . SER C 1 56 ? 8.247 -2.386 -33.226 1.00 31.58 53 SER C C 1
ATOM 2387 O O . SER C 1 56 ? 9.210 -2.921 -33.760 1.00 31.56 53 SER C O 1
ATOM 2390 N N . GLY C 1 57 ? 7.293 -3.049 -32.577 1.00 31.50 54 GLY C N 1
ATOM 2391 C CA . GLY C 1 57 ? 7.306 -4.498 -32.432 1.00 31.60 54 GLY C CA 1
ATOM 2392 C C . GLY C 1 57 ? 7.636 -4.899 -31.005 1.00 31.46 54 GLY C C 1
ATOM 2393 O O . GLY C 1 57 ? 8.786 -4.751 -30.573 1.00 32.43 54 GLY C O 1
ATOM 2394 N N . ILE C 1 58 ? 6.639 -5.394 -30.274 1.00 30.36 55 ILE C N 1
ATOM 2395 C CA . ILE C 1 58 ? 6.833 -5.888 -28.918 1.00 30.17 55 ILE C CA 1
ATOM 2396 C C . ILE C 1 58 ? 6.708 -7.395 -28.925 1.00 29.77 55 ILE C C 1
ATOM 2397 O O . ILE C 1 58 ? 5.713 -7.930 -29.390 1.00 29.27 55 ILE C O 1
ATOM 2402 N N . ILE C 1 59 ? 7.709 -8.070 -28.392 1.00 29.92 56 ILE C N 1
ATOM 2403 C CA . ILE C 1 59 ? 7.663 -9.509 -28.145 1.00 30.06 56 ILE C CA 1
ATOM 2404 C C . ILE C 1 59 ? 7.479 -9.696 -26.645 1.00 29.17 56 ILE C C 1
ATOM 2405 O O . ILE C 1 59 ? 7.703 -8.769 -25.869 1.00 28.71 56 ILE C O 1
ATOM 2410 N N . GLN C 1 60 ? 7.079 -10.892 -26.240 1.00 28.90 57 GLN C N 1
ATOM 2411 C CA . GLN C 1 60 ? 6.829 -11.203 -24.834 1.00 29.10 57 GLN C CA 1
ATOM 2412 C C . GLN C 1 60 ? 8.008 -10.879 -23.932 1.00 29.60 57 GLN C C 1
ATOM 2413 O O . GLN C 1 60 ? 7.826 -10.357 -22.836 1.00 28.83 57 GLN C O 1
ATOM 2419 N N . LYS C 1 61 ? 9.209 -11.232 -24.396 1.00 30.40 58 LYS C N 1
ATOM 2420 C CA . LYS C 1 61 ? 10.460 -10.954 -23.689 1.00 31.19 58 LYS C CA 1
ATOM 2421 C C . LYS C 1 61 ? 10.505 -9.494 -23.231 1.00 31.82 58 LYS C C 1
ATOM 2422 O O . LYS C 1 61 ? 10.752 -9.219 -22.058 1.00 31.91 58 LYS C O 1
ATOM 2428 N N . ASP C 1 62 ? 10.223 -8.566 -24.148 1.00 32.74 59 ASP C N 1
ATOM 2429 C CA . ASP C 1 62 ? 10.192 -7.127 -23.829 1.00 33.49 59 ASP C CA 1
ATOM 2430 C C . ASP C 1 62 ? 9.289 -6.814 -22.634 1.00 33.82 59 ASP C C 1
ATOM 2431 O O . ASP C 1 62 ? 9.692 -6.073 -21.740 1.00 32.90 59 ASP C O 1
ATOM 2436 N N . LEU C 1 63 ? 8.069 -7.367 -22.633 1.00 34.06 60 LEU C N 1
ATOM 2437 C CA . LEU C 1 63 ? 7.112 -7.146 -21.539 1.00 34.64 60 LEU C CA 1
ATOM 2438 C C . LEU C 1 63 ? 7.601 -7.715 -20.220 1.00 36.14 60 LEU C C 1
ATOM 2439 O O . LEU C 1 63 ? 7.383 -7.121 -19.165 1.00 36.45 60 LEU C O 1
ATOM 2444 N N . ALA C 1 64 ? 8.248 -8.875 -20.282 1.00 37.67 61 ALA C N 1
ATOM 2445 C CA . ALA C 1 64 ? 8.745 -9.568 -19.085 1.00 38.71 61 ALA C CA 1
ATOM 2446 C C . ALA C 1 64 ? 9.787 -8.773 -18.289 1.00 39.61 61 ALA C C 1
ATOM 2447 O O . ALA C 1 64 ? 10.040 -9.070 -17.104 1.00 39.77 61 ALA C O 1
ATOM 2449 N N . GLN C 1 65 ? 10.408 -7.786 -18.938 1.00 40.58 62 GLN C N 1
ATOM 2450 C CA . GLN C 1 65 ? 11.423 -6.967 -18.279 1.00 40.88 62 GLN C CA 1
ATOM 2451 C C . GLN C 1 65 ? 11.140 -5.471 -18.201 1.00 41.04 62 GLN C C 1
ATOM 2452 O O . GLN C 1 65 ? 11.751 -4.796 -17.390 1.00 40.76 62 GLN C O 1
ATOM 2458 N N . PHE C 1 66 ? 10.214 -4.936 -18.990 1.00 41.47 63 PHE C N 1
ATOM 2459 C CA . PHE C 1 66 ? 9.719 -3.587 -18.678 1.00 41.73 63 PHE C CA 1
ATOM 2460 C C . PHE C 1 66 ? 8.948 -3.637 -17.350 1.00 41.73 63 PHE C C 1
ATOM 2461 O O . PHE C 1 66 ? 8.963 -2.664 -16.592 1.00 41.75 63 PHE C O 1
ATOM 2469 N N . PHE C 1 67 ? 8.306 -4.778 -17.070 1.00 41.65 64 PHE C N 1
ATOM 2470 C CA . PHE C 1 67 ? 7.611 -5.009 -15.796 1.00 41.82 64 PHE C CA 1
ATOM 2471 C C . PHE C 1 67 ? 8.362 -5.917 -14.817 1.00 41.82 64 PHE C C 1
ATOM 2472 O O . PHE C 1 67 ? 7.917 -6.082 -13.681 1.00 41.81 64 PHE C O 1
ATOM 2480 N N . GLY C 1 68 ? 9.468 -6.519 -15.259 1.00 41.99 65 GLY C N 1
ATOM 2481 C CA . GLY C 1 68 ? 10.331 -7.319 -14.386 1.00 41.80 65 GLY C CA 1
ATOM 2482 C C . GLY C 1 68 ? 9.637 -8.517 -13.764 1.00 41.76 65 GLY C C 1
ATOM 2483 O O . GLY C 1 68 ? 9.846 -8.815 -12.587 1.00 41.31 65 GLY C O 1
ATOM 2484 N N . ALA C 1 72 ? 6.528 -16.418 -17.724 1.00 35.04 69 ALA C N 1
ATOM 2485 C CA . ALA C 1 72 ? 6.143 -16.063 -16.368 1.00 34.87 69 ALA C CA 1
ATOM 2486 C C . ALA C 1 72 ? 4.618 -16.042 -16.275 1.00 34.88 69 ALA C C 1
ATOM 2487 O O . ALA C 1 72 ? 3.917 -16.646 -17.107 1.00 35.77 69 ALA C O 1
ATOM 2489 N N . SER C 1 73 ? 4.091 -15.320 -15.284 1.00 33.74 70 SER C N 1
ATOM 2490 C CA . SER C 1 73 ? 2.659 -15.102 -15.206 1.00 31.83 70 SER C CA 1
ATOM 2491 C C . SER C 1 73 ? 2.283 -14.162 -16.362 1.00 30.53 70 SER C C 1
ATOM 2492 O O . SER C 1 73 ? 1.097 -13.953 -16.635 1.00 28.96 70 SER C O 1
ATOM 2495 N N . ILE C 1 74 ? 3.306 -13.650 -17.063 1.00 28.40 71 ILE C N 1
ATOM 2496 C CA . ILE C 1 74 ? 3.106 -12.877 -18.291 1.00 26.66 71 ILE C CA 1
ATOM 2497 C C . ILE C 1 74 ? 2.335 -13.705 -19.315 1.00 25.10 71 ILE C C 1
ATOM 2498 O O . ILE C 1 74 ? 1.435 -13.183 -19.950 1.00 23.20 71 ILE C O 1
ATOM 2503 N N . THR C 1 75 ? 2.701 -14.979 -19.472 1.00 23.09 72 THR C N 1
ATOM 2504 C CA . THR C 1 75 ? 2.012 -15.849 -20.402 1.00 22.51 72 THR C CA 1
ATOM 2505 C C . THR C 1 75 ? 0.519 -15.884 -20.051 1.00 22.46 72 THR C C 1
ATOM 2506 O O . THR C 1 75 ? -0.314 -15.639 -20.907 1.00 21.64 72 THR C O 1
ATOM 2510 N N . SER C 1 76 ? 0.192 -16.166 -18.794 1.00 22.62 73 SER C N 1
ATOM 2511 C CA . SER C 1 76 ? -1.200 -16.306 -18.398 1.00 23.19 73 SER C CA 1
ATOM 2512 C C . SER C 1 76 ? -1.932 -14.980 -18.522 1.00 22.94 73 SER C C 1
ATOM 2513 O O . SER C 1 76 ? -3.094 -14.960 -18.901 1.00 23.44 73 SER C O 1
ATOM 2524 N N . LEU C 1 78 ? -1.165 -12.618 -20.744 1.00 19.49 75 LEU C N 1
ATOM 2525 C CA . LEU C 1 78 ? -1.380 -12.447 -22.178 1.00 19.24 75 LEU C CA 1
ATOM 2526 C C . LEU C 1 78 ? -2.558 -13.282 -22.708 1.00 18.31 75 LEU C C 1
ATOM 2527 O O . LEU C 1 78 ? -3.334 -12.844 -23.559 1.00 17.67 75 LEU C O 1
ATOM 2532 N N . GLN C 1 79 ? -2.646 -14.508 -22.235 1.00 17.36 76 GLN C N 1
ATOM 2533 C CA . GLN C 1 79 ? -3.720 -15.388 -22.630 1.00 16.91 76 GLN C CA 1
ATOM 2534 C C . GLN C 1 79 ? -5.075 -14.831 -22.238 1.00 17.27 76 GLN C C 1
ATOM 2535 O O . GLN C 1 79 ? -6.020 -14.859 -23.050 1.00 17.56 76 GLN C O 1
ATOM 2541 N N . GLY C 1 80 ? -5.181 -14.336 -21.008 1.00 15.98 77 GLY C N 1
ATOM 2542 C CA . GLY C 1 80 ? -6.438 -13.770 -20.550 1.00 17.36 77 GLY C CA 1
ATOM 2543 C C . GLY C 1 80 ? -6.838 -12.561 -21.410 1.00 17.40 77 GLY C C 1
ATOM 2544 O O . GLY C 1 80 ? -7.986 -12.409 -21.796 1.00 16.67 77 GLY C O 1
ATOM 2545 N N . LEU C 1 81 ? -5.871 -11.719 -21.756 1.00 18.22 78 LEU C N 1
ATOM 2546 C CA . LEU C 1 81 ? -6.163 -10.556 -22.596 1.00 18.64 78 LEU C CA 1
ATOM 2547 C C . LEU C 1 81 ? -6.534 -10.974 -24.026 1.00 19.11 78 LEU C C 1
ATOM 2548 O O . LEU C 1 81 ? -7.371 -10.346 -24.675 1.00 18.60 78 LEU C O 1
ATOM 2553 N N . GLU C 1 82 ? -5.897 -12.027 -24.520 1.00 18.94 79 GLU C N 1
ATOM 2554 C CA . GLU C 1 82 ? -6.210 -12.566 -25.848 1.00 19.86 79 GLU C CA 1
ATOM 2555 C C . GLU C 1 82 ? -7.565 -13.219 -25.902 1.00 19.25 79 GLU C C 1
ATOM 2556 O O . GLU C 1 82 ? -8.331 -13.012 -26.850 1.00 18.99 79 GLU C O 1
ATOM 2562 N N . LYS C 1 83 ? -7.871 -14.001 -24.878 1.00 18.93 80 LYS C N 1
ATOM 2563 C CA . LYS C 1 83 ? -9.195 -14.578 -24.706 1.00 19.58 80 LYS C CA 1
ATOM 2564 C C . LYS C 1 83 ? -10.329 -13.524 -24.842 1.00 19.41 80 LYS C C 1
ATOM 2565 O O . LYS C 1 83 ? -11.304 -13.708 -25.574 1.00 18.01 80 LYS C O 1
ATOM 2571 N N . LYS C 1 84 ? -10.161 -12.412 -24.149 1.00 19.12 81 LYS C N 1
ATOM 2572 C CA . LYS C 1 84 ? -11.131 -11.294 -24.193 1.00 19.13 81 LYS C CA 1
ATOM 2573 C C . LYS C 1 84 ? -11.150 -10.525 -25.508 1.00 19.19 81 LYS C C 1
ATOM 2574 O O . LYS C 1 84 ? -12.022 -9.669 -25.695 1.00 20.21 81 LYS C O 1
ATOM 2580 N N . GLY C 1 85 ? -10.205 -10.807 -26.409 1.00 18.06 82 GLY C N 1
ATOM 2581 C CA . GLY C 1 85 ? -10.164 -10.113 -27.692 1.00 18.34 82 GLY C CA 1
ATOM 2582 C C . GLY C 1 85 ? -9.462 -8.757 -27.652 1.00 17.63 82 GLY C C 1
ATOM 2583 O O . GLY C 1 85 ? -9.655 -7.945 -28.542 1.00 17.28 82 GLY C O 1
ATOM 2584 N N . TYR C 1 86 ? -8.694 -8.487 -26.599 1.00 17.50 83 TYR C N 1
ATOM 2585 C CA . TYR C 1 86 ? -8.059 -7.171 -26.429 1.00 17.75 83 TYR C CA 1
ATOM 2586 C C . TYR C 1 86 ? -6.728 -7.074 -27.167 1.00 18.37 83 TYR C C 1
ATOM 2587 O O . TYR C 1 86 ? -6.257 -5.966 -27.516 1.00 18.23 83 TYR C O 1
ATOM 2596 N N . ILE C 1 87 ? -6.090 -8.223 -27.369 1.00 18.96 84 ILE C N 1
ATOM 2597 C CA . ILE C 1 87 ? -4.808 -8.298 -28.050 1.00 19.99 84 ILE C CA 1
ATOM 2598 C C . ILE C 1 87 ? -4.740 -9.542 -28.936 1.00 21.15 84 ILE C C 1
ATOM 2599 O O . ILE C 1 87 ? -5.534 -10.490 -28.775 1.00 19.52 84 ILE C O 1
ATOM 2604 N N . GLU C 1 88 ? -3.771 -9.498 -29.841 1.00 20.62 85 GLU C N 1
ATOM 2605 C CA . GLU C 1 88 ? -3.479 -10.547 -30.767 1.00 23.14 85 GLU C CA 1
ATOM 2606 C C . GLU C 1 88 ? -1.975 -10.736 -30.853 1.00 23.11 85 GLU C C 1
ATOM 2607 O O . GLU C 1 88 ? -1.237 -9.782 -30.752 1.00 22.51 85 GLU C O 1
ATOM 2613 N N . ARG C 1 89 ? -1.545 -11.949 -31.132 1.00 24.30 86 ARG C N 1
ATOM 2614 C CA . ARG C 1 89 ? -0.161 -12.201 -31.411 1.00 26.13 86 ARG C CA 1
ATOM 2615 C C . ARG C 1 89 ? -0.036 -12.670 -32.837 1.00 26.19 86 ARG C C 1
ATOM 2616 O O . ARG C 1 89 ? -0.849 -13.440 -33.298 1.00 25.71 86 ARG C O 1
ATOM 2624 N N . ARG C 1 90 ? 0.930 -12.147 -33.568 1.00 27.29 87 ARG C N 1
ATOM 2625 C CA . ARG C 1 90 ? 1.055 -12.575 -34.947 1.00 28.65 87 ARG C CA 1
ATOM 2626 C C . ARG C 1 90 ? 2.469 -12.851 -35.405 1.00 29.03 87 ARG C C 1
ATOM 2627 O O . ARG C 1 90 ? 3.424 -12.288 -34.885 1.00 29.67 87 ARG C O 1
ATOM 2635 N N . ILE C 1 91 ? 2.573 -13.737 -36.388 1.00 29.47 88 ILE C N 1
ATOM 2636 C CA . ILE C 1 91 ? 3.855 -14.159 -36.940 1.00 29.70 88 ILE C CA 1
ATOM 2637 C C . ILE C 1 91 ? 4.432 -12.962 -37.702 1.00 29.71 88 ILE C C 1
ATOM 2638 O O . ILE C 1 91 ? 3.760 -12.416 -38.571 1.00 29.19 88 ILE C O 1
ATOM 2643 N N . PRO C 1 92 ? 5.660 -12.521 -37.352 1.00 29.97 89 PRO C N 1
ATOM 2644 C CA . PRO C 1 92 ? 6.293 -11.429 -38.099 1.00 29.94 89 PRO C CA 1
ATOM 2645 C C . PRO C 1 92 ? 7.027 -11.941 -39.332 1.00 29.31 89 PRO C C 1
ATOM 2646 O O . PRO C 1 92 ? 6.506 -11.830 -40.430 1.00 28.74 89 PRO C O 1
ATOM 2650 N N . ARG C 1 97 ? 11.156 -15.551 -35.733 1.00 33.11 94 ARG C N 1
ATOM 2651 C CA . ARG C 1 97 ? 10.277 -16.650 -35.333 1.00 33.30 94 ARG C CA 1
ATOM 2652 C C . ARG C 1 97 ? 9.242 -16.261 -34.263 1.00 33.33 94 ARG C C 1
ATOM 2653 O O . ARG C 1 97 ? 8.091 -16.710 -34.329 1.00 33.98 94 ARG C O 1
ATOM 2655 N N . GLN C 1 98 ? 9.645 -15.438 -33.287 1.00 32.72 95 GLN C N 1
ATOM 2656 C CA . GLN C 1 98 ? 8.791 -15.096 -32.128 1.00 32.45 95 GLN C CA 1
ATOM 2657 C C . GLN C 1 98 ? 7.719 -14.033 -32.448 1.00 31.05 95 GLN C C 1
ATOM 2658 O O . GLN C 1 98 ? 7.928 -13.154 -33.286 1.00 30.70 95 GLN C O 1
ATOM 2664 N N . LYS C 1 99 ? 6.579 -14.116 -31.769 1.00 29.44 96 LYS C N 1
ATOM 2665 C CA . LYS C 1 99 ? 5.384 -13.361 -32.195 1.00 28.52 96 LYS C CA 1
ATOM 2666 C C . LYS C 1 99 ? 5.302 -11.927 -31.682 1.00 26.43 96 LYS C C 1
ATOM 2667 O O . LYS C 1 99 ? 5.575 -11.641 -30.523 1.00 26.04 96 LYS C O 1
ATOM 2673 N N . ASN C 1 100 ? 4.936 -11.020 -32.572 1.00 24.42 97 ASN C N 1
ATOM 2674 C CA . ASN C 1 100 ? 4.694 -9.646 -32.173 1.00 23.80 97 ASN C CA 1
ATOM 2675 C C . ASN C 1 100 ? 3.310 -9.563 -31.516 1.00 22.07 97 ASN C C 1
ATOM 2676 O O . ASN C 1 100 ? 2.385 -10.262 -31.924 1.00 21.86 97 ASN C O 1
ATOM 2681 N N . ILE C 1 101 ? 3.197 -8.725 -30.486 1.00 21.34 98 ILE C N 1
ATOM 2682 C CA . ILE C 1 101 ? 1.957 -8.546 -29.718 1.00 19.98 98 ILE C CA 1
ATOM 2683 C C . ILE C 1 101 ? 1.350 -7.207 -30.060 1.00 19.75 98 ILE C C 1
ATOM 2684 O O . ILE C 1 101 ? 2.045 -6.192 -30.072 1.00 19.21 98 ILE C O 1
ATOM 2689 N N . TYR C 1 102 ? 0.048 -7.207 -30.324 1.00 18.84 99 TYR C N 1
ATOM 2690 C CA . TYR C 1 102 ? -0.671 -6.017 -30.709 1.00 18.71 99 TYR C CA 1
ATOM 2691 C C . TYR C 1 102 ? -1.982 -5.895 -29.933 1.00 17.53 99 TYR C C 1
ATOM 2692 O O . TYR C 1 102 ? -2.633 -6.892 -29.644 1.00 16.44 99 TYR C O 1
ATOM 2701 N N . VAL C 1 103 ? -2.347 -4.675 -29.602 1.00 16.77 100 VAL C N 1
ATOM 2702 C CA . VAL C 1 103 ? -3.629 -4.386 -29.025 1.00 17.14 100 VAL C CA 1
ATOM 2703 C C . VAL C 1 103 ? -4.596 -4.236 -30.188 1.00 18.24 100 VAL C C 1
ATOM 2704 O O . VAL C 1 103 ? -4.276 -3.578 -31.174 1.00 19.38 100 VAL C O 1
ATOM 2708 N N . LEU C 1 104 ? -5.736 -4.916 -30.107 1.00 17.41 101 LEU C N 1
ATOM 2709 C CA . LEU C 1 104 ? -6.824 -4.793 -31.080 1.00 17.23 101 LEU C CA 1
ATOM 2710 C C . LEU C 1 104 ? -7.778 -3.621 -30.741 1.00 18.26 101 LEU C C 1
ATOM 2711 O O . LEU C 1 104 ? -7.780 -3.126 -29.621 1.00 17.74 101 LEU C O 1
ATOM 2716 N N . PRO C 1 105 ? -8.645 -3.229 -31.685 1.00 19.06 102 PRO C N 1
ATOM 2717 C CA . PRO C 1 105 ? -9.506 -2.064 -31.436 1.00 19.43 102 PRO C CA 1
ATOM 2718 C C . PRO C 1 105 ? -10.374 -2.183 -30.156 1.00 18.53 102 PRO C C 1
ATOM 2719 O O . PRO C 1 105 ? -10.503 -1.218 -29.433 1.00 17.24 102 PRO C O 1
ATOM 2723 N N . LYS C 1 106 ? -10.934 -3.364 -29.890 1.00 17.49 103 LYS C N 1
ATOM 2724 C CA . LYS C 1 106 ? -11.642 -3.619 -28.642 1.00 17.35 103 LYS C CA 1
ATOM 2725 C C . LYS C 1 106 ? -10.772 -3.292 -27.406 1.00 16.69 103 LYS C C 1
ATOM 2726 O O . LYS C 1 106 ? -11.222 -2.687 -26.415 1.00 16.33 103 LYS C O 1
ATOM 2732 N N . GLY C 1 107 ? -9.526 -3.731 -27.474 1.00 16.11 104 GLY C N 1
ATOM 2733 C CA . GLY C 1 107 ? -8.557 -3.447 -26.435 1.00 15.89 104 GLY C CA 1
ATOM 2734 C C . GLY C 1 107 ? -8.157 -1.989 -26.365 1.00 15.65 104 GLY C C 1
ATOM 2735 O O . GLY C 1 107 ? -7.857 -1.515 -25.287 1.00 16.72 104 GLY C O 1
ATOM 2736 N N . ALA C 1 108 ? -8.088 -1.294 -27.508 1.00 15.10 105 ALA C N 1
ATOM 2737 C CA . ALA C 1 108 ? -7.743 0.127 -27.523 1.00 15.29 105 ALA C CA 1
ATOM 2738 C C . ALA C 1 108 ? -8.823 0.898 -26.767 1.00 14.92 105 ALA C C 1
ATOM 2739 O O . ALA C 1 108 ? -8.499 1.892 -26.132 1.00 13.87 105 ALA C O 1
ATOM 2741 N N . ALA C 1 109 ? -10.086 0.433 -26.800 1.00 14.74 106 ALA C N 1
ATOM 2742 C CA . ALA C 1 109 ? -11.140 1.146 -26.037 1.00 14.99 106 ALA C CA 1
ATOM 2743 C C . ALA C 1 109 ? -10.823 1.020 -24.539 1.00 16.03 106 ALA C C 1
ATOM 2744 O O . ALA C 1 109 ? -11.051 1.950 -23.785 1.00 15.98 106 ALA C O 1
ATOM 2746 N N . LEU C 1 110 ? -10.346 -0.151 -24.118 1.00 15.25 107 LEU C N 1
ATOM 2747 C CA . LEU C 1 110 ? -10.021 -0.362 -22.726 1.00 16.24 107 LEU C CA 1
ATOM 2748 C C . LEU C 1 110 ? -8.788 0.417 -22.286 1.00 16.40 107 LEU C C 1
ATOM 2749 O O . LEU C 1 110 ? -8.777 0.891 -21.164 1.00 17.43 107 LEU C O 1
ATOM 2754 N N . VAL C 1 111 ? -7.790 0.570 -23.154 1.00 17.09 108 VAL C N 1
ATOM 2755 C CA . VAL C 1 111 ? -6.647 1.458 -22.875 1.00 17.59 108 VAL C CA 1
ATOM 2756 C C . VAL C 1 111 ? -7.153 2.874 -22.522 1.00 18.28 108 VAL C C 1
ATOM 2757 O O . VAL C 1 111 ? -6.711 3.482 -21.523 1.00 18.83 108 VAL C O 1
ATOM 2761 N N . GLU C 1 112 ? -8.082 3.388 -23.329 1.00 17.59 109 GLU C N 1
ATOM 2762 C CA . GLU C 1 112 ? -8.593 4.731 -23.118 1.00 17.90 109 GLU C CA 1
ATOM 2763 C C . GLU C 1 112 ? -9.402 4.840 -21.849 1.00 16.43 109 GLU C C 1
ATOM 2764 O O . GLU C 1 112 ? -9.265 5.835 -21.167 1.00 13.09 109 GLU C O 1
ATOM 2770 N N . GLU C 1 113 ? -10.195 3.818 -21.525 1.00 15.63 110 GLU C N 1
ATOM 2771 C CA . GLU C 1 113 ? -10.931 3.808 -20.268 1.00 17.04 110 GLU C CA 1
ATOM 2772 C C . GLU C 1 113 ? -9.988 3.743 -19.078 1.00 16.82 110 GLU C C 1
ATOM 2773 O O . GLU C 1 113 ? -10.241 4.387 -18.080 1.00 17.47 110 GLU C O 1
ATOM 2779 N N . PHE C 1 114 ? -8.895 3.011 -19.205 1.00 17.22 111 PHE C N 1
ATOM 2780 C CA . PHE C 1 114 ? -7.904 2.888 -18.138 1.00 18.23 111 PHE C CA 1
ATOM 2781 C C . PHE C 1 114 ? -7.226 4.237 -17.881 1.00 18.29 111 PHE C C 1
ATOM 2782 O O . PHE C 1 114 ? -7.140 4.669 -16.737 1.00 17.38 111 PHE C O 1
ATOM 2790 N N . ASN C 1 115 ? -6.749 4.892 -18.949 1.00 17.54 112 ASN C N 1
ATOM 2791 C CA . ASN C 1 115 ? -6.203 6.226 -18.842 1.00 16.96 112 ASN C CA 1
ATOM 2792 C C . ASN C 1 115 ? -7.220 7.179 -18.247 1.00 16.80 112 ASN C C 1
ATOM 2793 O O . ASN C 1 115 ? -6.871 7.970 -17.394 1.00 17.75 112 ASN C O 1
ATOM 2798 N N . ASN C 1 116 ? -8.467 7.104 -18.694 1.00 15.46 113 ASN C N 1
ATOM 2799 C CA . ASN C 1 116 ? -9.476 8.010 -18.234 1.00 15.98 113 ASN C CA 1
ATOM 2800 C C . ASN C 1 116 ? -9.724 7.931 -16.695 1.00 16.63 113 ASN C C 1
ATOM 2801 O O . ASN C 1 116 ? -9.968 8.949 -16.037 1.00 14.60 113 ASN C O 1
ATOM 2806 N N . ILE C 1 117 ? -9.685 6.725 -16.166 1.00 17.12 114 ILE C N 1
ATOM 2807 C CA . ILE C 1 117 ? -9.847 6.497 -14.717 1.00 18.82 114 ILE C CA 1
ATOM 2808 C C . ILE C 1 117 ? -8.785 7.254 -13.931 1.00 17.65 114 ILE C C 1
ATOM 2809 O O . ILE C 1 117 ? -9.120 8.030 -13.050 1.00 16.51 114 ILE C O 1
ATOM 2814 N N . PHE C 1 118 ? -7.515 7.088 -14.297 1.00 17.34 115 PHE C N 1
ATOM 2815 C CA . PHE C 1 118 ? -6.475 7.806 -13.607 1.00 17.54 115 PHE C CA 1
ATOM 2816 C C . PHE C 1 118 ? -6.519 9.312 -13.820 1.00 17.79 115 PHE C C 1
ATOM 2817 O O . PHE C 1 118 ? -6.199 10.062 -12.897 1.00 16.83 115 PHE C O 1
ATOM 2825 N N . LEU C 1 119 ? -6.944 9.758 -15.007 1.00 17.37 116 LEU C N 1
ATOM 2826 C CA . LEU C 1 119 ? -7.086 11.173 -15.255 1.00 17.02 116 LEU C CA 1
ATOM 2827 C C . LEU C 1 119 ? -8.195 11.772 -14.406 1.00 18.33 116 LEU C C 1
ATOM 2828 O O . LEU C 1 119 ? -8.041 12.926 -13.921 1.00 17.29 116 LEU C O 1
ATOM 2833 N N . GLU C 1 120 ? -9.291 11.029 -14.232 1.00 17.17 117 GLU C N 1
ATOM 2834 C CA . GLU C 1 120 ? -10.391 11.525 -13.405 1.00 18.52 117 GLU C CA 1
ATOM 2835 C C . GLU C 1 120 ? -10.035 11.540 -11.932 1.00 19.37 117 GLU C C 1
ATOM 2836 O O . GLU C 1 120 ? -10.424 12.462 -11.208 1.00 19.32 117 GLU C O 1
ATOM 2842 N N . VAL C 1 121 ? -9.278 10.550 -11.481 1.00 20.02 118 VAL C N 1
ATOM 2843 C CA . VAL C 1 121 ? -8.765 10.568 -10.108 1.00 21.03 118 VAL C CA 1
ATOM 2844 C C . VAL C 1 121 ? -7.863 11.801 -9.878 1.00 21.05 118 VAL C C 1
ATOM 2845 O O . VAL C 1 121 ? -8.060 12.548 -8.888 1.00 22.62 118 VAL C O 1
ATOM 2849 N N . GLU C 1 122 ? -6.937 12.061 -10.799 1.00 20.06 119 GLU C N 1
ATOM 2850 C CA . GLU C 1 122 ? -6.107 13.254 -10.763 1.00 19.67 119 GLU C CA 1
ATOM 2851 C C . GLU C 1 122 ? -6.914 14.517 -10.596 1.00 20.21 119 GLU C C 1
ATOM 2852 O O . GLU C 1 122 ? -6.671 15.282 -9.673 1.00 19.40 119 GLU C O 1
ATOM 2858 N N . GLU C 1 123 ? -7.871 14.755 -11.477 1.00 20.19 120 GLU C N 1
ATOM 2859 C CA . GLU C 1 123 ? -8.663 15.978 -11.386 1.00 21.46 120 GLU C CA 1
ATOM 2860 C C . GLU C 1 123 ? -9.455 16.121 -10.049 1.00 21.18 120 GLU C C 1
ATOM 2861 O O . GLU C 1 123 ? -9.658 17.236 -9.581 1.00 20.20 120 GLU C O 1
ATOM 2867 N N . SER C 1 124 ? -9.893 15.002 -9.486 1.00 21.12 121 SER C N 1
ATOM 2868 C CA . SER C 1 124 ? -10.643 14.983 -8.241 1.00 22.21 121 SER C CA 1
ATOM 2869 C C . SER C 1 124 ? -9.837 15.588 -7.051 1.00 22.58 121 SER C C 1
ATOM 2870 O O . SER C 1 124 ? -10.406 16.281 -6.187 1.00 22.98 121 SER C O 1
ATOM 2873 N N . ILE C 1 125 ? -8.513 15.408 -7.060 1.00 21.51 122 ILE C N 1
ATOM 2874 C CA . ILE C 1 125 ? -7.661 15.943 -5.999 1.00 21.04 122 ILE C CA 1
ATOM 2875 C C . ILE C 1 125 ? -7.880 17.464 -5.852 1.00 21.29 122 ILE C C 1
ATOM 2876 O O . ILE C 1 125 ? -7.895 17.989 -4.743 1.00 20.70 122 ILE C O 1
ATOM 2881 N N . THR C 1 126 ? -8.048 18.169 -6.964 1.00 21.75 123 THR C N 1
ATOM 2882 C CA . THR C 1 126 ? -8.063 19.622 -6.917 1.00 22.35 123 THR C CA 1
ATOM 2883 C C . THR C 1 126 ? -9.458 20.240 -7.007 1.00 22.87 123 THR C C 1
ATOM 2884 O O . THR C 1 126 ? -9.582 21.470 -6.944 1.00 23.02 123 THR C O 1
ATOM 2888 N N . LYS C 1 127 ? -10.503 19.421 -7.067 1.00 23.27 124 LYS C N 1
ATOM 2889 C CA . LYS C 1 127 ? -11.869 19.946 -7.283 1.00 24.61 124 LYS C CA 1
ATOM 2890 C C . LYS C 1 127 ? -12.273 21.001 -6.239 1.00 24.61 124 LYS C C 1
ATOM 2891 O O . LYS C 1 127 ? -12.890 21.993 -6.585 1.00 25.41 124 LYS C O 1
ATOM 2897 N N . GLY C 1 128 ? -11.885 20.807 -4.978 1.00 24.34 125 GLY C N 1
ATOM 2898 C CA . GLY C 1 128 ? -12.169 21.762 -3.919 1.00 24.03 125 GLY C CA 1
ATOM 2899 C C . GLY C 1 128 ? -11.093 22.810 -3.658 1.00 23.38 125 GLY C C 1
ATOM 2900 O O . GLY C 1 128 ? -11.123 23.480 -2.631 1.00 24.88 125 GLY C O 1
ATOM 2901 N N . LEU C 1 129 ? -10.145 22.964 -4.568 1.00 22.48 126 LEU C N 1
ATOM 2902 C CA . LEU C 1 129 ? -9.060 23.892 -4.389 1.00 22.16 126 LEU C CA 1
ATOM 2903 C C . LEU C 1 129 ? -9.123 25.077 -5.349 1.00 23.25 126 LEU C C 1
ATOM 2904 O O . LEU C 1 129 ? -9.342 24.913 -6.540 1.00 23.40 126 LEU C O 1
ATOM 2909 N N . THR C 1 130 ? -8.912 26.279 -4.819 1.00 25.10 127 THR C N 1
ATOM 2910 C CA . THR C 1 130 ? -8.696 27.433 -5.680 1.00 25.80 127 THR C CA 1
ATOM 2911 C C . THR C 1 130 ? -7.421 27.252 -6.513 1.00 26.67 127 THR C C 1
ATOM 2912 O O . THR C 1 130 ? -6.603 26.374 -6.253 1.00 25.03 127 THR C O 1
ATOM 2916 N N . LYS C 1 131 ? -7.295 28.070 -7.543 1.00 27.80 128 LYS C N 1
ATOM 2917 C CA . LYS C 1 131 ? -6.100 28.113 -8.368 1.00 28.92 128 LYS C CA 1
ATOM 2918 C C . LYS C 1 131 ? -4.851 28.356 -7.540 1.00 28.13 128 LYS C C 1
ATOM 2919 O O . LYS C 1 131 ? -3.834 27.715 -7.794 1.00 27.64 128 LYS C O 1
ATOM 2925 N N . ASP C 1 132 ? -4.926 29.305 -6.597 1.00 27.74 129 ASP C N 1
ATOM 2926 C CA . ASP C 1 132 ? -3.785 29.634 -5.723 1.00 27.82 129 ASP C CA 1
ATOM 2927 C C . ASP C 1 132 ? -3.434 28.413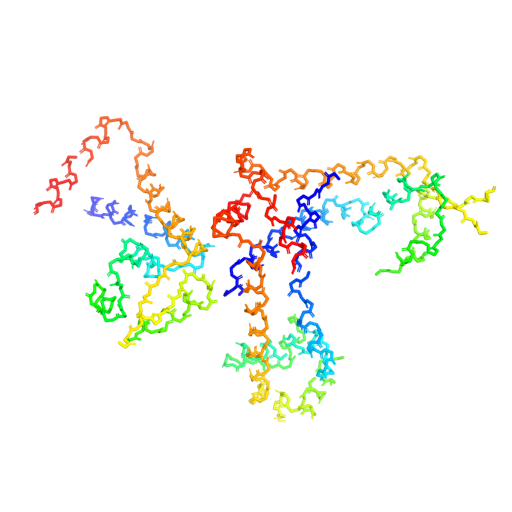 -4.887 1.00 26.17 129 ASP C C 1
ATOM 2928 O O . ASP C 1 132 ? -2.270 28.100 -4.739 1.00 26.39 129 ASP C O 1
ATOM 2933 N N . GLU C 1 133 ? -4.444 27.744 -4.338 1.00 24.70 130 GLU C N 1
ATOM 2934 C CA . GLU C 1 133 ? -4.212 26.518 -3.562 1.00 23.89 130 GLU C CA 1
ATOM 2935 C C . GLU C 1 133 ? -3.567 25.430 -4.414 1.00 23.16 130 GLU C C 1
ATOM 2936 O O . GLU C 1 133 ? -2.660 24.747 -3.961 1.00 23.15 130 GLU C O 1
ATOM 2942 N N . GLN C 1 134 ? -4.024 25.282 -5.652 1.00 22.74 131 GLN C N 1
ATOM 2943 C CA . GLN C 1 134 ? -3.458 24.296 -6.545 1.00 23.16 131 GLN C CA 1
ATOM 2944 C C . GLN C 1 134 ? -1.980 24.558 -6.796 1.00 23.10 131 GLN C C 1
ATOM 2945 O O . GLN C 1 134 ? -1.171 23.626 -6.777 1.00 22.80 131 GLN C O 1
ATOM 2951 N N . LYS C 1 135 ? -1.622 25.821 -7.011 1.00 23.67 132 LYS C N 1
ATOM 2952 C CA . LYS C 1 135 ? -0.210 26.188 -7.206 1.00 24.22 132 LYS C CA 1
ATOM 2953 C C . LYS C 1 135 ? 0.620 25.937 -5.928 1.00 23.18 132 LYS C C 1
ATOM 2954 O O . LYS C 1 135 ? 1.750 25.423 -5.989 1.00 22.57 132 LYS C O 1
ATOM 2960 N N . GLN C 1 136 ? 0.060 26.323 -4.785 1.00 22.39 133 GLN C N 1
ATOM 2961 C CA . GLN C 1 136 ? 0.738 26.111 -3.504 1.00 22.72 133 GLN C CA 1
ATOM 2962 C C . GLN C 1 136 ? 0.939 24.612 -3.285 1.00 22.36 133 GLN C C 1
ATOM 2963 O O . GLN C 1 136 ? 2.038 24.183 -2.934 1.00 22.05 133 GLN C O 1
ATOM 2969 N N . LEU C 1 137 ? -0.116 23.823 -3.512 1.00 21.56 134 LEU C N 1
ATOM 2970 C CA . LEU C 1 137 ? -0.014 22.378 -3.306 1.00 21.52 134 LEU C CA 1
ATOM 2971 C C . LEU C 1 137 ? 1.051 21.771 -4.199 1.00 20.88 134 LEU C C 1
ATOM 2972 O O . LEU C 1 137 ? 1.814 20.972 -3.736 1.00 20.29 134 LEU C O 1
ATOM 2985 N N . SER C 1 139 ? 3.675 23.172 -5.616 1.00 21.77 136 SER C N 1
ATOM 2986 C CA . SER C 1 139 ? 5.005 23.652 -5.191 1.00 23.01 136 SER C CA 1
ATOM 2987 C C . SER C 1 139 ? 5.488 22.937 -3.933 1.00 22.57 136 SER C C 1
ATOM 2988 O O . SER C 1 139 ? 6.660 22.489 -3.837 1.00 22.91 136 SER C O 1
ATOM 2991 N N . ILE C 1 140 ? 4.576 22.800 -2.984 1.00 21.44 137 ILE C N 1
ATOM 2992 C CA . ILE C 1 140 ? 4.920 22.203 -1.707 1.00 20.98 137 ILE C CA 1
ATOM 2993 C C . ILE C 1 140 ? 5.197 20.692 -1.817 1.00 21.07 137 ILE C C 1
ATOM 2994 O O . ILE C 1 140 ? 6.192 20.204 -1.249 1.00 19.26 137 ILE C O 1
ATOM 2999 N N . LEU C 1 141 ? 4.347 19.966 -2.552 1.00 20.51 138 LEU C N 1
ATOM 3000 C CA . LEU C 1 141 ? 4.552 18.544 -2.715 1.00 20.96 138 LEU C CA 1
ATOM 3001 C C . LEU C 1 141 ? 5.851 18.242 -3.422 1.00 20.20 138 LEU C C 1
ATOM 3002 O O . LEU C 1 141 ? 6.492 17.240 -3.112 1.00 20.56 138 LEU C O 1
ATOM 3007 N N . ILE C 1 142 ? 6.232 19.084 -4.374 1.00 20.48 139 ILE C N 1
ATOM 3008 C CA . ILE C 1 142 ? 7.528 18.945 -5.067 1.00 20.47 139 ILE C CA 1
ATOM 3009 C C . ILE C 1 142 ? 8.669 19.050 -4.054 1.00 19.81 139 ILE C C 1
ATOM 3010 O O . ILE C 1 142 ? 9.550 18.225 -4.032 1.00 18.95 139 ILE C O 1
ATOM 3015 N N . LYS C 1 143 ? 8.620 20.070 -3.217 1.00 21.06 140 LYS C N 1
ATOM 3016 C CA . LYS C 1 143 ? 9.611 20.291 -2.156 1.00 21.52 140 LYS C CA 1
ATOM 3017 C C . LYS C 1 143 ? 9.646 19.127 -1.147 1.00 21.73 140 LYS C C 1
ATOM 3018 O O . LYS C 1 143 ? 10.734 18.646 -0.780 1.00 21.88 140 LYS C O 1
ATOM 3024 N N . VAL C 1 144 ? 8.481 18.645 -0.717 1.00 20.99 141 VAL C N 1
ATOM 3025 C CA . VAL C 1 144 ? 8.457 17.519 0.247 1.00 20.49 141 VAL C CA 1
ATOM 3026 C C . VAL C 1 144 ? 9.062 16.251 -0.377 1.00 20.55 141 VAL C C 1
ATOM 3027 O O . VAL C 1 144 ? 9.992 15.641 0.179 1.00 20.20 141 VAL C O 1
ATOM 3031 N N . ASN C 1 145 ? 8.603 15.901 -1.567 1.00 20.70 142 ASN C N 1
ATOM 3032 C CA . ASN C 1 145 ? 9.099 14.710 -2.256 1.00 21.46 142 ASN C CA 1
ATOM 3033 C C . ASN C 1 145 ? 10.606 14.759 -2.555 1.00 23.12 142 ASN C C 1
ATOM 3034 O O . ASN C 1 145 ? 11.309 13.753 -2.424 1.00 22.92 142 ASN C O 1
ATOM 3039 N N . ARG C 1 146 ? 11.104 15.932 -2.921 1.00 24.00 143 ARG C N 1
ATOM 3040 C CA . ARG C 1 146 ? 12.529 16.107 -3.192 1.00 26.02 143 ARG C CA 1
ATOM 3041 C C . ARG C 1 146 ? 13.378 15.963 -1.920 1.00 26.51 143 ARG C C 1
ATOM 3042 O O . ARG C 1 146 ? 14.532 15.504 -1.985 1.00 26.67 143 ARG C O 1
ATOM 3050 N N . SER C 1 147 ? 12.810 16.374 -0.783 1.00 26.48 144 SER C N 1
ATOM 3051 C CA . SER C 1 147 ? 13.519 16.384 0.514 1.00 26.44 144 SER C CA 1
ATOM 3052 C C . SER C 1 147 ? 13.691 15.012 1.147 1.00 26.62 144 SER C C 1
ATOM 3053 O O . SER C 1 147 ? 14.279 14.900 2.203 1.00 26.41 144 SER C O 1
#

Nearest PDB structures (foldseek):
  3jw4-assembly1_B  TM=1.008E+00  e=3.892E-19  Clostridium acetobutylicum
  5cyv-assembly1_A  TM=6.871E-01  e=5.531E-04  Rhodococcus jostii RHA1
  7kk0-assembly1_A  TM=6.594E-01  e=1.341E-03  Variovorax paradoxus
  3s2w-assembly3_E  TM=6.506E-01  e=2.477E-03  Methanosarcina mazei Go1
  4gcv-assembly2_D  TM=6.348E-01  e=5.394E-01  Pseudomonas aeruginosa PAO1

Sequence (365 aa):
DTPYSYLIRSIGKLKTSADARLAELGLNSQQQGRIGYIYENQESGIIQKDLAQFSITSLQGLEKKGYIERRKNIYVLPKGAALVEEFNNIFLEVEESITKGLTKDDEQKQLSILIKVNRSLDTPYSYLIRSIGKLKTSADARLAELGLNSQQGRIGYIYENQEESGIIQKDLAQASITSLQGLEKKGYIERRIPQKNIYVLPKGAALVEEFNNIFLEVEESITKGLTKDEQKQLSILIKVNRSDTPYSYLIRSIGKLKTSADARRLAELGLNSQQGRIGYIYENQESGIIQKDLAQFFGASITSLQGLEKKGYIERRIPRQKNIYVLPKGAALVEEFNNIFLEVEESITKGLTKDEQKQLSILIKVNRS